Protein AF-A0A962LWL8-F1 (afdb_monomer)

Secondary structure (DSSP, 8-state):
--HHHHHHTTSEEP----SPTTGGG-EEETTTTEEEE--TTSSHHHHHHHHHHHHT-TTHHHHHHH-HHHHHHHEE-SSBGGGS-HHHHHHHHH-SSSEEEEEE--HHHHHHHHHIIIIIITTTSHHHHHHHHHHHHHHHT-SS--TTT---HHHHHHHHHHS-GGGS-TTTS-HHHHH-SSPPEEEEEEGGGHHHHHHHHHHHHSS------TT-SS-S-----S-TTTTTT--GGGSTTS-S--GGGG--HHHHHHHHHHTHHHHHHHHHHHTTEEEE----------SPPP-PPP-----GGGGSEEEE-----EE-TTS-EE---EEEETTSSPP----SSPEEEEEEEE-TTS-B-SPPEEEEE------SS------------TTSTT--SEEEEEEEETTTEEE-----EE----------

Foldseek 3Di:
DPLCVVLCVPFPWQDDFPDDAPQQVWFDAPPLQETEREFALQLRQLVLLVSLVRNPFPVSVSCVVVDVVVDSNTGLRSGGLSSDDPVVSVCSQPDPSHAYEYEDEDQLLLLLLLCCCLQAPCQPPPVSCVQQVVLQCVLVVDPDDDSQQGAFLLSVLVSCLQDDLVPHDSSNRAPLVNQADQGWHFAYAYSVCVVVVQVVVCVRSVDRGDRPNVSPVADPPDDDDDAFCCRRHPTSNNCPPVPGDHSRVRPHPVSVVSSCVQNVVSNVVNVCNVVIDGRDRRHPDVRPSPDDPDDPDDPDDDDPVPPKWDWDQPFAWDQDPQRFTWGFTFTAIPVNDDDPPPDPDWWKWWKFKADPVGHTQDPIDIDTDPPDPDPDDDRDGDTDGDGHDCVPPDDDQWIDIWTATPDDDTRPDDPIDGHDDDDDPPPD

pLDDT: mean 70.04, std 26.63, range [21.69, 98.38]

Mean predicted aligned error: 16.58 Å

Radius of gyration: 25.79 Å; Cα contacts (8 Å, |Δi|>4): 610; chains: 1; bounding box: 74×58×61 Å

Solvent-accessible surface area (backbone atoms only — not comparable to full-atom values): 25585 Å² total; per-residue (Å²): 135,62,66,66,63,67,50,50,77,81,30,54,72,47,72,88,62,91,53,58,78,46,56,34,66,17,33,29,14,77,79,57,31,36,34,38,46,72,35,58,80,23,55,33,68,65,52,52,53,51,40,46,69,54,26,69,41,92,63,42,67,57,37,62,74,71,31,58,66,67,41,59,71,49,24,41,65,67,38,35,38,46,53,43,59,68,72,58,36,51,50,55,67,71,39,83,77,41,50,25,32,37,36,40,52,61,58,65,64,31,42,52,52,36,44,45,44,42,45,54,76,38,17,79,40,69,78,31,35,76,70,42,48,66,57,44,26,62,77,69,73,40,92,81,70,59,53,68,54,48,60,21,55,47,60,50,51,54,49,60,64,72,45,61,67,88,77,45,59,69,56,69,30,58,61,45,63,57,56,24,38,95,53,63,25,51,37,39,35,36,59,93,38,43,68,59,50,22,54,53,50,19,70,66,62,77,43,94,54,82,72,71,81,85,68,60,87,44,75,87,84,69,93,70,90,89,57,61,19,74,47,24,83,42,37,34,63,76,46,71,84,70,63,87,74,49,71,54,35,59,46,26,72,67,61,49,51,54,47,49,62,73,41,39,64,35,46,53,51,42,60,43,20,72,73,67,36,54,72,43,60,41,64,80,66,81,75,73,81,66,70,80,78,80,82,69,81,81,85,80,85,79,68,87,77,76,82,56,72,40,74,49,77,76,55,70,78,55,67,48,100,82,34,49,36,46,49,43,51,45,74,47,38,72,77,81,52,88,80,85,78,91,60,100,61,83,40,36,42,36,41,41,42,29,46,94,88,66,50,73,74,51,81,74,47,76,42,77,49,82,80,68,86,72,85,69,96,69,88,76,82,61,77,51,76,52,86,50,68,64,86,56,68,92,70,76,66,42,47,40,53,32,47,25,56,52,98,81,41,78,44,86,75,46,80,70,45,77,52,80,81,72,73,86,78,81,83,128

Structure (mmCIF, N/CA/C/O backbone):
data_AF-A0A962LWL8-F1
#
_entry.id   AF-A0A962LWL8-F1
#
loop_
_atom_site.group_PDB
_atom_site.id
_atom_site.type_symbol
_atom_site.label_atom_id
_atom_site.label_alt_id
_atom_site.label_comp_id
_atom_site.label_asym_id
_atom_site.label_entity_id
_atom_site.label_seq_id
_atom_site.pdbx_PDB_ins_code
_atom_site.Cartn_x
_atom_site.Cartn_y
_atom_site.Cartn_z
_atom_site.occupancy
_atom_site.B_iso_or_equiv
_atom_site.auth_seq_id
_atom_site.auth_comp_id
_atom_site.auth_asym_id
_atom_site.auth_atom_id
_atom_site.pdbx_PDB_model_num
ATOM 1 N N . MET A 1 1 ? 9.565 27.631 3.178 1.00 48.94 1 MET A N 1
ATOM 2 C CA . MET A 1 1 ? 8.749 27.310 4.367 1.00 48.94 1 MET A CA 1
ATOM 3 C C . MET A 1 1 ? 8.890 25.818 4.600 1.00 48.94 1 MET A C 1
ATOM 5 O O . MET A 1 1 ? 8.737 25.067 3.644 1.00 48.94 1 MET A O 1
ATOM 9 N N . ASN A 1 2 ? 9.324 25.405 5.786 1.00 79.25 2 ASN A N 1
ATOM 10 C CA . ASN A 1 2 ? 9.549 24.001 6.104 1.00 79.25 2 ASN A CA 1
ATOM 11 C C . ASN A 1 2 ? 8.218 23.397 6.564 1.00 79.25 2 ASN A C 1
ATOM 13 O O . ASN A 1 2 ? 7.782 23.669 7.677 1.00 79.25 2 ASN A O 1
ATOM 17 N N . TRP A 1 3 ? 7.568 22.597 5.713 1.00 82.31 3 TRP A N 1
ATOM 18 C CA . TRP A 1 3 ? 6.250 22.011 6.009 1.00 82.31 3 TRP A CA 1
ATOM 19 C C . TRP A 1 3 ? 6.234 21.213 7.323 1.00 82.31 3 TRP A C 1
ATOM 21 O O . TRP A 1 3 ? 5.193 21.076 7.959 1.00 82.31 3 TRP A O 1
ATOM 31 N N . LEU A 1 4 ? 7.395 20.707 7.748 1.00 83.00 4 LEU A N 1
ATOM 32 C CA . LEU A 1 4 ? 7.561 20.007 9.013 1.00 83.00 4 LEU A CA 1
ATOM 33 C C . LEU A 1 4 ? 7.321 20.906 10.230 1.00 83.00 4 LEU A C 1
ATOM 35 O O . LEU A 1 4 ? 6.773 20.433 11.222 1.00 83.00 4 LEU A O 1
ATOM 39 N N . ASP A 1 5 ? 7.722 22.174 10.158 1.00 87.25 5 ASP A N 1
ATOM 40 C CA . ASP A 1 5 ? 7.526 23.138 11.244 1.00 87.25 5 ASP A CA 1
ATOM 41 C C . ASP A 1 5 ? 6.073 23.631 11.266 1.00 87.25 5 ASP A C 1
ATOM 43 O O . ASP A 1 5 ? 5.507 23.848 12.335 1.00 87.25 5 ASP A O 1
ATOM 47 N N . ASP A 1 6 ? 5.441 23.737 10.093 1.00 88.19 6 ASP A N 1
ATOM 48 C CA . ASP A 1 6 ? 4.026 24.098 9.969 1.00 88.19 6 ASP A CA 1
ATOM 49 C C . ASP A 1 6 ? 3.118 22.999 10.548 1.00 88.19 6 ASP A C 1
ATOM 51 O O . ASP A 1 6 ? 2.183 23.284 11.292 1.00 88.19 6 ASP A O 1
ATOM 55 N N . VAL A 1 7 ? 3.408 21.725 10.255 1.00 87.81 7 VAL A N 1
ATOM 56 C CA . VAL A 1 7 ? 2.651 20.578 10.790 1.00 87.81 7 VAL A CA 1
ATOM 57 C C . VAL A 1 7 ? 3.003 20.300 12.258 1.00 87.81 7 VAL A C 1
ATOM 59 O O . VAL A 1 7 ? 2.130 19.920 13.039 1.00 87.81 7 VAL A O 1
ATOM 62 N N . GLY A 1 8 ? 4.255 20.537 12.663 1.00 90.06 8 GLY A N 1
ATOM 63 C CA . GLY A 1 8 ? 4.745 20.305 14.027 1.00 90.06 8 GLY A CA 1
ATOM 64 C C . GLY A 1 8 ? 4.125 21.198 15.104 1.00 90.06 8 GLY A C 1
ATOM 65 O O . GLY A 1 8 ? 4.276 20.911 16.287 1.00 90.06 8 GLY A O 1
ATOM 66 N N . GLN A 1 9 ? 3.393 22.244 14.713 1.00 92.94 9 GLN A N 1
ATOM 67 C CA . GLN A 1 9 ? 2.580 23.055 15.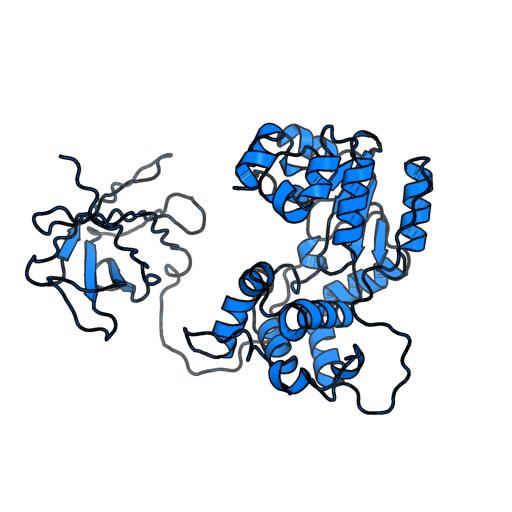627 1.00 92.94 9 GLN A CA 1
ATOM 68 C C . GLN A 1 9 ? 1.307 22.330 16.089 1.00 92.94 9 GLN A C 1
ATOM 70 O O . GLN A 1 9 ? 0.765 22.664 17.138 1.00 92.94 9 GLN A O 1
ATOM 75 N N . TYR A 1 10 ? 0.843 21.344 15.316 1.00 92.69 10 TYR A N 1
ATOM 76 C CA . TYR A 1 10 ? -0.405 20.613 15.558 1.00 92.69 10 TYR A CA 1
ATOM 77 C C . TYR A 1 10 ? -0.168 19.201 16.094 1.00 92.69 10 TYR A C 1
ATOM 79 O O . TYR A 1 10 ? -1.005 18.661 16.812 1.00 92.69 10 TYR A O 1
ATOM 87 N N . PHE A 1 11 ? 0.965 18.586 15.743 1.00 92.88 11 PHE A N 1
ATOM 88 C CA . PHE A 1 11 ? 1.259 17.202 16.101 1.00 92.88 11 PHE A CA 1
ATOM 89 C C . PHE A 1 11 ? 2.675 17.032 16.642 1.00 92.88 11 PHE A C 1
ATOM 91 O O . PHE A 1 11 ? 3.632 17.635 16.155 1.00 92.88 11 PHE A O 1
ATOM 98 N N . SER A 1 12 ? 2.826 16.118 17.600 1.00 91.12 12 SER A N 1
ATOM 99 C CA . SER A 1 12 ? 4.148 15.674 18.048 1.00 91.12 12 SER A CA 1
ATOM 100 C C . SER A 1 12 ? 4.818 14.790 16.993 1.00 91.12 12 SER A C 1
ATOM 102 O O . SER A 1 12 ? 4.149 14.107 16.214 1.00 91.12 12 SER A O 1
ATOM 104 N N . ARG A 1 13 ? 6.154 14.788 16.961 1.00 87.31 13 ARG A N 1
ATOM 105 C CA . ARG A 1 13 ? 6.922 13.919 16.060 1.00 87.31 13 ARG A CA 1
ATOM 106 C C . ARG A 1 13 ? 6.710 12.450 16.403 1.00 87.31 13 ARG A C 1
ATOM 108 O O . ARG A 1 13 ? 6.747 12.073 17.573 1.00 87.31 13 ARG A O 1
ATOM 115 N N . ALA A 1 14 ? 6.536 11.631 15.371 1.00 78.62 14 ALA A N 1
ATOM 116 C CA . ALA A 1 14 ? 6.510 10.187 15.533 1.00 78.62 14 ALA A CA 1
ATOM 117 C C . ALA A 1 14 ? 7.904 9.695 15.949 1.00 78.62 14 ALA A C 1
ATOM 119 O O . ALA A 1 14 ? 8.906 10.059 15.330 1.00 78.62 14 ALA A O 1
ATOM 120 N N . GLY A 1 15 ? 7.956 8.895 17.012 1.00 73.19 15 GLY A N 1
ATOM 121 C CA . GLY A 1 15 ? 9.147 8.136 17.389 1.00 73.19 15 GLY A CA 1
ATOM 122 C C . GLY A 1 15 ? 9.188 6.779 16.686 1.00 73.19 15 GLY A C 1
ATOM 123 O O . GLY A 1 15 ? 8.320 6.456 15.872 1.00 73.19 15 GLY A O 1
ATOM 124 N N . GLU A 1 16 ? 10.181 5.959 17.026 1.00 74.69 16 GLU A N 1
ATOM 125 C CA . GLU A 1 16 ? 10.198 4.559 16.595 1.00 74.69 16 GLU A CA 1
ATOM 126 C C . GLU A 1 16 ? 8.992 3.805 17.173 1.00 74.69 16 GLU A C 1
ATOM 128 O O . GLU A 1 16 ? 8.690 3.900 18.366 1.00 74.69 16 GLU A O 1
ATOM 133 N N . SER A 1 17 ? 8.286 3.057 16.320 1.00 75.62 17 SER A N 1
ATOM 134 C CA . SER A 1 17 ? 7.159 2.237 16.761 1.00 75.62 17 SER A CA 1
ATOM 135 C C . SER A 1 17 ? 7.654 0.937 17.383 1.00 75.62 17 SER A C 1
ATOM 137 O O . SER A 1 17 ? 8.523 0.267 16.834 1.00 75.62 17 SER A O 1
ATOM 139 N N . GLN A 1 18 ? 7.047 0.549 18.502 1.00 78.69 18 GLN A N 1
ATOM 140 C CA . GLN A 1 18 ? 7.272 -0.756 19.132 1.00 78.69 18 GLN A CA 1
ATOM 141 C C . GLN A 1 18 ? 6.338 -1.843 18.575 1.00 78.69 18 GLN A C 1
ATOM 143 O O . GLN A 1 18 ? 6.453 -3.009 18.952 1.00 78.69 18 GLN A O 1
ATOM 148 N N . LEU A 1 19 ? 5.390 -1.473 17.706 1.00 78.44 19 LEU A N 1
ATOM 149 C CA . LEU A 1 19 ? 4.485 -2.418 17.064 1.00 78.44 19 LEU A CA 1
ATOM 150 C C . LEU A 1 19 ? 5.139 -3.001 15.805 1.00 78.44 19 LEU A C 1
ATOM 152 O O . LEU A 1 19 ? 5.748 -2.255 15.035 1.00 78.44 19 LEU A O 1
ATOM 156 N N . PRO A 1 20 ? 4.987 -4.310 15.549 1.00 81.94 20 PRO A N 1
ATOM 157 C CA . PRO A 1 20 ? 5.443 -4.900 14.301 1.00 81.94 20 PRO A CA 1
ATOM 158 C C . PRO A 1 20 ? 4.595 -4.434 13.109 1.00 81.94 20 PRO A C 1
ATOM 160 O O . PRO A 1 20 ? 3.493 -3.893 13.256 1.00 81.94 20 PRO A O 1
ATOM 163 N N . GLN A 1 21 ? 5.117 -4.662 11.905 1.00 77.75 21 GLN A N 1
ATOM 164 C CA . GLN A 1 21 ? 4.315 -4.625 10.683 1.00 77.75 21 GLN A CA 1
ATOM 165 C C . GLN A 1 21 ? 3.420 -5.876 10.610 1.00 77.75 21 GLN A C 1
ATOM 167 O O . GLN A 1 21 ? 3.879 -6.951 11.005 1.00 77.75 21 GLN A O 1
ATOM 172 N N . PRO A 1 22 ? 2.181 -5.763 10.090 1.00 85.06 22 PRO A N 1
ATOM 173 C CA . PRO A 1 22 ? 1.536 -4.554 9.559 1.00 85.06 22 PRO A CA 1
ATOM 174 C C . PRO A 1 22 ? 0.871 -3.651 10.611 1.00 85.06 22 PRO A C 1
ATOM 176 O O . PRO A 1 22 ? 0.389 -2.571 10.267 1.00 85.06 22 PRO A O 1
ATOM 179 N N . GLN A 1 23 ? 0.816 -4.064 11.881 1.00 88.94 23 GLN A N 1
ATOM 180 C CA . GLN A 1 23 ? 0.018 -3.416 12.928 1.00 88.94 23 GLN A CA 1
ATOM 181 C C . GLN A 1 23 ? 0.346 -1.930 13.092 1.00 88.94 23 GLN A C 1
ATOM 183 O O . GLN A 1 23 ? -0.568 -1.116 13.211 1.00 88.94 23 GLN A O 1
ATOM 188 N N . MET A 1 24 ? 1.627 -1.554 13.035 1.00 86.69 24 MET A N 1
ATOM 189 C CA . MET A 1 24 ? 2.045 -0.151 13.155 1.00 86.69 24 MET A CA 1
ATOM 190 C C . MET A 1 24 ? 1.461 0.770 12.068 1.00 86.69 24 MET A C 1
ATOM 192 O O . MET A 1 24 ? 1.309 1.970 12.296 1.00 86.69 24 MET A O 1
ATOM 196 N N . ASN A 1 25 ? 1.106 0.218 10.906 1.00 89.19 25 ASN A N 1
ATOM 197 C CA . ASN A 1 25 ? 0.586 0.954 9.754 1.00 89.19 25 ASN A CA 1
ATOM 198 C C . ASN A 1 25 ? -0.942 0.883 9.618 1.00 89.19 25 ASN A C 1
ATOM 200 O O . ASN A 1 25 ? -1.496 1.451 8.670 1.00 89.19 25 ASN A O 1
ATOM 204 N N . MET A 1 26 ? -1.637 0.204 10.535 1.00 95.75 26 MET A N 1
ATOM 205 C CA . MET A 1 26 ? -3.093 0.123 10.493 1.00 95.75 26 MET A CA 1
ATOM 206 C C . MET A 1 26 ? -3.722 1.455 10.898 1.00 95.75 26 MET A C 1
ATOM 208 O O . MET A 1 26 ? -3.379 2.038 11.930 1.00 95.75 26 MET A O 1
ATOM 212 N N . PHE A 1 27 ? -4.680 1.905 10.092 1.00 97.50 27 PHE A N 1
ATOM 213 C CA . PHE A 1 27 ? -5.478 3.088 10.376 1.00 97.50 27 PHE A CA 1
ATOM 214 C C . PHE A 1 27 ? -6.596 2.746 11.349 1.00 97.50 27 PHE A C 1
ATOM 216 O O . PHE A 1 27 ? -7.258 1.718 11.196 1.00 97.50 27 PHE A O 1
ATOM 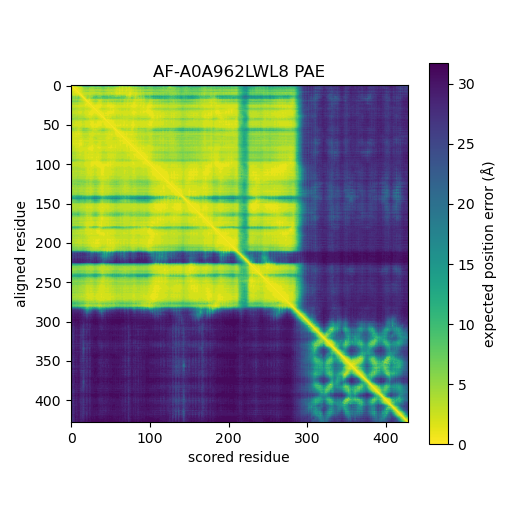223 N N . ILE A 1 28 ? -6.840 3.634 12.307 1.00 97.50 28 ILE A N 1
ATOM 224 C CA . ILE A 1 28 ? -7.839 3.452 13.353 1.00 97.50 28 ILE A CA 1
ATOM 225 C C . ILE A 1 28 ? -8.891 4.560 13.320 1.00 97.50 28 ILE A C 1
ATOM 227 O O . ILE A 1 28 ? -8.585 5.743 13.184 1.00 97.50 28 ILE A O 1
ATOM 231 N N . SER A 1 29 ? -10.155 4.161 13.467 1.00 96.69 29 SER A N 1
ATOM 232 C CA . SER A 1 29 ? -11.234 5.053 13.890 1.00 96.69 29 SER A CA 1
ATOM 233 C C . SER A 1 29 ? -11.780 4.547 15.213 1.00 96.69 29 SER A C 1
ATOM 235 O O . SER A 1 29 ? -12.540 3.579 15.268 1.00 96.69 29 SER A O 1
ATOM 237 N N . GLU A 1 30 ? -11.393 5.227 16.287 1.00 93.62 30 GLU A N 1
ATOM 238 C CA . GLU A 1 30 ? -11.895 4.953 17.632 1.00 93.62 30 GLU A CA 1
ATOM 239 C C . GLU A 1 30 ? -13.402 5.183 17.741 1.00 93.62 30 GLU A C 1
ATOM 241 O O . GLU A 1 30 ? -14.122 4.388 18.349 1.00 93.62 30 GLU A O 1
ATOM 246 N N . ARG A 1 31 ? -13.890 6.239 17.081 1.00 92.50 31 ARG A N 1
ATOM 247 C CA . ARG A 1 31 ? -15.302 6.628 17.060 1.00 92.50 31 ARG A CA 1
ATOM 248 C C . ARG A 1 31 ? -16.208 5.538 16.490 1.00 92.50 31 ARG A C 1
ATOM 250 O O . ARG A 1 31 ? -17.307 5.339 16.997 1.00 92.50 31 ARG A O 1
ATOM 257 N N . HIS A 1 32 ? -15.763 4.868 15.430 1.00 96.31 32 HIS A N 1
ATOM 258 C CA . HIS A 1 32 ? -16.556 3.863 14.717 1.00 96.31 32 HIS A CA 1
ATOM 259 C C . HIS A 1 32 ? -16.080 2.427 14.952 1.00 96.31 32 HIS A C 1
ATOM 261 O O . HIS A 1 32 ? -16.629 1.504 14.349 1.00 96.31 32 HIS A O 1
ATOM 267 N N . LYS A 1 33 ? -15.067 2.238 15.809 1.00 97.00 33 LYS A N 1
ATOM 268 C CA . LYS A 1 33 ? -14.422 0.947 16.073 1.00 97.00 33 LYS A CA 1
ATOM 269 C C . LYS A 1 33 ? -14.023 0.254 14.769 1.00 97.00 33 LYS A C 1
ATOM 271 O O . LYS A 1 33 ? -14.444 -0.861 14.470 1.00 97.00 33 LYS A O 1
ATOM 276 N N . LEU A 1 34 ? -13.231 0.957 13.960 1.00 97.94 34 LEU A N 1
ATOM 277 C CA . LEU A 1 34 ? -12.701 0.454 12.692 1.00 97.94 34 LEU A CA 1
ATOM 278 C C . LEU A 1 34 ? -11.183 0.342 12.757 1.00 97.94 34 LEU A C 1
ATOM 280 O O . LEU A 1 34 ? -10.511 1.231 13.283 1.00 97.94 34 LEU A O 1
ATOM 284 N N . LEU A 1 35 ? -10.664 -0.716 12.146 1.00 97.69 35 LEU A N 1
ATOM 285 C CA . LEU A 1 35 ? -9.251 -0.911 11.873 1.00 97.69 35 LEU A CA 1
ATOM 286 C C . LEU A 1 35 ? -9.065 -1.290 10.404 1.00 97.69 35 LEU A C 1
ATOM 288 O O . LEU A 1 35 ? -9.629 -2.271 9.927 1.00 97.69 35 LEU A O 1
ATOM 292 N N . TYR A 1 36 ? -8.251 -0.522 9.692 1.00 97.88 36 TYR A N 1
ATOM 293 C CA . TYR A 1 36 ? -7.947 -0.757 8.285 1.00 97.88 36 TYR A CA 1
ATOM 294 C C . TYR A 1 36 ? -6.460 -1.052 8.112 1.00 97.88 36 TYR A C 1
ATOM 296 O O . TYR A 1 36 ? -5.626 -0.211 8.446 1.00 97.88 36 TYR A O 1
ATOM 304 N N . SER A 1 37 ? -6.127 -2.224 7.567 1.00 97.00 37 SER A N 1
ATOM 305 C CA . SER A 1 37 ? -4.749 -2.564 7.196 1.00 97.00 37 SER A CA 1
ATOM 306 C C . SER A 1 37 ? -4.490 -2.205 5.731 1.00 97.00 37 SER A C 1
ATOM 308 O O . SER A 1 37 ? -5.088 -2.824 4.843 1.00 97.00 37 SER A O 1
ATOM 310 N N . PRO A 1 38 ? -3.657 -1.188 5.440 1.00 94.62 38 PRO A N 1
ATOM 311 C CA . PRO A 1 38 ? -3.443 -0.731 4.077 1.00 94.62 38 PRO A CA 1
ATOM 312 C C . PRO A 1 38 ? -2.492 -1.646 3.302 1.00 94.62 38 PRO A C 1
ATOM 314 O O . PRO A 1 38 ? -1.352 -1.838 3.707 1.00 94.62 38 PRO A O 1
ATOM 317 N N . VAL A 1 39 ? -2.918 -2.078 2.114 1.00 94.38 39 VAL A N 1
ATOM 318 C CA . VAL A 1 39 ? -2.058 -2.750 1.128 1.00 94.38 39 VAL A CA 1
ATOM 319 C C . VAL A 1 39 ? -1.812 -1.808 -0.045 1.00 94.38 39 VAL A C 1
ATOM 321 O O . VAL A 1 39 ? -2.746 -1.237 -0.621 1.00 94.38 39 VAL A O 1
ATOM 324 N N . ALA A 1 40 ? -0.546 -1.600 -0.404 1.00 90.50 40 ALA A N 1
ATOM 325 C CA . ALA A 1 40 ? -0.196 -0.686 -1.485 1.00 90.50 40 ALA A CA 1
ATOM 326 C C . ALA A 1 40 ? -0.845 -1.111 -2.815 1.00 90.50 40 ALA A C 1
ATOM 328 O O . ALA A 1 40 ? -1.015 -2.299 -3.098 1.00 90.50 40 ALA A O 1
ATOM 329 N N . LYS A 1 41 ? -1.206 -0.117 -3.638 1.00 91.94 41 LYS A N 1
ATOM 330 C CA . LYS A 1 41 ? -1.852 -0.285 -4.958 1.00 91.94 41 LYS A CA 1
ATOM 331 C C . LYS A 1 41 ? -3.260 -0.919 -4.939 1.00 91.94 41 LYS A C 1
ATOM 333 O O . LYS A 1 41 ? -3.812 -1.198 -6.004 1.00 91.94 41 LYS A O 1
ATOM 338 N N . CYS A 1 42 ? -3.883 -1.040 -3.763 1.00 91.75 42 CYS A N 1
ATOM 339 C CA . CYS A 1 42 ? -5.230 -1.601 -3.575 1.00 91.75 42 CYS A CA 1
ATOM 340 C C . CYS A 1 42 ? -6.236 -0.531 -3.117 1.00 91.75 42 CYS A C 1
ATOM 342 O O . CYS A 1 42 ? -6.873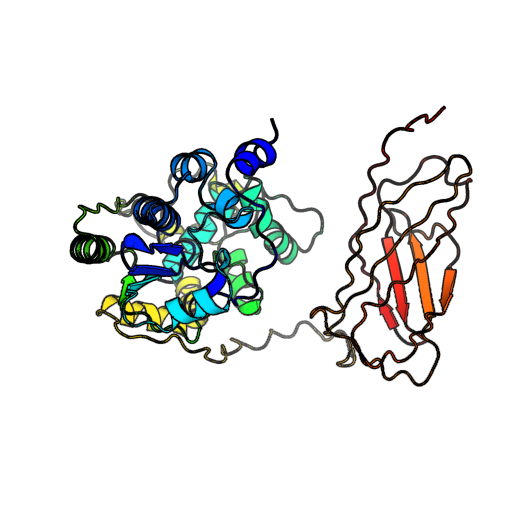 -0.651 -2.077 1.00 91.75 42 CYS A O 1
ATOM 344 N N . ALA A 1 43 ? -6.311 0.587 -3.853 1.00 86.06 43 ALA A N 1
ATOM 345 C CA . ALA A 1 43 ? -7.089 1.781 -3.477 1.00 86.06 43 ALA A CA 1
ATOM 346 C C . ALA A 1 43 ? -6.705 2.394 -2.109 1.00 86.06 43 ALA A C 1
ATOM 348 O O . ALA A 1 43 ? -7.479 3.135 -1.496 1.00 86.06 43 ALA A O 1
ATOM 349 N N . CYS A 1 44 ? -5.478 2.138 -1.644 1.00 85.25 44 CYS A N 1
ATOM 350 C CA . CYS A 1 44 ? -5.049 2.505 -0.301 1.00 85.25 44 CYS A CA 1
ATOM 351 C C . CYS A 1 44 ? -5.091 4.008 -0.025 1.00 85.25 44 CYS A C 1
ATOM 353 O O . CYS A 1 44 ? -5.441 4.387 1.083 1.00 85.25 44 CYS A O 1
ATOM 355 N N . THR A 1 45 ? -4.773 4.873 -0.992 1.00 85.94 45 THR A N 1
ATOM 356 C CA . THR A 1 45 ? -4.825 6.329 -0.783 1.00 85.94 45 THR A CA 1
ATOM 357 C C . THR A 1 45 ? -6.250 6.776 -0.464 1.00 85.94 45 THR A C 1
ATOM 359 O O . THR A 1 45 ? -6.470 7.420 0.556 1.00 85.94 45 THR A O 1
ATOM 362 N N . THR A 1 46 ? -7.233 6.350 -1.260 1.00 89.56 46 THR A N 1
ATOM 363 C CA . THR A 1 46 ? -8.655 6.654 -1.030 1.00 89.56 46 THR A CA 1
ATOM 364 C C . THR A 1 46 ? -9.117 6.178 0.347 1.00 89.56 46 THR A C 1
ATOM 366 O O . THR A 1 46 ? -9.753 6.928 1.080 1.00 89.56 46 THR A O 1
ATOM 369 N N . LEU A 1 47 ? -8.746 4.956 0.733 1.00 95.12 47 LEU A N 1
ATOM 370 C CA . LEU A 1 47 ? -9.143 4.384 2.019 1.00 95.12 47 LEU A CA 1
ATOM 371 C C . LEU A 1 47 ? -8.442 5.050 3.208 1.00 95.12 47 LEU A C 1
ATOM 373 O O . LEU A 1 47 ? -9.072 5.261 4.235 1.00 95.12 47 LEU A O 1
ATOM 377 N N . LYS A 1 48 ? -7.174 5.455 3.072 1.00 93.88 48 LYS A N 1
ATOM 378 C CA . LYS A 1 48 ? -6.467 6.233 4.103 1.00 93.88 48 LYS A CA 1
ATOM 379 C C . LYS A 1 48 ? -7.141 7.584 4.341 1.00 93.88 48 LYS A C 1
ATOM 381 O O . LYS A 1 48 ? -7.330 7.964 5.490 1.00 93.88 48 LYS A O 1
ATOM 386 N N . HIS A 1 49 ? -7.542 8.278 3.274 1.00 93.81 49 HIS A N 1
ATOM 387 C CA . HIS A 1 49 ? -8.313 9.521 3.382 1.00 93.81 49 HIS A CA 1
ATOM 388 C C . HIS A 1 49 ? -9.649 9.289 4.099 1.00 93.81 49 HIS A C 1
ATOM 390 O O . HIS A 1 49 ? -9.929 9.976 5.077 1.00 93.81 49 HIS A O 1
ATOM 396 N N . LEU A 1 50 ? -10.412 8.264 3.694 1.00 95.12 50 LEU A N 1
ATOM 397 C CA . LEU A 1 50 ? -11.659 7.902 4.373 1.00 95.12 50 LEU A CA 1
ATOM 398 C C . LEU A 1 50 ? -11.434 7.603 5.862 1.00 95.12 50 LEU A C 1
ATOM 400 O O . LEU A 1 50 ? -12.206 8.050 6.701 1.00 95.12 50 LEU A O 1
ATOM 404 N N . MET A 1 51 ? -10.378 6.868 6.212 1.00 96.94 51 MET A N 1
ATOM 405 C CA . MET A 1 51 ? -10.084 6.558 7.610 1.00 96.94 51 MET A CA 1
ATOM 406 C C . MET A 1 51 ? -9.722 7.802 8.425 1.00 96.94 51 MET A C 1
ATOM 408 O O . MET A 1 51 ? -10.117 7.881 9.583 1.00 96.94 51 MET A O 1
ATOM 412 N N . VAL A 1 52 ? -9.032 8.786 7.838 1.00 95.56 52 VAL A N 1
ATOM 413 C CA . VAL A 1 52 ? -8.798 10.094 8.479 1.00 95.56 52 VAL A CA 1
ATOM 414 C C . VAL A 1 52 ? -10.110 10.860 8.665 1.00 95.56 52 VAL A C 1
ATOM 416 O O . VAL A 1 52 ? -10.318 11.459 9.716 1.00 95.56 52 VAL A O 1
ATOM 419 N N . ASP A 1 53 ? -11.022 10.820 7.691 1.00 93.88 53 ASP A N 1
ATOM 420 C CA . ASP A 1 53 ? -12.343 11.445 7.828 1.00 93.88 53 ASP A CA 1
ATOM 421 C C . ASP A 1 53 ? -13.188 10.770 8.924 1.00 93.88 53 ASP A C 1
ATOM 423 O O . ASP A 1 53 ? -13.851 11.446 9.712 1.00 93.88 53 ASP A O 1
ATOM 427 N N . LEU A 1 54 ? -13.125 9.440 9.021 1.00 95.00 54 LEU A N 1
ATOM 428 C CA . LEU A 1 54 ? -13.857 8.658 10.016 1.00 95.00 54 LEU A CA 1
ATOM 429 C C . LEU A 1 54 ? -13.189 8.648 11.399 1.00 95.00 54 LEU A C 1
ATOM 431 O O . LEU A 1 54 ? -13.843 8.281 12.376 1.00 95.00 54 LEU A O 1
ATOM 435 N N . SER A 1 55 ? -11.908 8.999 11.533 1.00 92.44 55 SER A N 1
ATOM 436 C CA . SER A 1 55 ? -11.192 8.887 12.815 1.00 92.44 55 SER A CA 1
ATOM 437 C C . SER A 1 55 ? -11.680 9.888 13.860 1.00 92.44 55 SER A C 1
ATOM 439 O O . SER A 1 55 ? -11.638 9.595 15.053 1.00 92.44 55 SER A O 1
ATOM 441 N N . GLY A 1 56 ? -12.174 11.049 13.416 1.00 86.12 56 GLY A N 1
ATOM 442 C CA . GLY A 1 56 ? -12.481 12.1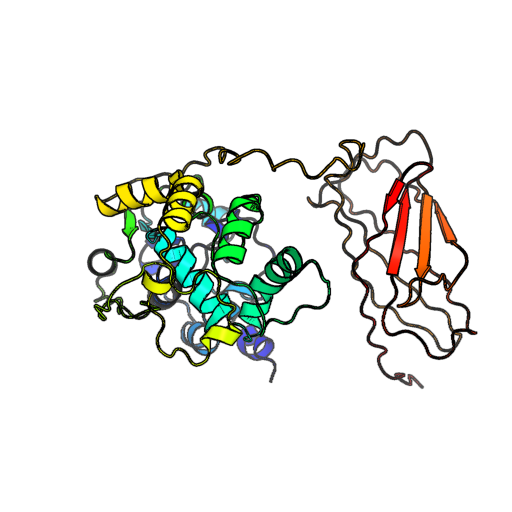75 14.295 1.00 86.12 56 GLY A CA 1
ATOM 443 C C . GLY A 1 56 ? -11.236 12.909 14.803 1.00 86.12 56 GLY A C 1
ATOM 444 O O . GLY A 1 56 ? -11.324 13.570 15.834 1.00 86.12 56 GLY A O 1
ATOM 445 N N . ALA A 1 57 ? -10.094 12.789 14.114 1.00 89.81 57 ALA A N 1
ATOM 446 C CA . ALA A 1 57 ? -8.863 13.494 14.471 1.00 89.81 57 ALA A CA 1
ATOM 447 C C . ALA A 1 57 ? -9.071 15.020 14.545 1.00 89.81 57 ALA A C 1
ATOM 449 O O . ALA A 1 57 ? -9.634 15.619 13.627 1.00 89.81 57 ALA A O 1
ATOM 450 N N . GLU A 1 58 ? -8.568 15.640 15.619 1.00 86.12 58 GLU A N 1
ATOM 451 C CA . GLU A 1 58 ? -8.763 17.064 15.941 1.00 86.12 58 GLU A CA 1
ATOM 452 C C . GLU A 1 58 ? -8.289 18.001 14.819 1.00 86.12 58 GLU A C 1
ATOM 454 O O . GLU A 1 58 ? -9.005 18.919 14.428 1.00 86.12 58 GLU A O 1
ATOM 459 N N . HIS A 1 59 ? -7.123 17.715 14.236 1.00 92.75 59 HIS A N 1
ATOM 460 C CA . HIS A 1 59 ? -6.516 18.494 13.149 1.00 92.75 59 HIS A CA 1
ATOM 461 C C . HIS A 1 59 ? -6.563 17.745 11.808 1.00 92.75 59 HIS A C 1
ATOM 463 O O . HIS A 1 59 ? -5.603 17.726 11.033 1.00 92.75 59 HIS A O 1
ATOM 469 N N . ARG A 1 60 ? -7.691 17.079 11.535 1.00 93.06 60 ARG A N 1
ATOM 470 C CA . ARG A 1 60 ? -7.961 16.339 10.290 1.00 93.06 60 ARG A CA 1
ATOM 471 C C . ARG A 1 60 ? -7.634 17.145 9.028 1.00 93.06 60 ARG A C 1
ATOM 473 O O . ARG A 1 60 ? -7.054 16.610 8.087 1.00 93.06 60 ARG A O 1
ATOM 480 N N . ASP A 1 61 ? -8.026 18.412 8.987 1.00 92.75 61 ASP A N 1
ATOM 481 C CA . ASP A 1 61 ? -7.825 19.303 7.843 1.00 92.75 61 ASP A CA 1
ATOM 482 C C . ASP A 1 61 ? -6.336 19.518 7.545 1.00 92.75 61 ASP A C 1
ATOM 484 O O . ASP A 1 61 ? -5.945 19.539 6.378 1.00 92.75 61 ASP A O 1
ATOM 488 N N . ILE A 1 62 ? -5.494 19.567 8.581 1.00 93.12 62 ILE A N 1
ATOM 489 C CA . ILE A 1 62 ? -4.036 19.652 8.451 1.00 93.12 62 ILE A CA 1
ATOM 490 C C . ILE A 1 62 ? -3.467 18.361 7.851 1.00 93.12 62 ILE A C 1
ATOM 492 O O . ILE A 1 62 ? -2.661 18.427 6.920 1.00 93.12 62 ILE A O 1
ATOM 496 N N . ILE A 1 63 ? -3.929 17.191 8.312 1.00 90.75 63 ILE A N 1
ATOM 497 C CA . ILE A 1 63 ? -3.511 15.888 7.760 1.00 90.75 63 ILE A CA 1
ATOM 498 C C . ILE A 1 63 ? -3.828 15.818 6.261 1.00 90.75 63 ILE A C 1
ATOM 500 O O . ILE A 1 63 ? -2.984 15.421 5.458 1.00 90.75 63 ILE A O 1
ATOM 504 N N . LEU A 1 64 ? -5.038 16.225 5.869 1.00 88.38 64 LEU A N 1
ATOM 505 C CA . LEU A 1 64 ? -5.472 16.186 4.473 1.00 88.38 64 LEU A CA 1
ATOM 506 C C . LEU A 1 64 ? -4.751 17.232 3.611 1.00 88.38 64 LEU A C 1
ATOM 508 O O . LEU A 1 64 ? -4.359 16.917 2.488 1.00 88.38 64 LEU A O 1
ATOM 512 N N . LYS A 1 65 ? -4.530 18.446 4.134 1.00 87.81 65 LYS A N 1
ATOM 513 C CA . LYS A 1 65 ? -3.864 19.553 3.429 1.00 87.81 65 LYS A CA 1
ATOM 514 C C . LYS A 1 65 ? -2.414 19.237 3.069 1.00 87.81 65 LYS A C 1
ATOM 516 O O . LYS A 1 65 ? -1.992 19.533 1.956 1.00 87.81 65 LYS A O 1
ATOM 521 N N . PHE A 1 66 ? -1.655 18.662 4.001 1.00 82.19 66 PHE A N 1
ATOM 522 C CA . PHE A 1 66 ? -0.233 18.348 3.800 1.00 82.19 66 PHE A CA 1
ATOM 523 C C . PHE A 1 66 ? 0.010 16.920 3.286 1.00 82.19 66 PHE A C 1
ATOM 525 O O . PHE A 1 66 ? 1.145 16.551 2.988 1.00 82.19 66 PHE A O 1
ATOM 532 N N . GLY A 1 67 ? -1.059 16.138 3.124 1.00 84.19 67 GLY A N 1
ATOM 533 C CA . GLY A 1 67 ? -1.034 14.783 2.593 1.00 84.19 67 GLY A CA 1
ATOM 534 C C . GLY A 1 67 ? -0.970 13.725 3.692 1.00 84.19 67 GLY A C 1
ATOM 535 O O . GLY A 1 67 ? -0.077 13.717 4.539 1.00 84.19 67 GLY A O 1
ATOM 536 N N . VAL A 1 68 ? -1.883 12.751 3.623 1.00 85.06 68 VAL A N 1
ATOM 537 C CA . VAL A 1 68 ? -2.024 11.714 4.657 1.00 85.06 68 VAL A CA 1
ATOM 538 C C . VAL A 1 68 ? -0.729 10.923 4.850 1.00 85.06 68 VAL A C 1
ATOM 540 O O . VAL A 1 68 ? -0.330 10.658 5.979 1.00 85.06 68 VAL A O 1
ATOM 543 N N . HIS A 1 69 ? -0.044 10.554 3.764 1.00 81.62 69 HIS A N 1
ATOM 544 C CA . HIS A 1 69 ? 1.167 9.735 3.839 1.00 81.62 69 HIS A CA 1
ATOM 545 C C . HIS A 1 69 ? 2.350 10.428 4.543 1.00 81.62 69 HIS A C 1
ATOM 547 O O . HIS A 1 69 ? 2.814 9.880 5.543 1.00 81.62 69 HIS A O 1
ATOM 553 N N . PRO A 1 70 ? 2.832 11.608 4.097 1.00 79.69 70 PRO A N 1
ATOM 554 C CA . PRO A 1 70 ? 3.950 12.273 4.763 1.00 79.69 70 PRO A CA 1
ATOM 555 C C . PRO A 1 70 ? 3.618 12.684 6.202 1.00 79.69 70 PRO A C 1
ATOM 557 O O . PRO A 1 70 ? 4.484 12.570 7.068 1.00 79.69 70 PRO A O 1
ATOM 560 N N . VAL A 1 71 ? 2.378 13.098 6.492 1.00 84.44 71 VAL A N 1
ATOM 561 C CA . VAL A 1 71 ? 1.987 13.507 7.849 1.00 84.44 71 VAL A CA 1
ATOM 562 C C . VAL A 1 71 ? 1.965 12.307 8.801 1.00 84.44 71 VAL A C 1
ATOM 564 O O . VAL A 1 71 ? 2.648 12.326 9.820 1.00 84.44 71 VAL A O 1
ATOM 567 N N . THR A 1 72 ? 1.265 11.223 8.455 1.00 87.00 72 THR A N 1
ATOM 568 C CA . THR A 1 72 ? 1.153 10.043 9.339 1.00 87.00 72 THR A CA 1
ATOM 569 C C . THR A 1 72 ? 2.472 9.281 9.522 1.00 87.00 72 THR A C 1
ATOM 571 O O . THR A 1 72 ? 2.680 8.642 10.556 1.00 87.00 72 THR A O 1
ATOM 574 N N . ALA A 1 73 ? 3.396 9.380 8.559 1.00 81.94 73 ALA A N 1
ATOM 575 C CA . ALA A 1 73 ? 4.741 8.819 8.676 1.00 81.94 73 ALA A CA 1
ATOM 576 C C . ALA A 1 73 ? 5.635 9.600 9.658 1.00 81.94 73 ALA A C 1
ATOM 578 O O . ALA A 1 73 ? 6.480 9.001 10.316 1.00 81.94 73 ALA A O 1
ATOM 579 N N . ASN A 1 74 ? 5.453 10.921 9.770 1.00 82.50 74 ASN A N 1
ATOM 580 C CA . ASN A 1 74 ? 6.356 11.802 10.523 1.00 82.50 74 ASN A CA 1
ATOM 581 C C . ASN A 1 74 ? 5.800 12.284 11.871 1.00 82.50 74 ASN A C 1
ATOM 583 O O . ASN A 1 74 ? 6.569 12.790 12.694 1.00 82.50 74 ASN A O 1
ATOM 587 N N . PHE A 1 75 ? 4.493 12.157 12.102 1.00 88.88 75 PHE A N 1
ATOM 588 C CA . PHE A 1 75 ? 3.808 12.729 13.260 1.00 88.88 75 PHE A CA 1
ATOM 589 C C . PHE A 1 75 ? 2.849 11.734 13.928 1.00 88.88 75 PHE A C 1
ATOM 591 O O . PHE A 1 75 ? 2.320 10.834 13.273 1.00 88.88 75 PHE A O 1
ATOM 598 N N . ASN A 1 76 ? 2.616 11.917 15.231 1.00 92.19 76 ASN A N 1
ATOM 599 C CA . ASN A 1 76 ? 1.586 11.204 15.985 1.00 92.19 76 ASN A CA 1
ATOM 600 C C . ASN A 1 76 ? 0.253 11.926 15.789 1.00 92.19 76 ASN A C 1
ATOM 602 O O . ASN A 1 76 ? -0.038 12.935 16.429 1.00 92.19 76 ASN A O 1
ATOM 606 N N . THR A 1 77 ? -0.536 11.410 14.858 1.00 93.19 77 THR A N 1
ATOM 607 C CA . THR A 1 77 ? -1.805 12.000 14.410 1.00 93.19 77 THR A CA 1
ATOM 608 C C . THR A 1 77 ? -3.026 11.455 15.145 1.00 93.19 77 THR A C 1
ATOM 610 O O . THR A 1 77 ? -4.115 12.013 15.027 1.00 93.19 77 THR A O 1
ATOM 613 N N . GLY A 1 78 ? -2.861 10.333 15.849 1.00 93.56 78 GLY A N 1
ATOM 614 C CA . GLY A 1 78 ? -3.947 9.564 16.452 1.00 93.56 78 GLY A CA 1
ATOM 615 C C . GLY A 1 78 ? -4.745 8.734 15.443 1.00 93.56 78 GLY A C 1
ATOM 616 O O . GLY A 1 78 ? -5.721 8.100 15.826 1.00 93.56 78 GLY A O 1
ATOM 617 N N . VAL A 1 79 ? -4.362 8.718 14.159 1.00 95.62 79 VAL A N 1
ATOM 618 C CA . VAL A 1 79 ? -5.073 7.945 13.122 1.00 95.62 79 VAL A CA 1
ATOM 619 C C . VAL A 1 79 ? -4.405 6.617 12.789 1.00 95.62 79 VAL A C 1
ATOM 621 O O . VAL A 1 79 ? -4.982 5.829 12.043 1.00 95.62 79 VAL A O 1
ATOM 624 N N . LEU A 1 80 ? -3.215 6.351 13.334 1.00 95.25 80 LEU A N 1
ATOM 625 C CA . LEU A 1 80 ? -2.512 5.076 13.210 1.00 95.25 80 LEU A CA 1
ATOM 626 C C . LEU A 1 80 ? -2.384 4.385 14.563 1.00 95.25 80 LEU A C 1
ATOM 628 O O . LEU A 1 80 ? -2.167 5.041 15.577 1.00 95.25 80 LEU A O 1
ATOM 632 N N . LEU A 1 81 ? -2.406 3.050 14.572 1.00 93.75 81 LEU A N 1
ATOM 633 C CA . LEU A 1 81 ? -2.171 2.270 15.792 1.00 93.75 81 LEU A CA 1
ATOM 634 C C . LEU A 1 81 ? -0.818 2.567 16.450 1.00 93.75 81 LEU A C 1
ATOM 636 O O . LEU A 1 81 ? -0.736 2.562 17.676 1.00 93.75 81 LEU A O 1
ATOM 640 N N . LYS A 1 82 ? 0.230 2.867 15.667 1.00 92.19 82 LYS A N 1
ATOM 641 C CA . LYS A 1 82 ? 1.549 3.236 16.211 1.00 92.19 82 LYS A CA 1
ATOM 642 C C . LYS A 1 82 ? 1.549 4.521 17.041 1.00 92.19 82 LYS A C 1
ATOM 644 O O . LYS A 1 82 ? 2.507 4.747 17.769 1.00 92.19 82 LYS A O 1
ATOM 649 N N . ASP A 1 83 ? 0.517 5.353 16.903 1.00 93.19 83 ASP A N 1
ATOM 650 C CA . ASP A 1 83 ? 0.399 6.614 17.636 1.00 93.19 83 ASP A CA 1
ATOM 651 C C . ASP A 1 83 ? -0.088 6.370 19.086 1.00 93.19 83 ASP A C 1
ATOM 653 O O . ASP A 1 83 ? -0.115 7.293 19.899 1.00 93.19 83 ASP A O 1
ATOM 657 N N . TYR A 1 84 ? -0.463 5.128 19.421 1.00 91.75 84 TYR A N 1
ATOM 658 C CA . TYR A 1 84 ? -0.932 4.704 20.738 1.00 91.75 84 TYR A CA 1
ATOM 659 C C . TYR A 1 84 ? 0.150 3.923 21.489 1.00 91.75 84 TYR A C 1
ATOM 661 O O . TYR A 1 84 ? 0.989 3.247 20.892 1.00 91.75 84 TYR A O 1
ATOM 669 N N . ALA A 1 85 ? 0.083 3.953 22.823 1.00 91.69 85 ALA A N 1
ATOM 670 C CA . ALA A 1 85 ? 0.918 3.092 23.657 1.00 91.69 85 ALA A CA 1
ATOM 671 C C . ALA A 1 85 ? 0.699 1.604 23.296 1.00 91.69 85 ALA A C 1
ATOM 673 O O . ALA A 1 85 ? -0.447 1.218 23.024 1.00 91.69 85 ALA A O 1
ATOM 674 N N . PRO A 1 86 ? 1.743 0.753 23.323 1.00 90.56 86 PRO A N 1
ATOM 675 C CA . PRO A 1 86 ? 1.646 -0.649 22.910 1.00 90.56 86 PRO A CA 1
ATOM 676 C C . PRO A 1 86 ? 0.514 -1.421 23.596 1.00 90.56 86 PRO A C 1
ATOM 678 O O . PRO A 1 86 ? -0.189 -2.198 22.956 1.00 90.56 86 PRO A O 1
ATOM 681 N N . GLU A 1 87 ? 0.274 -1.177 24.884 1.00 92.06 87 GLU A N 1
ATOM 682 C CA . GLU A 1 87 ? -0.795 -1.821 25.649 1.00 92.06 87 GLU A CA 1
ATOM 683 C C . GLU A 1 87 ? -2.183 -1.421 25.139 1.00 92.06 87 GLU A C 1
ATOM 685 O O . GLU A 1 87 ? -3.090 -2.252 25.089 1.00 92.06 87 GLU A O 1
ATOM 690 N N . ALA A 1 88 ? -2.363 -0.155 24.753 1.00 93.62 88 ALA A N 1
ATOM 691 C CA . ALA A 1 88 ? -3.611 0.329 24.177 1.00 93.62 88 ALA A CA 1
ATOM 692 C C . 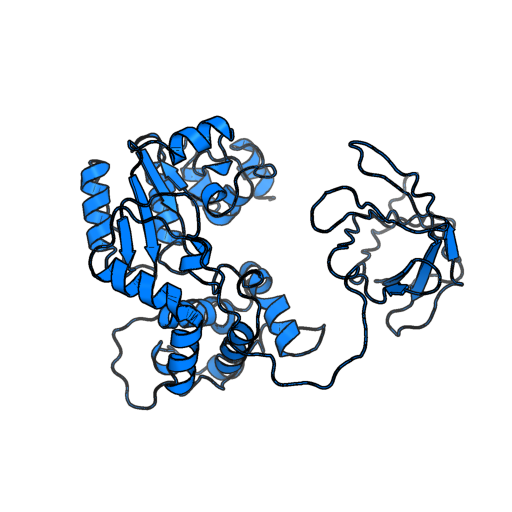ALA A 1 88 ? -3.818 -0.255 22.775 1.00 93.62 88 ALA A C 1
ATOM 694 O O . ALA A 1 88 ? -4.878 -0.817 22.503 1.00 93.62 88 ALA A O 1
ATOM 695 N N . ALA A 1 89 ? -2.790 -0.224 21.925 1.00 94.38 89 ALA A N 1
ATOM 696 C CA . ALA A 1 89 ? -2.850 -0.813 20.592 1.00 94.38 89 ALA A CA 1
ATOM 697 C C . ALA A 1 89 ? -3.168 -2.320 20.637 1.00 94.38 89 ALA A C 1
ATOM 699 O O . ALA A 1 89 ? -4.039 -2.793 19.908 1.00 94.38 89 ALA A O 1
ATOM 700 N N . ASN A 1 90 ? -2.549 -3.074 21.551 1.00 92.38 90 ASN A N 1
ATOM 701 C CA . ASN A 1 90 ? -2.816 -4.505 21.734 1.00 92.38 90 ASN A CA 1
ATOM 702 C C . ASN A 1 90 ? -4.245 -4.798 22.222 1.00 92.38 90 ASN A C 1
ATOM 704 O O . ASN A 1 90 ? -4.830 -5.814 21.837 1.00 92.38 90 ASN A O 1
ATOM 708 N N . LYS A 1 91 ? -4.850 -3.909 23.021 1.00 94.12 91 LYS A N 1
ATOM 709 C CA . LYS A 1 91 ? -6.272 -4.018 23.395 1.00 94.12 91 LYS A CA 1
ATOM 710 C C . LYS A 1 91 ? -7.187 -3.827 22.188 1.00 94.12 91 LYS A C 1
ATOM 712 O O . LYS A 1 91 ? -8.125 -4.596 22.019 1.00 94.12 91 LYS A O 1
ATOM 717 N N . VAL A 1 92 ? -6.894 -2.857 21.322 1.00 95.00 92 VAL A N 1
ATOM 718 C CA . VAL A 1 92 ? -7.646 -2.648 20.073 1.00 95.00 92 VAL A CA 1
ATOM 719 C C . VAL A 1 92 ? -7.507 -3.868 19.153 1.00 95.00 92 VAL A C 1
ATOM 721 O O . VAL A 1 92 ? -8.498 -4.395 18.649 1.00 95.00 92 VAL A O 1
ATOM 724 N N . LEU A 1 93 ? -6.281 -4.365 18.970 1.00 93.56 93 LEU A N 1
ATOM 725 C CA . LEU A 1 93 ? -5.989 -5.515 18.109 1.00 93.56 93 LEU A CA 1
ATOM 726 C C . LEU A 1 93 ? -6.650 -6.812 18.588 1.00 93.56 93 LEU A C 1
ATOM 728 O O . LEU A 1 93 ? -7.041 -7.625 17.751 1.00 93.56 93 LEU A O 1
ATOM 732 N N . SER A 1 94 ? -6.800 -7.009 19.899 1.00 92.56 94 SER A N 1
ATOM 733 C CA . SER A 1 94 ? -7.445 -8.200 20.475 1.00 92.56 94 SER A CA 1
ATOM 734 C C . SER A 1 94 ? -8.957 -8.058 20.686 1.00 92.56 94 SER A C 1
ATOM 736 O O . SER A 1 94 ? -9.632 -9.068 20.848 1.00 92.56 94 SER A O 1
ATOM 738 N N . SER A 1 95 ? -9.510 -6.843 20.634 1.00 94.62 95 SER A N 1
ATOM 739 C CA . SER A 1 95 ? -10.947 -6.598 20.813 1.00 94.62 95 SER A CA 1
ATOM 740 C C . SER A 1 95 ? -11.774 -7.051 19.604 1.00 94.62 95 SER A C 1
ATOM 742 O O . SER A 1 95 ? -11.397 -6.807 18.454 1.00 94.62 95 SER A O 1
ATOM 744 N N . ASP A 1 96 ? -12.928 -7.664 19.875 1.00 93.38 96 ASP A N 1
ATOM 745 C CA . ASP A 1 96 ? -13.948 -8.018 18.878 1.00 93.38 96 ASP A CA 1
ATOM 746 C C . ASP A 1 96 ? -14.897 -6.853 18.541 1.00 93.38 96 ASP A C 1
ATOM 748 O O . ASP A 1 96 ? -15.669 -6.940 17.586 1.00 93.38 96 ASP A O 1
ATOM 752 N N . ASP A 1 97 ? -14.811 -5.736 19.273 1.00 95.06 97 ASP A N 1
ATOM 753 C CA . ASP A 1 97 ? -15.605 -4.533 18.994 1.00 95.06 97 ASP A CA 1
ATOM 754 C C . ASP A 1 97 ? -15.126 -3.835 17.714 1.00 95.06 97 ASP A C 1
ATOM 756 O O . ASP A 1 97 ? -15.911 -3.182 17.016 1.00 95.06 97 ASP A O 1
ATOM 760 N N . TYR A 1 98 ? -13.831 -3.971 17.398 1.00 97.31 98 TYR A N 1
ATOM 761 C CA . TYR A 1 98 ? -13.234 -3.368 16.214 1.00 97.31 98 TYR A CA 1
ATOM 762 C C . TYR A 1 98 ? -13.440 -4.240 14.992 1.00 97.31 98 TYR A C 1
ATOM 764 O O . TYR A 1 98 ? -12.982 -5.379 14.929 1.00 97.31 98 TYR A O 1
ATOM 772 N N . TYR A 1 99 ? -14.039 -3.638 13.972 1.00 97.75 99 TYR A N 1
ATOM 773 C CA . TYR A 1 99 ? -14.114 -4.224 12.650 1.00 97.75 99 TYR A CA 1
ATOM 774 C C . TYR A 1 99 ? -12.817 -3.991 11.889 1.00 97.75 99 TYR A C 1
ATOM 776 O O . TYR A 1 99 ? -12.479 -2.860 11.528 1.00 97.75 99 TYR A O 1
ATOM 784 N N . LYS A 1 100 ? -12.093 -5.084 11.676 1.00 97.62 100 LYS A N 1
ATOM 785 C CA . LYS A 1 100 ? -10.778 -5.142 11.049 1.00 97.62 100 LYS A CA 1
ATOM 786 C C . LYS A 1 100 ? -10.946 -5.578 9.605 1.00 97.62 100 LYS A C 1
ATOM 788 O O . LYS A 1 100 ? -11.463 -6.662 9.351 1.00 97.62 100 LYS A O 1
ATOM 793 N N . PHE A 1 101 ? -10.500 -4.761 8.663 1.00 97.94 101 PHE A N 1
ATOM 794 C CA . PHE A 1 101 ? -10.610 -5.083 7.245 1.00 97.94 101 PHE A CA 1
ATOM 795 C C . PHE A 1 101 ? -9.364 -4.680 6.462 1.00 97.94 101 PHE A C 1
ATOM 797 O O . PHE A 1 101 ? -8.549 -3.862 6.901 1.00 97.94 101 PHE A O 1
ATOM 804 N N . SER A 1 102 ? -9.229 -5.261 5.277 1.00 97.69 102 SER A N 1
ATOM 805 C CA . SER A 1 102 ? -8.241 -4.853 4.286 1.00 97.69 102 SER A CA 1
ATOM 806 C C . SER A 1 102 ? -8.832 -4.929 2.881 1.00 97.69 102 SER A C 1
ATOM 808 O O . SER A 1 102 ? -9.907 -5.498 2.673 1.00 97.69 102 SER A O 1
ATOM 810 N N . VAL A 1 103 ? -8.136 -4.317 1.925 1.00 97.00 103 VAL A N 1
ATOM 811 C CA . VAL A 1 103 ? -8.473 -4.374 0.505 1.00 97.00 103 VAL A CA 1
ATOM 812 C C . VAL A 1 103 ? -7.245 -4.824 -0.265 1.00 97.00 103 VAL A C 1
ATOM 814 O O . VAL A 1 103 ? -6.175 -4.239 -0.112 1.00 97.00 103 VAL A O 1
ATOM 817 N N . ILE A 1 104 ? -7.422 -5.839 -1.100 1.00 96.81 104 ILE A N 1
ATOM 818 C CA . ILE A 1 104 ? -6.391 -6.439 -1.947 1.00 96.81 104 ILE A CA 1
ATOM 819 C C . ILE A 1 104 ? -6.778 -6.338 -3.423 1.00 96.81 104 ILE A C 1
ATOM 821 O O . ILE A 1 104 ? -7.907 -5.989 -3.776 1.00 96.81 104 ILE A O 1
ATOM 825 N N . ARG A 1 105 ? -5.839 -6.644 -4.312 1.00 95.94 105 ARG A N 1
ATOM 826 C CA . ARG A 1 105 ? -6.029 -6.626 -5.764 1.00 95.94 105 ARG A CA 1
ATOM 827 C C . ARG A 1 105 ? -5.488 -7.908 -6.381 1.00 95.94 105 ARG A C 1
ATOM 829 O O . ARG A 1 105 ? -4.583 -8.517 -5.823 1.00 95.94 105 ARG A O 1
ATOM 836 N N . GLU A 1 106 ? -6.010 -8.279 -7.547 1.00 95.94 106 GLU A N 1
ATOM 837 C CA . GLU A 1 106 ? -5.430 -9.354 -8.354 1.00 95.94 106 GLU A CA 1
ATOM 838 C C . GLU A 1 106 ? -3.907 -9.112 -8.530 1.00 95.94 106 GLU A C 1
ATOM 840 O O . GLU A 1 106 ? -3.525 -8.007 -8.944 1.00 95.94 106 GLU A O 1
ATOM 845 N N . PRO A 1 107 ? -3.042 -10.073 -8.151 1.00 95.31 107 PRO A N 1
ATOM 846 C CA . PRO A 1 107 ? -1.594 -9.879 -8.052 1.00 95.31 107 PRO A CA 1
ATOM 847 C C . PRO A 1 107 ? -0.919 -9.364 -9.322 1.00 95.31 107 PRO A C 1
ATOM 849 O O . PRO A 1 107 ? -0.145 -8.409 -9.248 1.00 95.31 107 PRO A O 1
ATOM 852 N N . VAL A 1 108 ? -1.242 -9.911 -10.496 1.00 95.12 108 VAL A N 1
ATOM 853 C CA . VAL A 1 108 ? -0.621 -9.492 -11.765 1.00 95.12 108 VAL A CA 1
ATOM 854 C C . VAL A 1 108 ? -0.994 -8.044 -12.088 1.00 95.12 108 VAL A C 1
ATOM 856 O O . VAL A 1 108 ? -0.141 -7.194 -12.357 1.00 95.12 108 VAL A O 1
ATOM 859 N N . SER A 1 109 ? -2.277 -7.719 -11.969 1.00 94.50 109 SER A N 1
ATOM 860 C CA . SER A 1 109 ? -2.821 -6.376 -12.161 1.00 94.50 109 SER A CA 1
ATOM 861 C C . SER A 1 109 ? -2.242 -5.371 -11.165 1.00 94.50 109 SER A C 1
ATOM 863 O O . SER A 1 109 ? -2.082 -4.187 -11.486 1.00 94.50 109 SER A O 1
ATOM 865 N N . ARG A 1 110 ? -1.944 -5.815 -9.938 1.00 96.00 110 ARG A N 1
ATOM 866 C CA . ARG A 1 110 ? -1.280 -5.007 -8.912 1.00 96.00 110 ARG A CA 1
ATOM 867 C C . ARG A 1 110 ? 0.167 -4.707 -9.297 1.00 96.00 110 ARG A C 1
ATOM 869 O O . ARG A 1 110 ? 0.552 -3.539 -9.235 1.00 96.00 110 ARG A O 1
ATOM 876 N N . THR A 1 111 ? 0.915 -5.705 -9.764 1.00 96.75 111 THR A N 1
ATOM 877 C CA . THR A 1 111 ? 2.293 -5.558 -10.261 1.00 96.75 111 THR A CA 1
ATOM 878 C C . THR A 1 111 ? 2.365 -4.572 -11.427 1.00 96.75 111 THR A C 1
ATOM 880 O O . THR A 1 111 ? 3.156 -3.630 -11.387 1.00 96.75 111 THR A O 1
ATOM 883 N N . ILE A 1 112 ? 1.466 -4.687 -12.411 1.00 95.50 112 ILE A N 1
ATOM 884 C CA . ILE A 1 112 ? 1.387 -3.742 -13.541 1.00 95.50 112 ILE A CA 1
ATOM 885 C C . ILE A 1 112 ? 1.056 -2.322 -13.054 1.00 95.50 112 ILE A C 1
ATOM 887 O O . ILE A 1 112 ? 1.627 -1.344 -13.534 1.00 95.50 112 ILE A O 1
ATOM 891 N N . SER A 1 113 ? 0.167 -2.176 -12.067 1.00 92.31 113 SER A N 1
ATOM 892 C CA . SER A 1 113 ? -0.163 -0.870 -11.476 1.00 92.31 113 SER A CA 1
ATOM 893 C C . SER A 1 113 ? 0.999 -0.246 -10.695 1.00 92.31 113 SER A C 1
ATOM 895 O O . SER A 1 113 ? 1.142 0.982 -10.680 1.00 92.31 113 SER A O 1
ATOM 897 N N . ALA A 1 114 ? 1.821 -1.061 -10.030 1.00 95.38 114 ALA A N 1
ATOM 898 C CA . ALA A 1 114 ? 3.051 -0.608 -9.392 1.00 95.38 114 ALA A CA 1
ATOM 899 C C . ALA A 1 114 ? 4.047 -0.120 -10.450 1.00 95.38 114 ALA A C 1
ATOM 901 O O . ALA A 1 114 ? 4.468 1.035 -10.385 1.00 95.38 114 ALA A O 1
ATOM 902 N N . TYR A 1 115 ? 4.317 -0.946 -11.468 1.00 97.12 115 TYR A N 1
ATOM 903 C CA . TYR A 1 115 ? 5.218 -0.612 -12.569 1.00 97.12 115 TYR A CA 1
ATOM 904 C C . 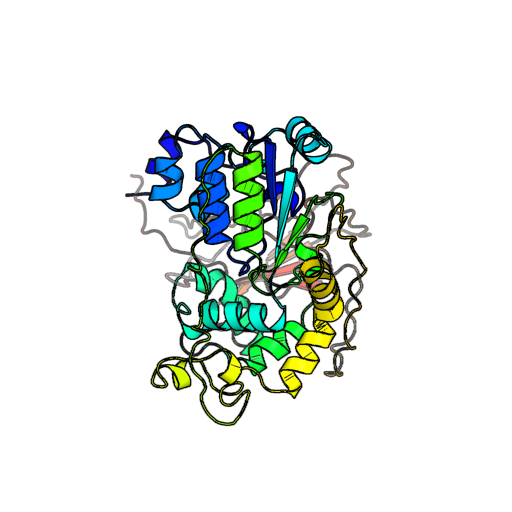TYR A 1 115 ? 4.802 0.678 -13.288 1.00 97.12 115 TYR A C 1
ATOM 906 O O . TYR A 1 115 ? 5.577 1.628 -13.374 1.00 97.12 115 TYR A O 1
ATOM 914 N N . SER A 1 116 ? 3.537 0.763 -13.705 1.00 93.25 116 SER A N 1
ATOM 915 C CA . SER A 1 116 ? 3.015 1.909 -14.459 1.00 93.25 116 SER A CA 1
ATOM 916 C C . SER A 1 116 ? 3.178 3.225 -13.701 1.00 93.25 116 SER A C 1
ATOM 918 O O . SER A 1 116 ? 3.557 4.242 -14.270 1.00 93.25 116 SER A O 1
ATOM 920 N N . GLU A 1 117 ? 2.909 3.234 -12.397 1.00 87.44 117 GLU A N 1
ATOM 921 C CA . GLU A 1 117 ? 3.029 4.459 -11.607 1.00 87.44 117 GLU A CA 1
ATOM 922 C C . GLU A 1 117 ? 4.489 4.801 -11.289 1.00 87.44 117 GLU A C 1
ATOM 924 O O . GLU A 1 117 ? 4.883 5.955 -11.440 1.00 87.44 117 GLU A O 1
ATOM 929 N N . LYS A 1 118 ? 5.292 3.819 -10.862 1.00 90.31 118 LYS A N 1
ATOM 930 C CA . LYS A 1 118 ? 6.650 4.047 -10.347 1.00 90.31 118 LYS A CA 1
ATOM 931 C C . LYS A 1 118 ? 7.712 4.169 -11.440 1.00 90.31 118 LYS A C 1
ATOM 933 O O . LYS A 1 118 ? 8.670 4.902 -11.237 1.00 90.31 118 LYS A O 1
ATOM 938 N N . PHE A 1 119 ? 7.545 3.480 -12.567 1.00 93.94 119 PHE A N 1
ATOM 939 C CA . PHE A 1 119 ? 8.554 3.377 -13.628 1.00 93.94 119 PHE A CA 1
ATOM 940 C C . PHE A 1 119 ? 8.138 4.037 -14.941 1.00 93.94 119 PHE A C 1
ATOM 942 O O . PHE A 1 119 ? 9.017 4.324 -15.743 1.00 93.94 119 PHE A O 1
ATOM 949 N N . LEU A 1 120 ? 6.848 4.336 -15.151 1.00 91.50 120 LEU A N 1
ATOM 950 C CA . LEU A 1 120 ? 6.380 5.018 -16.366 1.00 91.50 120 LEU A CA 1
ATOM 951 C C . LEU A 1 120 ? 5.916 6.449 -16.076 1.00 91.50 120 LEU A C 1
ATOM 953 O O . LEU A 1 120 ? 6.605 7.401 -16.438 1.00 91.50 120 LEU A O 1
ATOM 957 N N . VAL A 1 121 ? 4.779 6.600 -15.388 1.00 88.06 121 VAL A N 1
ATOM 958 C CA . VAL A 1 121 ? 4.049 7.876 -15.268 1.00 88.06 121 VAL A CA 1
ATOM 959 C C . VAL A 1 121 ? 4.758 8.870 -14.348 1.00 88.06 121 VAL A C 1
ATOM 961 O O . VAL A 1 121 ? 4.914 10.033 -14.696 1.00 88.06 121 VAL A O 1
ATOM 964 N N . ASN A 1 122 ? 5.195 8.422 -13.171 1.00 84.62 122 ASN A N 1
ATOM 965 C CA . ASN A 1 122 ? 5.7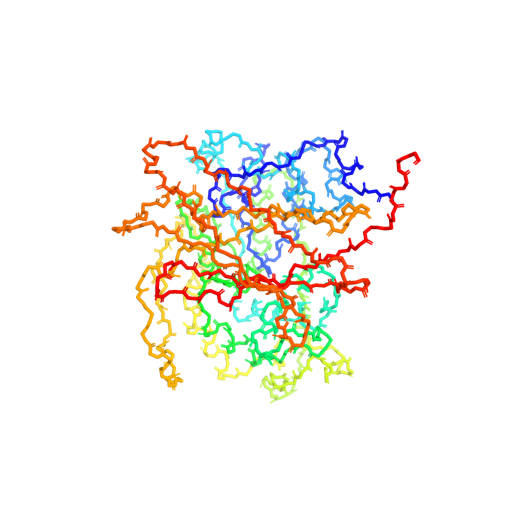55 9.290 -12.132 1.00 84.62 122 ASN A CA 1
ATOM 966 C C . ASN A 1 122 ? 7.217 8.930 -11.816 1.00 84.62 122 ASN A C 1
ATOM 968 O O . ASN A 1 122 ? 7.661 9.079 -10.676 1.00 84.62 122 ASN A O 1
ATOM 972 N N . ARG A 1 123 ? 7.965 8.423 -12.806 1.00 85.81 123 ARG A N 1
ATOM 973 C CA . ARG A 1 123 ? 9.305 7.829 -12.616 1.00 85.81 123 ARG A CA 1
ATOM 974 C C . ARG A 1 123 ? 10.388 8.795 -12.142 1.00 85.81 123 ARG A C 1
ATOM 976 O O . ARG A 1 123 ? 11.358 8.383 -11.515 1.00 85.81 123 ARG A O 1
ATOM 983 N N . THR A 1 124 ? 10.195 10.088 -12.386 1.00 81.94 124 THR A N 1
ATOM 984 C CA . THR A 1 124 ? 11.122 11.151 -11.974 1.00 81.94 124 THR A CA 1
ATOM 985 C C . THR A 1 124 ? 10.697 11.856 -10.686 1.00 81.94 124 THR A C 1
ATOM 987 O O . THR A 1 124 ? 11.451 12.681 -10.168 1.00 81.94 124 THR A O 1
ATOM 990 N N . LEU A 1 125 ? 9.513 11.549 -10.133 1.00 79.75 125 LEU A N 1
ATOM 991 C CA . LEU A 1 125 ? 9.082 12.161 -8.878 1.00 79.75 125 LEU A CA 1
ATOM 992 C C . LEU A 1 125 ? 9.997 11.691 -7.738 1.00 79.75 125 LEU A C 1
ATOM 994 O O . LEU A 1 125 ? 10.146 10.480 -7.567 1.00 79.75 125 LEU A O 1
ATOM 998 N N . PRO A 1 126 ? 10.546 12.596 -6.901 1.00 75.56 126 PRO A N 1
ATOM 999 C CA . PRO A 1 126 ? 11.503 12.224 -5.857 1.00 75.56 126 PRO A CA 1
ATOM 1000 C C . PRO A 1 126 ? 11.018 11.097 -4.939 1.00 75.56 126 PRO A C 1
ATOM 1002 O O . PRO A 1 126 ? 11.775 10.184 -4.632 1.00 75.56 126 PRO A O 1
ATOM 1005 N N . GLY A 1 127 ? 9.735 11.111 -4.558 1.00 73.38 127 GLY A N 1
ATOM 1006 C CA . GLY A 1 127 ? 9.147 10.047 -3.741 1.00 73.38 127 GLY A CA 1
ATOM 1007 C C . GLY A 1 127 ? 9.150 8.679 -4.427 1.00 73.38 127 GLY A C 1
ATOM 1008 O O . GLY A 1 127 ? 9.326 7.672 -3.759 1.00 73.38 127 GLY A O 1
ATOM 1009 N N . ASN A 1 128 ? 9.010 8.628 -5.753 1.00 78.50 128 ASN A N 1
ATOM 1010 C CA . ASN A 1 128 ? 9.061 7.379 -6.512 1.00 78.50 128 ASN A CA 1
ATOM 1011 C C . ASN A 1 128 ? 10.490 6.911 -6.754 1.00 78.50 128 ASN A C 1
ATOM 1013 O O . ASN A 1 128 ? 10.742 5.716 -6.646 1.00 78.50 128 ASN A O 1
ATOM 1017 N N . VAL A 1 129 ? 11.420 7.841 -6.980 1.00 81.50 129 VAL A N 1
ATOM 1018 C CA . VAL A 1 129 ? 12.851 7.533 -7.092 1.00 81.50 129 VAL A CA 1
ATOM 1019 C C . VAL A 1 129 ? 13.358 6.807 -5.844 1.00 81.50 129 VAL A C 1
ATOM 1021 O O . VAL A 1 129 ? 14.091 5.835 -5.975 1.00 81.50 129 VAL A O 1
ATOM 1024 N N . LEU A 1 130 ? 12.912 7.198 -4.644 1.00 79.38 130 LEU A N 1
ATOM 1025 C CA . LEU A 1 130 ? 13.280 6.505 -3.399 1.00 79.38 130 LEU A CA 1
ATOM 1026 C C . LEU A 1 130 ? 12.889 5.019 -3.382 1.00 79.38 130 LEU A C 1
ATOM 1028 O O . LEU A 1 130 ? 13.569 4.233 -2.738 1.00 79.38 130 LEU A O 1
ATOM 1032 N N . HIS A 1 131 ? 11.822 4.634 -4.086 1.00 82.38 131 HIS A N 1
ATOM 1033 C CA . HIS A 1 131 ? 11.397 3.236 -4.185 1.00 82.38 131 HIS A CA 1
ATOM 1034 C C . HIS A 1 131 ? 12.133 2.481 -5.297 1.00 82.38 131 HIS A C 1
ATOM 1036 O O . HIS A 1 131 ? 12.374 1.285 -5.179 1.00 82.38 131 HIS A O 1
ATOM 1042 N N . THR A 1 132 ? 12.456 3.146 -6.408 1.00 87.38 132 THR A N 1
ATOM 1043 C CA . THR A 1 132 ? 12.937 2.465 -7.618 1.00 87.38 132 THR A CA 1
ATOM 1044 C C . THR A 1 132 ? 14.453 2.449 -7.759 1.00 87.38 132 THR A C 1
ATOM 1046 O O . THR A 1 132 ? 14.973 1.590 -8.465 1.00 87.38 132 THR A O 1
ATOM 1049 N N . ILE A 1 133 ? 15.174 3.367 -7.110 1.00 85.81 133 ILE A N 1
ATOM 1050 C CA . ILE A 1 133 ? 16.596 3.603 -7.387 1.00 85.81 133 ILE A CA 1
ATOM 1051 C C . ILE A 1 133 ? 17.471 2.370 -7.147 1.00 85.81 133 ILE A C 1
ATOM 1053 O O . ILE A 1 133 ? 18.309 2.058 -7.989 1.00 85.81 133 ILE A O 1
ATOM 1057 N N . ASP A 1 134 ? 17.263 1.647 -6.045 1.00 85.81 134 ASP A N 1
ATOM 1058 C CA . ASP A 1 134 ? 18.078 0.478 -5.697 1.00 85.81 134 ASP A CA 1
ATOM 1059 C C . ASP A 1 134 ? 17.783 -0.702 -6.625 1.00 85.81 134 ASP A C 1
ATOM 1061 O O . ASP A 1 134 ? 18.702 -1.387 -7.075 1.00 85.81 134 ASP A O 1
ATOM 1065 N N . LEU A 1 135 ? 16.514 -0.866 -7.004 1.00 90.69 135 LEU A N 1
ATOM 1066 C CA . LEU A 1 135 ? 16.085 -1.857 -7.983 1.00 90.69 135 LEU A CA 1
ATOM 1067 C C . LEU A 1 135 ? 16.715 -1.572 -9.353 1.00 90.69 135 LEU A C 1
ATOM 1069 O O . LEU A 1 135 ? 17.349 -2.449 -9.937 1.00 90.69 135 LEU A O 1
ATOM 1073 N N . ILE A 1 136 ? 16.609 -0.334 -9.852 1.00 89.25 136 ILE A N 1
ATOM 1074 C CA . ILE A 1 136 ? 17.207 0.056 -11.138 1.00 89.25 136 ILE A CA 1
ATOM 1075 C C . ILE A 1 136 ? 18.730 -0.114 -11.087 1.00 89.25 136 ILE A C 1
ATOM 1077 O O . ILE A 1 136 ? 19.317 -0.606 -12.050 1.00 89.25 136 ILE A O 1
ATOM 1081 N N . ARG A 1 137 ? 19.379 0.241 -9.967 1.00 87.19 137 ARG A N 1
ATOM 1082 C CA . ARG A 1 137 ? 20.824 0.051 -9.774 1.00 87.19 137 ARG A CA 1
ATOM 1083 C C . ARG A 1 137 ? 21.218 -1.418 -9.895 1.00 87.19 137 ARG A C 1
ATOM 1085 O O . ARG A 1 137 ? 22.193 -1.721 -10.580 1.00 87.19 137 ARG A O 1
ATOM 1092 N N . SER A 1 138 ? 20.451 -2.301 -9.257 1.00 87.88 138 SER A N 1
ATOM 1093 C CA . SER A 1 138 ? 20.661 -3.749 -9.296 1.00 87.88 138 SER A CA 1
ATOM 1094 C C . SER A 1 138 ? 20.543 -4.291 -10.721 1.00 87.88 138 SER A C 1
ATOM 1096 O O . SER A 1 138 ? 21.471 -4.924 -11.219 1.00 87.88 138 SER A O 1
ATOM 1098 N N . VAL A 1 139 ? 19.461 -3.947 -11.428 1.00 89.75 139 VAL A N 1
ATOM 1099 C CA . VAL A 1 139 ? 19.222 -4.405 -12.807 1.00 89.75 139 VAL A CA 1
ATOM 1100 C C . VAL A 1 139 ? 20.263 -3.855 -13.787 1.00 89.75 139 VAL A C 1
ATOM 1102 O O . VAL A 1 139 ? 20.729 -4.572 -14.668 1.00 89.75 139 VAL A O 1
ATOM 1105 N N . ARG A 1 140 ? 20.652 -2.581 -13.653 1.00 87.31 140 ARG A N 1
ATOM 1106 C CA . ARG A 1 140 ? 21.601 -1.930 -14.574 1.00 87.31 140 ARG A CA 1
ATOM 1107 C C . ARG A 1 140 ? 23.066 -2.249 -14.267 1.00 87.31 140 ARG A C 1
ATOM 1109 O O . ARG A 1 140 ? 23.915 -1.980 -15.113 1.00 87.31 140 ARG A O 1
ATOM 1116 N N . GLY A 1 141 ? 23.384 -2.763 -13.077 1.00 85.12 141 GLY A N 1
ATOM 1117 C CA . GLY A 1 141 ? 24.749 -3.129 -12.682 1.00 85.12 141 GLY A CA 1
ATOM 1118 C C . GLY A 1 141 ? 25.727 -1.949 -12.591 1.00 85.12 141 GLY A C 1
ATOM 1119 O O . GLY A 1 141 ? 26.933 -2.134 -12.733 1.00 85.12 141 GLY A O 1
ATOM 1120 N N . ARG A 1 142 ? 25.230 -0.721 -12.390 1.00 77.69 142 ARG A N 1
ATOM 1121 C CA . ARG A 1 142 ? 26.046 0.506 -12.328 1.00 77.69 142 ARG A CA 1
ATOM 1122 C C . ARG A 1 142 ? 25.560 1.447 -11.237 1.00 77.69 142 ARG A C 1
ATOM 1124 O O . ARG A 1 142 ? 24.361 1.595 -11.045 1.00 77.69 142 ARG A O 1
ATOM 1131 N N . SER A 1 143 ? 26.488 2.112 -10.546 1.00 68.56 143 SER A N 1
ATOM 1132 C CA . SER A 1 143 ? 26.182 2.996 -9.410 1.00 68.56 143 SER A CA 1
ATOM 1133 C C . SER A 1 143 ? 25.430 4.270 -9.811 1.00 68.56 143 SER A C 1
ATOM 1135 O O . SER A 1 143 ? 24.524 4.696 -9.089 1.00 68.56 143 SER A O 1
ATOM 1137 N N . ALA A 1 144 ? 25.774 4.848 -10.967 1.00 72.38 144 ALA A N 1
ATOM 1138 C CA . ALA A 1 144 ? 25.069 5.974 -11.570 1.00 72.38 144 ALA A CA 1
ATOM 1139 C C . ALA A 1 144 ? 23.796 5.486 -12.275 1.00 72.38 144 ALA A C 1
ATOM 1141 O O . ALA A 1 144 ? 23.870 4.772 -13.276 1.00 72.38 144 ALA A O 1
ATOM 1142 N N . VAL A 1 145 ? 22.640 5.888 -11.751 1.00 75.81 145 VAL A N 1
ATOM 1143 C CA . VAL A 1 145 ? 21.326 5.472 -12.248 1.00 75.81 145 VAL A CA 1
ATOM 1144 C C . VAL A 1 145 ? 20.638 6.631 -12.959 1.00 75.81 145 VAL A C 1
ATOM 1146 O O . VAL A 1 145 ? 20.521 7.720 -12.399 1.00 75.81 145 VAL A O 1
ATOM 1149 N N . ASP A 1 146 ? 20.141 6.365 -14.165 1.00 81.31 146 ASP A N 1
ATOM 1150 C CA . ASP A 1 146 ? 19.217 7.241 -14.877 1.00 81.31 146 ASP A CA 1
ATOM 1151 C C . ASP A 1 146 ? 17.780 6.729 -14.682 1.00 81.31 146 ASP A C 1
ATOM 1153 O O . ASP A 1 146 ? 17.384 5.690 -15.212 1.00 81.31 146 ASP A O 1
ATOM 1157 N N . THR A 1 147 ? 16.987 7.446 -13.883 1.00 78.44 147 THR A N 1
ATOM 1158 C CA . THR A 1 147 ? 15.582 7.089 -13.629 1.00 78.44 147 THR A CA 1
ATOM 1159 C C . THR A 1 147 ? 14.667 7.407 -14.809 1.00 78.44 147 THR A C 1
ATOM 1161 O O . THR A 1 147 ? 13.534 6.924 -14.841 1.00 78.44 147 THR A O 1
ATOM 1164 N N . TYR A 1 148 ? 15.139 8.194 -15.781 1.00 83.44 148 TYR A N 1
ATOM 1165 C CA . TYR A 1 148 ? 14.428 8.436 -17.027 1.00 83.44 148 TYR A CA 1
ATOM 1166 C C . TYR A 1 148 ? 14.544 7.239 -17.972 1.00 83.44 148 TYR A C 1
ATOM 1168 O O . TYR A 1 148 ? 13.535 6.849 -18.560 1.00 83.44 148 TYR A O 1
ATOM 1176 N N . GLU A 1 149 ? 15.740 6.645 -18.070 1.00 85.94 149 GLU A N 1
ATOM 1177 C CA . GLU A 1 149 ? 15.970 5.361 -18.748 1.00 85.94 149 GLU A CA 1
ATOM 1178 C C . GLU A 1 149 ? 15.176 4.243 -18.062 1.00 85.94 149 GLU A C 1
ATOM 1180 O O . GLU A 1 149 ? 14.442 3.513 -18.722 1.00 85.94 149 GLU A O 1
ATOM 1185 N N . GLY A 1 150 ? 15.287 4.135 -16.732 1.00 90.69 150 GLY A N 1
ATOM 1186 C CA . GLY A 1 150 ? 14.545 3.161 -15.934 1.00 90.69 150 GLY A CA 1
ATOM 1187 C C . GLY A 1 150 ? 14.807 1.710 -16.354 1.00 90.69 150 GLY A C 1
ATOM 1188 O O . GLY A 1 150 ? 15.927 1.343 -16.718 1.00 90.69 150 GLY A O 1
ATOM 1189 N N . ILE A 1 151 ? 13.773 0.868 -16.264 1.00 95.62 151 ILE A N 1
ATOM 1190 C CA . ILE A 1 151 ? 13.800 -0.550 -16.654 1.00 95.62 151 ILE A CA 1
ATOM 1191 C C . ILE A 1 151 ? 12.495 -0.957 -17.340 1.00 95.62 151 ILE A C 1
ATOM 1193 O O . ILE A 1 151 ? 11.434 -0.394 -17.052 1.00 95.62 151 ILE A O 1
ATOM 1197 N N . SER A 1 152 ? 12.574 -1.935 -18.235 1.00 97.62 152 SER A N 1
ATOM 1198 C CA . SER A 1 152 ? 11.414 -2.552 -18.884 1.00 97.62 152 SER A CA 1
ATOM 1199 C C . SER A 1 152 ? 10.558 -3.343 -17.885 1.00 97.62 152 SER A C 1
ATOM 1201 O O . SER A 1 152 ? 10.984 -3.643 -16.764 1.00 97.62 152 SER A O 1
ATOM 1203 N N . PHE A 1 153 ? 9.332 -3.696 -18.278 1.00 98.19 153 PHE A N 1
ATOM 1204 C CA . PHE A 1 153 ? 8.463 -4.508 -17.425 1.00 98.19 153 PHE A CA 1
ATOM 1205 C C . PHE A 1 153 ? 9.019 -5.923 -17.238 1.00 98.19 153 PHE A C 1
ATOM 1207 O O . PHE A 1 153 ? 8.931 -6.460 -16.136 1.00 98.19 153 PHE A O 1
ATOM 1214 N N . ARG A 1 154 ? 9.634 -6.515 -18.271 1.00 98.38 154 ARG A N 1
ATOM 1215 C CA . ARG A 1 154 ? 10.284 -7.826 -18.163 1.00 98.38 154 ARG A CA 1
ATOM 1216 C C . ARG A 1 154 ? 11.429 -7.797 -17.155 1.00 98.38 154 ARG A C 1
ATOM 1218 O O . ARG A 1 154 ? 11.431 -8.615 -16.244 1.00 98.38 154 ARG A O 1
ATOM 1225 N N . GLU A 1 155 ? 12.328 -6.816 -17.257 1.00 98.12 155 GLU A N 1
ATOM 1226 C CA . GLU A 1 155 ? 13.422 -6.628 -16.292 1.00 98.12 155 GLU A CA 1
ATOM 1227 C C . GLU A 1 155 ? 12.894 -6.439 -14.860 1.00 98.12 155 GLU A C 1
ATOM 1229 O O . GLU A 1 155 ? 13.452 -6.986 -13.909 1.00 98.12 155 GLU A O 1
ATOM 1234 N N . PHE A 1 156 ? 11.793 -5.696 -14.699 1.00 98.19 156 PHE A N 1
ATOM 1235 C CA . PHE A 1 156 ? 11.134 -5.536 -13.405 1.00 98.19 156 PHE A CA 1
ATOM 1236 C C . PHE A 1 156 ? 10.619 -6.875 -12.865 1.00 98.19 156 PHE A C 1
ATOM 1238 O O . PHE A 1 156 ? 10.910 -7.213 -11.722 1.00 98.19 156 PHE A O 1
ATOM 1245 N N . VAL A 1 157 ? 9.903 -7.661 -13.675 1.00 97.44 157 VAL A N 1
ATOM 1246 C CA . VAL A 1 157 ? 9.399 -8.985 -13.277 1.00 97.44 157 VAL A CA 1
ATOM 1247 C C . VAL A 1 157 ? 10.544 -9.941 -12.951 1.00 97.44 157 VAL A C 1
ATOM 1249 O O . VAL A 1 157 ? 10.506 -10.585 -11.907 1.00 97.44 157 VAL A O 1
ATOM 1252 N N . ASP A 1 158 ? 11.580 -10.008 -13.784 1.00 95.81 158 ASP A N 1
ATOM 1253 C CA . ASP A 1 158 ? 12.742 -10.866 -13.541 1.00 95.81 158 ASP A CA 1
ATOM 1254 C C . ASP A 1 158 ? 13.440 -10.511 -12.220 1.00 95.81 158 ASP A C 1
ATOM 1256 O O . ASP A 1 158 ? 13.793 -11.410 -11.456 1.00 95.81 158 ASP A O 1
ATOM 1260 N N . TYR A 1 159 ? 13.549 -9.217 -11.892 1.00 95.81 159 TYR A N 1
ATOM 1261 C CA . TYR A 1 159 ? 14.045 -8.772 -10.590 1.00 95.81 159 TYR A CA 1
ATOM 1262 C C . TYR A 1 159 ? 13.169 -9.271 -9.432 1.00 95.81 159 TYR A C 1
ATOM 1264 O O . TYR A 1 159 ? 13.703 -9.784 -8.447 1.00 95.81 159 TYR A O 1
ATOM 1272 N N . LEU A 1 160 ? 11.838 -9.147 -9.529 1.00 93.56 160 LEU A N 1
ATOM 1273 C CA . LEU A 1 160 ? 10.927 -9.615 -8.473 1.00 93.56 160 LEU A CA 1
ATOM 1274 C C . LEU A 1 160 ? 11.108 -11.109 -8.207 1.00 93.56 160 LEU A C 1
ATOM 1276 O O . LEU A 1 160 ? 11.231 -11.525 -7.058 1.00 93.56 160 LEU A O 1
ATOM 1280 N N . LEU A 1 161 ? 11.160 -11.897 -9.280 1.00 88.69 161 LEU A N 1
ATOM 1281 C CA . LEU A 1 161 ? 11.265 -13.352 -9.218 1.00 88.69 161 LEU A CA 1
ATOM 1282 C C . LEU A 1 161 ? 12.618 -13.830 -8.671 1.00 88.69 161 LEU A C 1
ATOM 1284 O O . LEU A 1 161 ? 12.691 -14.926 -8.124 1.00 88.69 161 LEU A O 1
ATOM 1288 N N . ALA A 1 162 ? 13.672 -13.022 -8.810 1.00 87.94 162 ALA A N 1
ATOM 1289 C CA . ALA A 1 162 ? 15.011 -13.318 -8.304 1.00 87.94 162 ALA A CA 1
ATOM 1290 C C . ALA A 1 162 ? 15.275 -12.792 -6.878 1.00 87.94 162 ALA A C 1
ATOM 1292 O O . ALA A 1 162 ? 16.302 -13.128 -6.288 1.00 87.94 162 ALA A O 1
ATOM 1293 N N . SER A 1 163 ? 14.387 -11.957 -6.334 1.00 82.88 163 SER A N 1
ATOM 1294 C CA . SER A 1 163 ? 14.575 -11.304 -5.035 1.00 82.88 163 SER A CA 1
ATOM 1295 C C . SER A 1 163 ? 13.966 -12.109 -3.891 1.00 82.88 163 SER A C 1
ATOM 1297 O O . SER A 1 163 ? 12.918 -12.741 -4.056 1.00 82.88 163 SER A O 1
ATOM 1299 N N . ASP A 1 164 ? 14.578 -12.021 -2.704 1.00 76.81 164 ASP A N 1
ATOM 1300 C CA . ASP A 1 164 ? 13.918 -12.468 -1.478 1.00 76.81 164 ASP A CA 1
ATOM 1301 C C . ASP A 1 164 ? 12.659 -11.606 -1.271 1.00 76.81 164 ASP A C 1
ATOM 1303 O O . ASP A 1 164 ? 12.753 -10.374 -1.228 1.00 76.81 164 ASP A O 1
ATOM 1307 N N . PRO A 1 165 ? 11.471 -12.214 -1.148 1.00 73.31 165 PRO A N 1
ATOM 1308 C CA . PRO A 1 165 ? 10.242 -11.473 -0.915 1.00 73.31 165 PRO A CA 1
ATOM 1309 C C . PRO A 1 165 ? 10.274 -10.534 0.301 1.00 73.31 165 PRO A C 1
ATOM 1311 O O . PRO A 1 165 ? 9.535 -9.547 0.320 1.00 73.31 165 PRO A O 1
ATOM 1314 N N . ALA A 1 166 ? 11.103 -10.829 1.310 1.00 72.81 166 ALA A N 1
ATOM 1315 C CA . ALA A 1 166 ? 11.272 -9.985 2.491 1.00 72.81 166 ALA A CA 1
ATOM 1316 C C . ALA A 1 166 ? 11.979 -8.651 2.186 1.00 72.81 166 ALA A C 1
ATOM 1318 O O . ALA A 1 166 ? 11.758 -7.678 2.910 1.00 72.81 166 ALA A O 1
ATOM 1319 N N . ASP A 1 167 ? 12.768 -8.600 1.110 1.00 80.06 167 ASP A N 1
ATOM 1320 C CA . ASP A 1 167 ? 13.545 -7.429 0.689 1.00 80.06 167 ASP A CA 1
ATOM 1321 C C . ASP A 1 167 ? 12.804 -6.574 -0.357 1.00 80.06 167 ASP A C 1
ATOM 1323 O O . ASP A 1 167 ? 13.267 -5.500 -0.749 1.00 80.06 167 ASP A O 1
ATOM 1327 N N . LEU A 1 168 ? 11.638 -7.029 -0.828 1.00 84.00 168 LEU A N 1
ATOM 1328 C CA . LEU A 1 168 ? 10.848 -6.310 -1.823 1.00 84.00 168 LEU A CA 1
ATOM 1329 C C . LEU A 1 168 ? 10.130 -5.090 -1.235 1.00 84.00 168 LEU A C 1
ATOM 1331 O O . LEU A 1 168 ? 9.528 -5.138 -0.159 1.00 84.00 168 LEU A O 1
ATOM 1335 N N . ASP A 1 169 ? 10.085 -4.010 -2.019 1.00 91.44 169 ASP A N 1
ATOM 1336 C CA . ASP A 1 169 ? 9.317 -2.817 -1.672 1.00 91.44 169 ASP A CA 1
ATOM 1337 C C . ASP A 1 169 ? 7.819 -3.148 -1.483 1.00 91.44 169 ASP A C 1
ATOM 1339 O O . ASP A 1 169 ? 7.231 -3.886 -2.288 1.00 91.44 169 ASP A O 1
ATOM 1343 N N . PRO A 1 170 ? 7.143 -2.557 -0.480 1.00 87.12 170 PRO A N 1
ATOM 1344 C CA . PRO A 1 170 ? 5.720 -2.778 -0.227 1.00 87.12 170 PRO A CA 1
ATOM 1345 C C . PRO A 1 170 ? 4.782 -2.524 -1.419 1.00 87.12 170 PRO A C 1
ATOM 1347 O O . PRO A 1 170 ? 3.661 -3.034 -1.436 1.00 87.12 170 PRO A O 1
ATOM 1350 N N . HIS A 1 171 ? 5.177 -1.741 -2.425 1.00 91.56 171 HIS A N 1
ATOM 1351 C CA . HIS A 1 171 ? 4.348 -1.499 -3.608 1.00 91.56 171 HIS A CA 1
ATOM 1352 C C . HIS A 1 171 ? 4.206 -2.727 -4.515 1.00 91.56 171 HIS A C 1
ATOM 1354 O O . HIS A 1 171 ? 3.211 -2.807 -5.240 1.00 91.56 171 HIS A O 1
ATOM 1360 N N . TRP A 1 172 ? 5.147 -3.673 -4.457 1.00 94.06 172 TRP A N 1
ATOM 1361 C CA . TRP A 1 172 ? 5.168 -4.879 -5.291 1.00 94.06 172 TRP A CA 1
ATOM 1362 C C . TRP A 1 172 ? 5.513 -6.171 -4.536 1.00 94.06 172 TRP A C 1
ATOM 1364 O O . TRP A 1 172 ? 5.517 -7.234 -5.145 1.00 94.06 172 TRP A O 1
ATOM 1374 N N . SER A 1 173 ? 5.745 -6.123 -3.222 1.00 91.44 173 SER A N 1
ATOM 1375 C CA . SER A 1 173 ? 5.854 -7.331 -2.394 1.00 91.44 173 SER A CA 1
ATOM 1376 C C . SER A 1 173 ? 4.498 -8.013 -2.192 1.00 91.44 173 SER A C 1
ATOM 1378 O O . SER A 1 173 ? 3.449 -7.393 -2.399 1.00 91.44 173 SER A O 1
ATOM 1380 N N . SER A 1 174 ? 4.509 -9.284 -1.780 1.00 91.06 174 SER A N 1
ATOM 1381 C CA . SER A 1 174 ? 3.300 -10.092 -1.559 1.00 91.06 174 SER A CA 1
ATOM 1382 C C . SER A 1 174 ? 2.304 -9.409 -0.611 1.00 91.06 174 SER A C 1
ATOM 1384 O O . SER A 1 174 ? 2.655 -8.906 0.457 1.00 91.06 174 SER A O 1
ATOM 1386 N N . GLN A 1 175 ? 1.033 -9.407 -1.006 1.00 93.19 175 GLN A N 1
ATOM 1387 C CA . GLN A 1 175 ? -0.093 -8.922 -0.210 1.00 93.19 175 GLN A CA 1
ATOM 1388 C C . GLN A 1 175 ? -0.383 -9.863 0.957 1.00 93.19 175 GLN A C 1
ATOM 1390 O O . GLN A 1 175 ? -0.670 -9.395 2.057 1.00 93.19 175 GLN A O 1
ATOM 1395 N N . HIS A 1 176 ? -0.279 -11.176 0.732 1.00 89.81 176 HIS A N 1
ATOM 1396 C CA . HIS A 1 176 ? -0.386 -12.178 1.783 1.00 89.81 176 HIS A CA 1
ATOM 1397 C C . HIS A 1 176 ? 0.670 -11.928 2.866 1.00 89.81 176 HIS A C 1
ATOM 1399 O O . HIS A 1 176 ? 0.322 -11.792 4.038 1.00 89.81 176 HIS A O 1
ATOM 1405 N N . TYR A 1 177 ? 1.929 -11.724 2.466 1.00 86.62 177 TYR A N 1
ATOM 1406 C CA . TYR A 1 177 ? 3.022 -11.374 3.372 1.00 86.62 177 TYR A CA 1
ATOM 1407 C C . TYR A 1 177 ? 2.791 -10.042 4.099 1.00 86.62 177 TYR A C 1
ATOM 1409 O O . TYR A 1 177 ? 2.975 -9.964 5.310 1.00 86.62 177 TYR A O 1
ATOM 1417 N N . GLN A 1 178 ? 2.327 -9.003 3.396 1.00 87.94 178 GLN A N 1
ATOM 1418 C CA . GLN A 1 178 ? 2.010 -7.709 4.018 1.00 87.94 178 GLN A CA 1
ATOM 1419 C C . GLN A 1 178 ? 0.905 -7.801 5.072 1.00 87.94 178 GLN A C 1
ATOM 1421 O O . GLN A 1 178 ? 0.884 -6.997 5.998 1.00 87.94 178 GLN A O 1
ATOM 1426 N N . LEU A 1 179 ? -0.019 -8.753 4.947 1.00 88.94 179 LEU A N 1
ATOM 1427 C CA . LEU A 1 179 ? -1.097 -8.961 5.913 1.00 88.94 179 LEU A CA 1
ATOM 1428 C C . LEU A 1 179 ? -0.750 -10.004 6.987 1.00 88.94 179 LEU A C 1
ATOM 1430 O O . LEU A 1 179 ? -1.431 -10.048 8.019 1.00 88.94 179 LEU A O 1
ATOM 1434 N N . ALA A 1 180 ? 0.301 -10.802 6.766 1.00 82.06 180 ALA A N 1
ATOM 1435 C CA . ALA A 1 180 ? 0.735 -11.903 7.619 1.00 82.06 180 ALA A CA 1
ATOM 1436 C C . ALA A 1 180 ? 1.000 -11.432 9.049 1.00 82.06 180 ALA A C 1
ATOM 1438 O O . ALA A 1 180 ? 1.965 -10.726 9.343 1.00 82.06 180 ALA A O 1
ATOM 1439 N N . SER A 1 181 ? 0.098 -11.807 9.953 1.00 80.25 181 SER A N 1
ATOM 1440 C CA . SER A 1 181 ? 0.114 -11.365 11.344 1.00 80.25 181 SER A CA 1
ATOM 1441 C C . SER A 1 181 ? -0.856 -12.186 12.189 1.00 80.25 181 SER A C 1
ATOM 1443 O O . SER A 1 181 ? -1.700 -12.913 11.677 1.00 80.25 181 SER A O 1
ATOM 1445 N N . ALA A 1 182 ? -0.799 -12.016 13.510 1.00 76.25 182 ALA A N 1
ATOM 1446 C CA . ALA A 1 182 ? -1.804 -12.579 14.414 1.00 76.25 182 ALA A CA 1
ATOM 1447 C C . ALA A 1 182 ? -3.161 -11.837 14.361 1.00 76.25 182 ALA A C 1
ATOM 1449 O O . ALA A 1 182 ? -4.046 -12.112 15.171 1.00 76.25 182 ALA A O 1
ATOM 1450 N N . VAL A 1 183 ? -3.331 -10.861 13.460 1.00 86.25 183 VAL A N 1
ATOM 1451 C CA . VAL A 1 183 ? -4.558 -10.067 13.367 1.00 86.25 183 VAL A CA 1
ATOM 1452 C C . VAL A 1 183 ? -5.639 -10.861 12.642 1.00 86.25 183 VAL A C 1
ATOM 1454 O O . VAL A 1 183 ? -5.468 -11.279 11.500 1.00 86.25 183 VAL A O 1
ATOM 1457 N N . ARG A 1 184 ? -6.785 -11.020 13.308 1.00 92.06 184 ARG A N 1
ATOM 1458 C CA . ARG A 1 184 ? -8.015 -11.551 12.716 1.00 92.06 184 ARG A CA 1
ATOM 1459 C C . ARG A 1 184 ? -8.744 -10.446 11.956 1.00 92.06 184 ARG A C 1
ATOM 1461 O O . ARG A 1 184 ? -9.188 -9.478 12.571 1.00 92.06 184 ARG A O 1
ATOM 1468 N N . TYR A 1 185 ? -8.875 -10.596 10.644 1.00 95.62 185 TYR A N 1
ATOM 1469 C CA . TYR A 1 185 ? -9.661 -9.713 9.787 1.00 95.62 185 TYR A CA 1
ATOM 1470 C C . TYR A 1 185 ? -11.100 -10.208 9.723 1.00 95.62 185 TYR A C 1
ATOM 1472 O O . TYR A 1 185 ? -11.342 -11.381 9.457 1.00 95.62 185 TYR A O 1
ATOM 1480 N N . ASN A 1 186 ? -12.055 -9.311 9.951 1.00 97.12 186 ASN A N 1
ATOM 1481 C CA . ASN A 1 186 ? -13.472 -9.617 9.802 1.00 97.12 186 ASN A CA 1
ATOM 1482 C C . ASN A 1 186 ? -13.835 -9.849 8.342 1.00 97.12 186 ASN A C 1
ATOM 1484 O O . ASN A 1 186 ? -14.563 -10.790 8.076 1.00 97.12 186 ASN A O 1
ATOM 1488 N N . ASP A 1 187 ? -13.309 -9.027 7.432 1.00 97.19 187 ASP A N 1
ATOM 1489 C CA . ASP A 1 187 ? -13.511 -9.159 5.990 1.00 97.19 187 ASP A CA 1
ATOM 1490 C C . ASP A 1 187 ? -12.253 -8.686 5.235 1.00 97.19 187 ASP A C 1
ATOM 1492 O O . ASP A 1 187 ? -11.622 -7.686 5.602 1.00 97.19 187 ASP A O 1
ATOM 1496 N N . ILE A 1 188 ? -11.907 -9.374 4.146 1.00 96.81 188 ILE A N 1
ATOM 1497 C CA . ILE A 1 188 ? -10.926 -8.906 3.156 1.00 96.81 188 ILE A CA 1
ATOM 1498 C C . ILE A 1 188 ? -11.646 -8.745 1.821 1.00 96.81 188 ILE A C 1
ATOM 1500 O O . ILE A 1 188 ? -12.241 -9.692 1.314 1.00 96.81 188 ILE A O 1
ATOM 1504 N N . PHE A 1 189 ? -11.576 -7.544 1.248 1.00 97.00 189 PHE A N 1
ATOM 1505 C CA . PHE A 1 189 ? -12.242 -7.212 -0.011 1.00 97.00 189 PHE A CA 1
ATOM 1506 C C . PHE A 1 189 ? -11.246 -7.148 -1.163 1.00 97.00 189 PHE A C 1
ATOM 1508 O O . PHE A 1 189 ? -10.100 -6.741 -0.992 1.00 97.00 189 PHE A O 1
ATOM 1515 N N . CYS A 1 190 ? -11.706 -7.448 -2.368 1.00 96.12 190 CYS A N 1
ATOM 1516 C CA . CYS A 1 190 ? -10.996 -7.111 -3.593 1.00 96.12 190 CYS A CA 1
ATOM 1517 C C . CYS A 1 190 ? -11.314 -5.669 -4.030 1.00 96.12 190 CYS A C 1
ATOM 1519 O O . CYS A 1 190 ? -12.362 -5.119 -3.686 1.00 96.12 190 CYS A O 1
ATOM 1521 N N . VAL A 1 191 ? -10.447 -5.046 -4.833 1.00 94.06 191 VAL A N 1
ATOM 1522 C CA . VAL A 1 191 ? -10.691 -3.700 -5.396 1.00 94.06 191 VAL A CA 1
ATOM 1523 C C . VAL A 1 191 ? -12.017 -3.626 -6.174 1.00 94.06 191 VAL A C 1
ATOM 1525 O O . VAL A 1 191 ? -12.705 -2.610 -6.122 1.00 94.06 191 VAL A O 1
ATOM 1528 N N . GLU A 1 192 ? -12.434 -4.691 -6.858 1.00 91.69 192 GLU A N 1
ATOM 1529 C CA . GLU A 1 192 ? -13.740 -4.753 -7.530 1.00 91.69 192 GLU A CA 1
ATOM 1530 C C . GLU A 1 192 ? -14.945 -4.813 -6.568 1.00 91.69 192 GLU A C 1
ATOM 1532 O O . GLU A 1 192 ? -16.080 -4.622 -6.997 1.00 91.69 192 GLU A O 1
ATOM 1537 N N . GLN A 1 193 ? -14.715 -5.032 -5.270 1.00 94.75 193 GLN A N 1
ATOM 1538 C CA . GLN A 1 193 ? -15.736 -5.087 -4.218 1.00 94.75 193 GLN A CA 1
ATOM 1539 C C . GLN A 1 193 ? -15.782 -3.806 -3.362 1.00 94.75 193 GLN A C 1
ATOM 1541 O O . GLN A 1 193 ? -16.388 -3.808 -2.290 1.00 94.75 193 GLN A O 1
ATOM 1546 N N . LEU A 1 194 ? -15.193 -2.687 -3.812 1.00 94.31 194 LEU A N 1
ATOM 1547 C CA . LEU A 1 194 ? -15.238 -1.414 -3.070 1.00 94.31 194 LEU A CA 1
ATOM 1548 C C . LEU A 1 194 ? -16.669 -0.916 -2.799 1.00 94.31 194 LEU A C 1
ATOM 1550 O O . LEU A 1 194 ? -16.903 -0.319 -1.753 1.00 94.31 194 LEU A O 1
ATOM 1554 N N . ASP A 1 195 ? -17.636 -1.211 -3.671 1.00 93.75 195 ASP A N 1
ATOM 1555 C CA . ASP A 1 195 ? -19.048 -0.872 -3.433 1.00 93.75 195 ASP A CA 1
ATOM 1556 C C . ASP A 1 195 ? -19.636 -1.679 -2.257 1.00 93.75 195 ASP A C 1
ATOM 1558 O O . ASP A 1 195 ? -20.405 -1.154 -1.448 1.00 93.75 195 ASP A O 1
ATOM 1562 N N . GLN A 1 196 ? -19.224 -2.943 -2.103 1.00 95.50 196 GLN A N 1
ATOM 1563 C CA . GLN A 1 196 ? -19.627 -3.791 -0.975 1.00 95.50 196 GLN A CA 1
ATOM 1564 C C . GLN A 1 196 ? -18.987 -3.303 0.327 1.00 95.50 196 GLN A C 1
ATOM 1566 O O . GLN A 1 196 ? -19.664 -3.207 1.353 1.00 95.50 196 GLN A O 1
ATOM 1571 N N . LEU A 1 197 ? -17.703 -2.927 0.275 1.00 96.75 197 LEU A N 1
ATOM 1572 C CA . LEU A 1 197 ? -17.019 -2.293 1.398 1.00 96.75 197 LEU A CA 1
ATOM 1573 C C . LEU A 1 197 ? -17.715 -0.986 1.800 1.00 96.75 197 LEU A C 1
ATOM 1575 O O . LEU A 1 197 ? -17.971 -0.776 2.982 1.00 96.75 197 LEU A O 1
ATOM 1579 N N . ALA A 1 198 ? -18.058 -0.124 0.840 1.00 96.50 198 ALA A N 1
ATOM 1580 C CA . ALA A 1 198 ? -18.758 1.129 1.106 1.00 96.50 198 ALA A CA 1
ATOM 1581 C C . ALA A 1 198 ? -20.098 0.881 1.816 1.00 96.50 198 ALA A C 1
ATOM 1583 O O . ALA A 1 198 ? -20.353 1.478 2.861 1.00 96.50 198 ALA A O 1
ATOM 1584 N N . ALA A 1 199 ? -20.904 -0.069 1.326 1.00 96.62 199 ALA A N 1
ATOM 1585 C CA . ALA A 1 199 ? -22.162 -0.455 1.965 1.00 96.62 199 ALA A CA 1
ATOM 1586 C C . ALA A 1 199 ? -21.957 -0.971 3.402 1.00 96.62 199 ALA A C 1
ATOM 1588 O O . ALA A 1 199 ? -22.666 -0.556 4.324 1.00 96.62 199 ALA A O 1
ATOM 1589 N N . ARG A 1 200 ? -20.948 -1.826 3.618 1.00 96.75 200 ARG A N 1
ATOM 1590 C CA . ARG A 1 200 ? -20.591 -2.340 4.946 1.00 96.75 200 ARG A CA 1
ATOM 1591 C C . ARG A 1 200 ? -20.168 -1.220 5.894 1.00 96.75 200 ARG A C 1
ATOM 1593 O O . ARG A 1 200 ? -20.626 -1.180 7.035 1.00 96.75 200 ARG A O 1
ATOM 1600 N N . LEU A 1 201 ? -19.319 -0.301 5.444 1.00 97.50 201 LEU A N 1
ATOM 1601 C CA . LEU A 1 201 ? -18.877 0.824 6.263 1.00 97.50 201 LEU A CA 1
ATOM 1602 C C . LEU A 1 201 ? -20.027 1.800 6.537 1.00 97.50 201 LEU A C 1
ATOM 1604 O O . LEU A 1 201 ? -20.117 2.313 7.650 1.00 97.50 201 LEU A O 1
ATOM 1608 N N . THR A 1 202 ? -20.950 2.013 5.596 1.00 97.62 202 THR A N 1
ATOM 1609 C CA . THR A 1 202 ? -22.155 2.819 5.842 1.00 97.62 202 THR A CA 1
ATOM 1610 C C . THR A 1 202 ? -23.029 2.204 6.922 1.00 97.62 202 THR A C 1
ATOM 1612 O O . THR A 1 202 ? -23.433 2.908 7.846 1.00 97.62 202 THR A O 1
ATOM 1615 N N . GLN A 1 203 ? -23.247 0.888 6.876 1.00 96.50 203 GLN A N 1
ATOM 1616 C CA . GLN A 1 203 ? -23.990 0.178 7.916 1.00 96.50 203 GLN A CA 1
ATOM 1617 C C . GLN A 1 203 ? -23.351 0.361 9.302 1.00 96.50 203 GLN A C 1
ATOM 1619 O O . GLN A 1 203 ? -24.061 0.560 10.284 1.00 96.50 203 GLN A O 1
ATOM 1624 N N . ARG A 1 204 ? -22.015 0.301 9.392 1.00 95.06 204 ARG A N 1
ATOM 1625 C CA . ARG A 1 204 ? -21.297 0.393 10.674 1.00 95.06 204 ARG A CA 1
ATOM 1626 C C . ARG A 1 204 ? -21.162 1.812 11.211 1.00 95.06 204 ARG A C 1
ATOM 1628 O O . ARG A 1 204 ? -21.198 2.019 12.418 1.00 95.06 204 ARG A O 1
ATOM 1635 N N . THR A 1 205 ? -20.957 2.782 10.331 1.00 95.88 205 THR A N 1
ATOM 1636 C CA . THR A 1 205 ? -20.702 4.175 10.728 1.00 95.88 205 THR A CA 1
ATOM 1637 C C . THR A 1 205 ? -21.983 4.992 10.864 1.00 95.88 205 THR A C 1
ATOM 1639 O O . THR A 1 205 ? -21.961 6.037 11.514 1.00 95.88 205 THR A O 1
ATOM 1642 N N . GLY A 1 206 ? -23.082 4.549 10.238 1.00 95.38 206 GLY A N 1
ATOM 1643 C CA . GLY A 1 206 ? -24.303 5.337 10.070 1.00 95.38 206 GLY A CA 1
ATOM 1644 C C . GLY A 1 206 ? -24.144 6.508 9.092 1.00 95.38 206 GLY A C 1
ATOM 1645 O O . GLY A 1 206 ? -25.038 7.345 9.000 1.00 95.38 206 GLY A O 1
ATOM 1646 N N . GLN A 1 207 ? -23.015 6.594 8.379 1.00 93.69 207 GLN A N 1
ATOM 1647 C CA . GLN A 1 207 ? -22.700 7.667 7.435 1.00 93.69 207 GLN A CA 1
ATOM 1648 C C . GLN A 1 207 ? -22.710 7.132 6.003 1.00 93.69 207 GLN A C 1
ATOM 1650 O O . GLN A 1 207 ? -22.214 6.038 5.729 1.00 93.69 207 GLN A O 1
ATOM 1655 N N . ALA A 1 208 ? -23.254 7.905 5.063 1.00 94.12 208 ALA A N 1
ATOM 1656 C CA . ALA A 1 208 ? -23.187 7.557 3.648 1.00 94.12 208 ALA A CA 1
ATOM 1657 C C . ALA A 1 208 ? -21.726 7.606 3.169 1.00 94.12 208 ALA A C 1
ATOM 1659 O O . ALA A 1 208 ? -21.084 8.653 3.238 1.00 94.12 208 ALA A O 1
ATOM 1660 N N . ILE A 1 209 ? -21.203 6.475 2.694 1.00 94.38 209 ILE A N 1
ATOM 1661 C CA . ILE A 1 209 ? -19.826 6.333 2.219 1.00 94.38 209 ILE A CA 1
ATOM 1662 C C . ILE A 1 209 ? -19.865 6.041 0.725 1.00 94.38 209 ILE A C 1
ATOM 1664 O O . ILE A 1 209 ? -20.555 5.135 0.271 1.00 94.38 209 ILE A O 1
ATOM 1668 N N . SER A 1 210 ? -19.092 6.815 -0.033 1.00 88.38 210 SER A N 1
ATOM 1669 C CA . SER A 1 210 ? -18.906 6.632 -1.468 1.00 88.38 210 SER A CA 1
ATOM 1670 C C . SER A 1 210 ? -17.418 6.511 -1.759 1.00 88.38 210 SER A C 1
ATOM 1672 O O . SER A 1 210 ? -16.677 7.493 -1.714 1.00 88.38 210 SER A O 1
ATOM 1674 N N . LEU A 1 211 ? -16.976 5.295 -2.062 1.00 85.38 211 LEU A N 1
ATOM 1675 C CA . LEU A 1 211 ? -15.611 5.024 -2.489 1.00 85.38 211 LEU A CA 1
ATOM 1676 C C . LEU A 1 211 ? -15.552 5.210 -4.005 1.00 85.38 211 LEU A C 1
ATOM 1678 O O . LEU A 1 211 ? -15.869 4.304 -4.768 1.00 85.38 211 LEU A O 1
ATOM 1682 N N . GLY A 1 212 ? -15.197 6.414 -4.459 1.00 64.94 212 GLY A N 1
ATOM 1683 C CA . GLY A 1 212 ? -15.037 6.658 -5.892 1.00 64.94 212 GLY A CA 1
ATOM 1684 C C . GLY A 1 212 ? -13.998 5.705 -6.498 1.00 64.94 212 GLY A C 1
ATOM 1685 O O . GLY A 1 212 ? -12.992 5.388 -5.858 1.00 64.94 212 GLY A O 1
ATOM 1686 N N . LYS A 1 213 ? -14.197 5.279 -7.753 1.00 57.34 213 LYS A N 1
ATOM 1687 C CA . LYS A 1 213 ? -13.263 4.416 -8.514 1.00 57.34 213 LYS A CA 1
ATOM 1688 C C . LYS A 1 213 ? -11.971 5.150 -8.927 1.00 57.34 213 LYS A C 1
ATOM 1690 O O . LYS A 1 213 ? -11.441 4.937 -10.014 1.00 57.34 213 LYS A O 1
ATOM 1695 N N . HIS A 1 214 ? -11.448 6.029 -8.073 1.00 43.72 214 HIS A N 1
ATOM 1696 C CA . HIS A 1 214 ? -10.387 6.996 -8.375 1.00 43.72 214 HIS A CA 1
ATOM 1697 C C . HIS A 1 214 ? -8.978 6.398 -8.526 1.00 43.72 214 HIS A C 1
ATOM 1699 O O . HIS A 1 214 ? -8.016 7.146 -8.623 1.00 43.72 214 HIS A O 1
ATOM 1705 N N . ASN A 1 215 ? -8.829 5.073 -8.575 1.00 45.44 215 ASN A N 1
ATOM 1706 C CA . ASN A 1 215 ? -7.532 4.410 -8.734 1.00 45.44 215 ASN A CA 1
ATOM 1707 C C . ASN A 1 215 ? -7.557 3.266 -9.759 1.00 45.44 215 ASN A C 1
ATOM 1709 O O . ASN A 1 215 ? -6.797 2.304 -9.644 1.00 45.44 215 ASN A O 1
ATOM 1713 N N . THR A 1 216 ? -8.379 3.371 -10.805 1.00 43.00 216 THR A N 1
ATOM 1714 C CA . THR A 1 216 ? -8.072 2.664 -12.054 1.00 43.00 216 THR A CA 1
ATOM 1715 C C . THR A 1 216 ? -6.923 3.417 -12.711 1.00 43.00 216 THR A C 1
ATOM 1717 O O . THR A 1 216 ? -7.132 4.312 -13.519 1.00 43.00 216 THR A O 1
ATOM 1720 N N . SER A 1 217 ? -5.684 3.087 -12.326 1.00 45.56 217 SER A N 1
ATOM 1721 C CA . SER A 1 217 ? -4.475 3.668 -12.936 1.00 45.56 217 SER A CA 1
ATOM 1722 C C . SER A 1 217 ? -4.453 3.483 -14.455 1.00 45.56 217 SER A C 1
ATOM 1724 O O . SER A 1 217 ? -3.650 4.121 -15.112 1.00 45.56 217 SER A O 1
ATOM 1726 N N . LEU A 1 218 ? -5.326 2.635 -15.006 1.00 46.72 218 LEU A N 1
ATOM 1727 C CA . LEU A 1 218 ? -5.567 2.465 -16.428 1.00 46.72 218 LEU A CA 1
ATOM 1728 C C . LEU A 1 218 ? -7.078 2.200 -16.609 1.00 46.72 218 LEU A C 1
ATOM 1730 O O . LEU A 1 218 ? -7.649 1.338 -15.926 1.00 46.72 218 LEU A O 1
ATOM 1734 N N . ARG A 1 219 ? -7.747 2.983 -17.469 1.00 39.84 219 ARG A N 1
ATOM 1735 C CA . ARG A 1 219 ? -9.167 2.787 -17.813 1.00 39.84 219 ARG A CA 1
ATOM 1736 C C . ARG A 1 219 ? -9.324 1.409 -18.465 1.00 39.84 219 ARG A C 1
ATOM 1738 O O . ARG A 1 219 ? -8.623 1.109 -19.422 1.00 39.84 219 ARG A O 1
ATOM 1745 N N . HIS A 1 220 ? -10.243 0.592 -17.952 1.00 42.25 220 HIS A N 1
ATOM 1746 C CA . HIS A 1 220 ? -10.561 -0.741 -18.493 1.00 42.25 220 HIS A CA 1
ATOM 1747 C C . HIS A 1 220 ? -11.411 -0.690 -19.782 1.00 42.25 220 HIS A C 1
ATOM 1749 O O . HIS A 1 220 ? -11.763 -1.734 -20.318 1.00 42.25 220 HIS A O 1
ATOM 1755 N N . ASP A 1 221 ? -11.733 0.503 -20.293 1.00 35.03 221 ASP A N 1
ATOM 1756 C CA . ASP A 1 221 ? -12.787 0.684 -21.305 1.00 35.03 221 ASP A CA 1
ATOM 1757 C C . ASP A 1 221 ? -12.290 0.689 -22.758 1.00 35.03 221 ASP A C 1
ATOM 1759 O O . ASP A 1 221 ? -13.026 1.075 -23.666 1.00 35.03 221 ASP A O 1
ATOM 1763 N N . HIS A 1 222 ? -11.060 0.249 -23.016 1.00 39.53 222 HIS A N 1
ATOM 1764 C CA . HIS A 1 222 ? -10.550 0.153 -24.378 1.00 39.53 222 HIS A CA 1
ATOM 1765 C C . HIS A 1 222 ? -10.306 -1.299 -24.779 1.00 39.53 222 HIS A C 1
ATOM 1767 O O . HIS A 1 222 ? -9.285 -1.901 -24.459 1.00 39.53 222 HIS A O 1
ATOM 1773 N N . VAL A 1 223 ? -11.275 -1.842 -25.517 1.00 43.97 223 VAL A N 1
ATOM 1774 C CA . VAL A 1 223 ? -11.080 -2.998 -26.391 1.00 43.97 223 VAL A CA 1
ATOM 1775 C C . VAL A 1 223 ? -10.141 -2.555 -27.518 1.00 43.97 223 VAL A C 1
ATOM 1777 O O . VAL A 1 223 ? -10.566 -1.823 -28.408 1.00 43.97 223 VAL A O 1
ATOM 1780 N N . TYR A 1 224 ? -8.875 -2.974 -27.471 1.00 42.66 224 TYR A N 1
ATOM 1781 C CA . TYR A 1 224 ? -7.960 -2.920 -28.614 1.00 42.66 224 TYR A CA 1
ATOM 1782 C C . TYR A 1 224 ? -7.254 -4.277 -28.789 1.00 42.66 224 TYR A C 1
ATOM 1784 O O . TYR A 1 224 ? -6.549 -4.748 -27.900 1.00 42.66 224 TYR A O 1
ATOM 1792 N N . ASP A 1 225 ? -7.514 -4.897 -29.943 1.00 50.16 225 ASP A N 1
ATOM 1793 C CA . ASP A 1 225 ? -6.587 -5.633 -30.831 1.00 50.16 225 ASP A CA 1
ATOM 1794 C C . ASP A 1 225 ? -5.080 -5.483 -30.476 1.00 50.16 225 ASP A C 1
ATOM 1796 O O . ASP A 1 225 ? -4.618 -4.363 -30.278 1.00 50.16 225 ASP A O 1
ATOM 1800 N N . THR A 1 226 ? -4.175 -6.478 -30.469 1.00 55.53 226 THR A N 1
ATOM 1801 C CA . THR A 1 226 ? -4.264 -7.942 -30.704 1.00 55.53 226 THR A CA 1
ATOM 1802 C C . THR A 1 226 ? -3.025 -8.725 -30.208 1.00 55.53 226 THR A C 1
ATOM 1804 O O . THR A 1 226 ? -2.864 -9.890 -30.560 1.00 55.53 226 THR A O 1
ATOM 1807 N N . SER A 1 227 ? -2.148 -8.145 -29.379 1.00 70.88 227 SER A N 1
ATOM 1808 C CA . SER A 1 227 ? -0.982 -8.871 -28.838 1.00 70.88 227 SER A CA 1
ATOM 1809 C C . SER A 1 227 ? -0.764 -8.522 -27.365 1.00 70.88 227 SER A C 1
ATOM 1811 O O . SER A 1 227 ? -0.205 -7.459 -27.076 1.00 70.88 227 SER A O 1
ATOM 1813 N N . PRO A 1 228 ? -1.211 -9.381 -26.429 1.00 84.75 228 PRO A N 1
ATOM 1814 C CA . PRO A 1 228 ? -0.920 -9.220 -25.010 1.00 84.75 228 PRO A CA 1
ATOM 1815 C C . PRO A 1 228 ? 0.590 -9.096 -24.789 1.00 84.75 228 PRO A C 1
ATOM 1817 O O . PRO A 1 228 ? 1.365 -9.832 -25.397 1.00 84.75 228 PRO A O 1
ATOM 1820 N N . GLY A 1 229 ? 1.010 -8.148 -23.954 1.00 88.12 229 GLY A N 1
ATOM 1821 C CA . GLY A 1 229 ? 2.426 -7.990 -23.619 1.00 88.12 229 GLY A CA 1
ATOM 1822 C C . GLY A 1 229 ? 3.292 -7.297 -24.678 1.00 88.12 229 GLY A C 1
ATOM 1823 O O . GLY A 1 229 ? 4.514 -7.384 -24.609 1.00 88.12 229 GLY A O 1
ATOM 1824 N N . ARG A 1 230 ? 2.714 -6.579 -25.652 1.00 92.69 230 ARG A N 1
ATOM 1825 C CA . ARG A 1 230 ? 3.479 -5.911 -26.729 1.00 92.69 230 ARG A CA 1
ATOM 1826 C C . ARG A 1 230 ? 4.594 -4.955 -26.268 1.00 92.69 230 ARG A C 1
ATOM 1828 O O . ARG A 1 230 ? 5.477 -4.652 -27.067 1.00 92.69 230 ARG A O 1
ATOM 1835 N N . TYR A 1 231 ? 4.550 -4.457 -25.030 1.00 95.31 231 TYR A N 1
ATOM 1836 C CA . TYR A 1 231 ? 5.514 -3.482 -24.502 1.00 95.31 231 TYR A CA 1
ATOM 1837 C C . TYR A 1 231 ? 6.355 -3.998 -23.336 1.00 95.31 231 TYR A C 1
ATOM 1839 O O . TYR A 1 231 ? 7.049 -3.210 -22.698 1.00 95.31 231 TYR A O 1
ATOM 1847 N N . VAL A 1 232 ? 6.346 -5.305 -23.055 1.00 96.00 232 VAL A N 1
ATOM 1848 C CA . VAL A 1 232 ? 7.068 -5.833 -21.885 1.00 96.00 232 VAL A CA 1
ATOM 1849 C C . VAL A 1 232 ? 8.584 -5.647 -21.962 1.00 96.00 232 VAL A C 1
ATOM 1851 O O . VAL A 1 232 ? 9.217 -5.486 -20.923 1.00 96.00 232 VAL A O 1
ATOM 1854 N N . ASP A 1 233 ? 9.139 -5.604 -23.174 1.00 96.94 233 ASP A N 1
ATOM 1855 C CA . ASP A 1 233 ? 10.573 -5.434 -23.448 1.00 96.94 233 ASP A CA 1
ATOM 1856 C C . ASP A 1 233 ? 10.975 -3.982 -23.749 1.00 96.94 233 ASP A C 1
ATOM 1858 O O . ASP A 1 233 ? 12.145 -3.696 -23.991 1.00 96.94 233 ASP A O 1
ATOM 1862 N N . LYS A 1 234 ? 10.013 -3.052 -23.759 1.00 96.44 234 LYS A N 1
ATOM 1863 C CA . LYS A 1 234 ? 10.274 -1.638 -24.035 1.00 96.44 234 LYS A CA 1
ATOM 1864 C C . LYS A 1 234 ? 10.722 -0.908 -22.780 1.00 96.44 234 LYS A C 1
ATOM 1866 O O . LYS A 1 234 ? 10.147 -1.092 -21.705 1.00 96.44 234 LYS A O 1
ATOM 1871 N N . LEU A 1 235 ? 11.731 -0.055 -22.925 1.00 95.44 235 LEU A N 1
ATOM 1872 C CA . LEU A 1 235 ? 12.136 0.856 -21.863 1.00 95.44 235 LEU A CA 1
ATOM 1873 C C . LEU A 1 235 ? 11.096 1.972 -21.679 1.00 95.44 235 LEU A C 1
ATOM 1875 O O . LEU A 1 235 ? 10.449 2.369 -22.649 1.00 95.44 235 LEU A O 1
ATOM 1879 N N . PRO A 1 236 ? 10.970 2.538 -20.464 1.00 93.38 236 PRO A N 1
ATOM 1880 C CA . PRO A 1 236 ? 10.102 3.680 -20.195 1.00 93.38 236 PRO A CA 1
ATOM 1881 C C . PRO A 1 236 ? 10.241 4.831 -21.198 1.00 93.38 236 PRO A C 1
ATOM 1883 O O . PRO A 1 236 ? 9.232 5.368 -21.645 1.00 93.38 236 PRO A O 1
ATOM 1886 N N . SER A 1 237 ? 11.469 5.171 -21.600 1.00 90.19 237 SER A N 1
ATOM 1887 C CA . SER A 1 237 ? 11.739 6.236 -22.575 1.00 90.19 237 SER A CA 1
ATOM 1888 C C . SER A 1 237 ? 11.217 5.932 -23.984 1.00 90.19 237 SER A C 1
ATOM 1890 O O . SER A 1 237 ? 10.868 6.851 -24.716 1.00 90.19 237 SER A O 1
ATOM 1892 N N . GLU A 1 238 ? 11.112 4.657 -24.370 1.00 92.38 238 GLU A N 1
ATOM 1893 C CA . GLU A 1 238 ? 10.519 4.248 -25.652 1.00 92.38 238 GLU A CA 1
ATOM 1894 C C . GLU A 1 238 ? 8.983 4.319 -25.639 1.00 92.38 238 GLU A C 1
ATOM 1896 O O . GLU A 1 238 ? 8.352 4.212 -26.691 1.00 92.38 238 GLU A O 1
ATOM 1901 N N . LEU A 1 239 ? 8.375 4.458 -24.458 1.00 92.38 239 LEU A N 1
ATOM 1902 C CA . LEU A 1 239 ? 6.925 4.454 -24.266 1.00 92.38 239 LEU A CA 1
ATOM 1903 C C . LEU A 1 239 ? 6.330 5.855 -24.081 1.00 92.38 239 LEU A C 1
ATOM 1905 O O . LEU A 1 239 ? 5.106 5.982 -24.060 1.00 92.38 239 LEU A O 1
ATOM 1909 N N . ASP A 1 240 ? 7.160 6.898 -23.989 1.00 88.19 240 ASP A N 1
ATOM 1910 C CA . ASP A 1 240 ? 6.704 8.276 -23.754 1.00 88.19 240 ASP A CA 1
ATOM 1911 C C . ASP A 1 240 ? 5.748 8.778 -24.855 1.00 88.19 240 ASP A C 1
ATOM 1913 O O . ASP A 1 240 ? 4.763 9.456 -24.559 1.00 88.19 240 ASP A O 1
ATOM 1917 N N . ASP A 1 241 ? 5.982 8.375 -26.109 1.00 86.31 241 ASP A N 1
ATOM 1918 C CA . ASP A 1 241 ? 5.197 8.809 -27.276 1.00 86.31 241 ASP A CA 1
ATOM 1919 C C . ASP A 1 241 ? 4.036 7.859 -27.637 1.00 86.31 241 ASP A C 1
ATOM 1921 O O . ASP A 1 241 ? 3.258 8.130 -28.553 1.00 86.31 241 ASP A O 1
ATOM 1925 N N . VAL A 1 242 ? 3.888 6.735 -26.926 1.00 83.06 242 VAL A N 1
ATOM 1926 C CA . VAL A 1 242 ? 2.883 5.695 -27.233 1.00 83.06 242 VAL A CA 1
ATOM 1927 C C . VAL A 1 242 ? 1.463 6.116 -26.820 1.00 83.06 242 VAL A C 1
ATOM 1929 O O . VAL A 1 242 ? 0.472 5.571 -27.312 1.00 83.06 242 VAL A O 1
ATOM 1932 N N . GLY A 1 243 ? 1.336 7.130 -25.961 1.00 80.06 243 GLY A N 1
ATOM 1933 C CA . GLY A 1 243 ? 0.054 7.635 -25.479 1.00 80.06 243 GLY A CA 1
ATOM 1934 C C . GLY A 1 243 ? -0.499 6.811 -24.314 1.00 80.06 243 GLY A C 1
ATOM 1935 O O . GLY A 1 243 ? 0.210 6.516 -23.355 1.00 80.06 243 GLY A O 1
ATOM 1936 N N . ILE A 1 244 ? -1.796 6.485 -24.340 1.00 81.25 244 ILE A N 1
ATOM 1937 C CA . ILE A 1 244 ? -2.437 5.755 -23.235 1.00 81.25 244 ILE A CA 1
ATOM 1938 C C . ILE A 1 244 ? -2.051 4.277 -23.310 1.00 81.25 244 ILE A C 1
ATOM 1940 O O . ILE A 1 244 ? -2.498 3.557 -24.200 1.00 81.25 244 ILE A O 1
ATOM 1944 N N . LEU A 1 245 ? -1.278 3.830 -22.326 1.00 86.56 245 LEU A N 1
ATOM 1945 C CA . LEU A 1 245 ? -0.943 2.425 -22.124 1.00 86.56 245 LEU A CA 1
ATOM 1946 C C . LEU A 1 245 ? -2.095 1.711 -21.404 1.00 86.56 245 LEU A C 1
ATOM 1948 O O . LEU A 1 245 ? -2.680 2.248 -20.463 1.00 86.56 245 LEU A O 1
ATOM 1952 N N . ALA A 1 246 ? -2.431 0.501 -21.834 1.00 84.94 246 ALA A N 1
ATOM 1953 C CA . ALA A 1 246 ? -3.430 -0.351 -21.194 1.00 84.94 246 ALA A CA 1
ATOM 1954 C C . ALA A 1 246 ? -2.747 -1.461 -20.376 1.00 84.94 246 ALA A C 1
ATOM 1956 O O . ALA A 1 246 ? -1.623 -1.844 -20.693 1.00 84.94 246 ALA A O 1
ATOM 1957 N N . PRO A 1 247 ? -3.405 -2.057 -19.357 1.00 87.00 247 PRO A N 1
ATOM 1958 C CA . PRO A 1 247 ? -2.802 -3.161 -18.611 1.00 87.00 247 PRO A CA 1
ATOM 1959 C C . PRO A 1 247 ? -2.412 -4.323 -19.530 1.00 87.00 247 PRO A C 1
ATOM 1961 O O . PRO A 1 247 ? -1.339 -4.893 -19.370 1.00 87.00 247 PRO A O 1
ATOM 1964 N N . GLY A 1 248 ? -3.251 -4.611 -20.536 1.00 87.75 248 GLY A N 1
ATOM 1965 C CA . GLY A 1 248 ? -3.027 -5.665 -21.529 1.00 87.75 248 GLY A CA 1
ATOM 1966 C C . GLY A 1 248 ? -1.729 -5.516 -22.327 1.00 87.75 248 GLY A C 1
ATOM 1967 O O . GLY A 1 248 ? -1.169 -6.522 -22.758 1.00 87.75 248 GLY A O 1
ATOM 1968 N N . ASP A 1 249 ? -1.187 -4.299 -22.439 1.00 91.00 249 ASP A N 1
ATOM 1969 C CA . ASP A 1 249 ? 0.094 -4.048 -23.106 1.00 91.00 249 ASP A CA 1
ATOM 1970 C C . ASP A 1 249 ? 1.285 -4.698 -22.387 1.00 91.00 249 ASP A C 1
ATOM 1972 O O . ASP A 1 249 ? 2.337 -4.902 -22.994 1.00 91.00 249 ASP A O 1
ATOM 1976 N N . PHE A 1 250 ? 1.099 -5.056 -21.113 1.00 93.69 250 PHE A N 1
ATOM 1977 C CA . PHE A 1 250 ? 2.094 -5.692 -20.251 1.00 93.69 250 PHE A CA 1
ATOM 1978 C C . PHE A 1 250 ? 1.715 -7.127 -19.845 1.00 93.69 250 PHE A C 1
ATOM 1980 O O . PHE A 1 250 ? 2.451 -7.772 -19.104 1.00 93.69 250 PHE A O 1
ATOM 1987 N N . MET A 1 251 ? 0.580 -7.651 -20.323 1.00 91.38 251 MET A N 1
ATOM 1988 C CA . MET A 1 251 ? 0.096 -9.001 -19.995 1.00 91.38 251 MET A CA 1
ATOM 1989 C C . MET A 1 251 ? 0.658 -10.059 -20.954 1.00 91.38 251 MET A C 1
ATOM 1991 O O . MET A 1 251 ? -0.098 -10.754 -21.629 1.00 91.38 251 MET A O 1
ATOM 1995 N N . ASP A 1 252 ? 1.983 -10.175 -21.030 1.00 93.62 252 ASP A N 1
ATOM 1996 C CA . ASP A 1 252 ? 2.638 -11.275 -21.750 1.00 93.62 252 ASP A CA 1
ATOM 1997 C C . ASP A 1 252 ? 2.293 -12.628 -21.084 1.00 93.62 252 ASP A C 1
ATOM 1999 O O . ASP A 1 252 ? 2.471 -12.747 -19.870 1.00 93.62 252 ASP A O 1
ATOM 2003 N N . PRO A 1 253 ? 1.796 -13.647 -21.817 1.00 92.06 253 PRO A N 1
ATOM 2004 C CA . PRO A 1 253 ? 1.317 -14.890 -21.207 1.00 92.06 253 PRO A CA 1
ATOM 2005 C C . PRO A 1 253 ? 2.358 -15.630 -20.357 1.00 92.06 253 PRO A C 1
ATOM 2007 O O . PRO A 1 253 ? 2.005 -16.208 -19.328 1.00 92.06 253 PRO A O 1
ATOM 2010 N N . GLU A 1 254 ? 3.632 -15.602 -20.759 1.00 94.31 254 GLU A N 1
ATOM 2011 C CA . GLU A 1 254 ? 4.714 -16.245 -20.012 1.00 94.31 254 GLU A CA 1
ATOM 2012 C C . GLU A 1 254 ? 4.981 -15.496 -18.702 1.00 94.31 254 GLU A C 1
ATOM 2014 O O . GLU A 1 254 ? 4.999 -16.104 -17.629 1.00 94.31 254 GLU A O 1
ATOM 2019 N N . LEU A 1 255 ? 5.121 -14.166 -18.759 1.00 93.81 255 LEU A N 1
ATOM 2020 C CA . LEU A 1 255 ? 5.323 -13.344 -17.561 1.00 93.81 255 LEU A CA 1
ATOM 2021 C C . LEU A 1 255 ? 4.127 -13.404 -16.608 1.00 93.81 255 LEU A C 1
ATOM 2023 O O . LEU A 1 255 ? 4.319 -13.469 -15.394 1.00 93.81 255 LEU A O 1
ATOM 2027 N N . VAL A 1 256 ? 2.902 -13.422 -17.139 1.00 93.25 256 VAL A N 1
ATOM 2028 C CA . VAL A 1 256 ? 1.675 -13.586 -16.348 1.00 93.25 256 VAL A CA 1
ATOM 2029 C C . VAL A 1 256 ? 1.710 -14.910 -15.588 1.00 93.25 256 VAL A C 1
ATOM 2031 O O . VAL A 1 256 ? 1.497 -14.903 -14.377 1.00 93.25 256 VAL A O 1
ATOM 2034 N N . SER A 1 257 ? 2.038 -16.021 -16.258 1.00 90.56 257 SER A N 1
ATOM 2035 C CA . SER A 1 257 ? 2.150 -17.332 -15.605 1.00 90.56 257 SER A CA 1
ATOM 2036 C C . SER A 1 257 ? 3.211 -17.323 -14.502 1.00 90.56 257 SER A C 1
ATOM 2038 O O . SER A 1 257 ? 2.937 -17.740 -13.381 1.00 90.56 257 SER A O 1
ATOM 2040 N N . ARG A 1 258 ? 4.405 -16.781 -14.781 1.00 93.56 258 ARG A N 1
ATOM 2041 C CA . ARG A 1 258 ? 5.502 -16.702 -13.799 1.00 93.56 258 ARG A CA 1
ATOM 2042 C C . ARG A 1 258 ? 5.125 -15.860 -12.576 1.00 93.56 258 ARG A C 1
ATOM 2044 O O . ARG A 1 258 ? 5.450 -16.230 -11.450 1.00 93.56 258 ARG A O 1
ATOM 2051 N N . LEU A 1 259 ? 4.426 -14.742 -12.781 1.00 93.00 259 LEU A N 1
ATOM 2052 C CA . LEU A 1 259 ? 3.925 -13.897 -11.695 1.00 93.00 259 LEU A CA 1
ATOM 2053 C C . LEU A 1 259 ? 2.848 -14.605 -10.868 1.00 93.00 259 LEU A C 1
ATOM 2055 O O . LEU A 1 259 ? 2.865 -14.488 -9.647 1.00 93.00 259 LEU A O 1
ATOM 2059 N N . GLN A 1 260 ? 1.931 -15.335 -11.505 1.00 89.69 260 GLN A N 1
ATOM 2060 C CA . GLN A 1 260 ? 0.905 -16.114 -10.803 1.00 89.69 260 GLN A CA 1
ATOM 2061 C C . GLN A 1 260 ? 1.522 -17.225 -9.948 1.00 89.69 260 GLN A C 1
ATOM 2063 O O . GLN A 1 260 ? 1.094 -17.415 -8.811 1.00 89.69 260 GLN A O 1
ATOM 2068 N N . ASP A 1 261 ? 2.552 -17.904 -10.458 1.00 88.19 261 ASP A N 1
ATOM 2069 C CA . ASP A 1 261 ? 3.285 -18.931 -9.714 1.00 88.19 261 ASP A CA 1
ATOM 2070 C C . ASP A 1 261 ? 4.033 -18.334 -8.514 1.00 88.19 261 ASP A C 1
ATOM 2072 O O . ASP A 1 261 ? 3.952 -18.855 -7.398 1.00 88.19 261 ASP A O 1
ATOM 2076 N N . TYR A 1 262 ? 4.731 -17.213 -8.715 1.00 89.31 262 TYR A N 1
ATOM 2077 C CA . TYR A 1 262 ? 5.454 -16.525 -7.644 1.00 89.31 262 TYR A CA 1
ATOM 2078 C C . TYR A 1 262 ? 4.515 -15.985 -6.562 1.00 89.31 262 TYR A C 1
ATOM 2080 O O . TYR A 1 262 ? 4.739 -16.199 -5.373 1.00 89.31 262 TYR A O 1
ATOM 2088 N N . PHE A 1 263 ? 3.418 -15.343 -6.965 1.00 90.44 263 PHE A N 1
ATOM 2089 C CA . PHE A 1 263 ? 2.399 -14.805 -6.067 1.00 90.44 263 PHE A CA 1
ATOM 2090 C C . PHE A 1 263 ? 1.274 -15.809 -5.773 1.00 90.44 263 PHE A C 1
ATOM 2092 O O . PHE A 1 263 ? 0.141 -15.402 -5.520 1.00 90.44 263 PHE A O 1
ATOM 2099 N N . CYS A 1 264 ? 1.550 -17.118 -5.776 1.00 89.06 264 CYS A N 1
ATOM 2100 C CA . CYS A 1 264 ? 0.513 -18.148 -5.632 1.00 89.06 264 CYS A CA 1
ATOM 2101 C C . CYS A 1 264 ? -0.315 -18.018 -4.337 1.00 89.06 264 CYS A C 1
ATOM 2103 O O . CYS A 1 264 ? -1.518 -18.282 -4.337 1.00 89.06 264 CYS A O 1
ATOM 2105 N N . GLU A 1 265 ? 0.292 -17.555 -3.243 1.00 88.88 265 GLU A N 1
ATOM 2106 C CA . GLU A 1 265 ? -0.414 -17.290 -1.983 1.00 88.88 265 GLU A CA 1
ATOM 2107 C C . GLU A 1 265 ? -1.327 -16.066 -2.074 1.00 88.88 265 GLU A C 1
ATOM 2109 O O . GLU A 1 265 ? -2.455 -16.098 -1.581 1.00 88.88 265 GLU A O 1
ATOM 2114 N N . ASP A 1 266 ? -0.883 -15.004 -2.753 1.00 93.00 266 ASP A N 1
ATOM 2115 C CA . ASP A 1 266 ? -1.738 -13.851 -3.022 1.00 93.00 266 ASP A CA 1
ATOM 2116 C C . ASP A 1 266 ? -2.886 -14.231 -3.964 1.00 93.00 266 ASP A C 1
ATOM 2118 O O . ASP A 1 266 ? -3.993 -13.729 -3.789 1.00 93.00 266 ASP A O 1
ATOM 2122 N N . MET A 1 267 ? -2.648 -15.117 -4.941 1.00 92.12 267 MET A N 1
ATOM 2123 C CA . MET A 1 267 ? -3.693 -15.644 -5.826 1.00 92.12 267 MET A CA 1
ATOM 2124 C C . MET A 1 267 ? -4.747 -16.409 -5.020 1.00 92.12 267 MET A C 1
ATOM 2126 O O . MET A 1 267 ? -5.939 -16.143 -5.160 1.00 92.12 267 MET A O 1
ATOM 2130 N N . ALA A 1 268 ? -4.322 -17.297 -4.117 1.00 92.88 268 ALA A N 1
ATOM 2131 C CA . ALA A 1 268 ? -5.230 -18.033 -3.240 1.00 92.88 268 ALA A CA 1
ATOM 2132 C C . ALA A 1 268 ? -6.017 -17.098 -2.304 1.00 92.88 268 ALA A C 1
ATOM 2134 O O . ALA A 1 268 ? -7.230 -17.257 -2.137 1.00 92.88 268 ALA A O 1
ATOM 2135 N N . LEU A 1 269 ? -5.345 -16.097 -1.724 1.00 93.62 269 LEU A N 1
ATOM 2136 C CA . LEU A 1 269 ? -5.976 -15.070 -0.896 1.00 93.62 269 LEU A CA 1
ATOM 2137 C C . LEU A 1 269 ? -7.006 -14.260 -1.697 1.00 93.62 269 LEU A C 1
ATOM 2139 O O . LEU A 1 269 ? -8.116 -14.027 -1.217 1.00 93.62 269 LEU A O 1
ATOM 2143 N N . TYR A 1 270 ? -6.658 -13.853 -2.917 1.00 95.56 270 TYR A N 1
ATOM 2144 C CA . TYR A 1 270 ? -7.528 -13.108 -3.822 1.00 95.56 270 TYR A CA 1
ATOM 2145 C C . TYR A 1 270 ? -8.771 -13.916 -4.214 1.00 95.56 270 TYR A C 1
ATOM 2147 O O . TYR A 1 270 ? -9.891 -13.418 -4.089 1.00 95.56 270 TYR A O 1
ATOM 2155 N N . ASP A 1 271 ? -8.608 -15.185 -4.593 1.00 95.19 271 ASP A N 1
ATOM 2156 C CA . ASP A 1 271 ? -9.720 -16.078 -4.929 1.00 95.19 271 ASP A CA 1
ATOM 2157 C C . ASP A 1 271 ? -10.663 -16.321 -3.747 1.00 95.19 271 ASP A C 1
ATOM 2159 O O . ASP A 1 271 ? -11.882 -16.426 -3.928 1.00 95.19 271 ASP A O 1
ATOM 2163 N N . ALA A 1 272 ? -10.116 -16.413 -2.533 1.00 94.94 272 ALA A N 1
ATOM 2164 C CA . ALA A 1 272 ? -10.905 -16.527 -1.316 1.00 94.94 272 ALA A CA 1
ATOM 2165 C C . ALA A 1 272 ? -11.669 -15.224 -1.026 1.00 94.94 272 ALA A C 1
ATOM 2167 O O . ALA A 1 272 ? -12.879 -15.264 -0.796 1.00 94.94 272 ALA A O 1
ATOM 2168 N N . ALA A 1 273 ? -11.002 -14.067 -1.104 1.00 94.62 273 ALA A N 1
ATOM 2169 C CA . ALA A 1 273 ? -11.610 -12.751 -0.884 1.00 94.62 273 ALA A CA 1
ATOM 2170 C C . ALA A 1 273 ? -12.759 -12.464 -1.862 1.00 94.62 273 ALA A C 1
ATOM 2172 O O . ALA A 1 273 ? -13.846 -12.060 -1.438 1.00 94.62 273 ALA A O 1
ATOM 2173 N N . ARG A 1 274 ? -12.590 -12.796 -3.150 1.00 94.44 274 ARG A N 1
ATOM 2174 C CA . ARG A 1 274 ? -13.655 -12.674 -4.163 1.00 94.44 274 ARG A CA 1
ATOM 2175 C C . ARG A 1 274 ? -14.925 -13.444 -3.808 1.00 94.44 274 ARG A C 1
ATOM 2177 O O . ARG A 1 274 ? -16.013 -13.032 -4.203 1.00 94.44 274 ARG A O 1
ATOM 2184 N N . LYS A 1 275 ? -14.796 -14.560 -3.086 1.00 94.50 275 LYS A N 1
ATOM 2185 C CA . LYS A 1 275 ? -15.917 -15.407 -2.645 1.00 94.50 275 LYS A CA 1
ATOM 2186 C C . LYS A 1 275 ? -16.535 -14.946 -1.318 1.00 94.50 275 LYS A C 1
ATOM 2188 O O . LYS A 1 275 ? -17.513 -15.548 -0.887 1.00 94.50 275 LYS A O 1
ATOM 2193 N N . GLY A 1 276 ? -16.008 -13.883 -0.706 1.00 91.44 276 GLY A N 1
ATOM 2194 C CA . GLY A 1 276 ? -16.439 -13.369 0.594 1.00 91.44 276 GLY A CA 1
ATOM 2195 C C . GLY A 1 276 ? -15.642 -13.988 1.738 1.00 91.44 276 GLY A C 1
ATOM 2196 O O . GLY A 1 276 ? -16.181 -14.769 2.518 1.00 91.44 276 GLY A O 1
ATOM 2197 N N . LEU A 1 277 ? -14.350 -13.662 1.819 1.00 89.88 277 LEU A N 1
ATOM 2198 C CA . LEU A 1 277 ? -13.482 -14.128 2.899 1.00 89.88 277 LEU A CA 1
ATOM 2199 C C . LEU A 1 277 ? -13.737 -13.330 4.179 1.00 89.88 277 LEU A C 1
ATOM 2201 O O . LEU A 1 277 ? -13.421 -12.139 4.238 1.00 89.88 277 LEU A O 1
ATOM 2205 N N . SER A 1 278 ? -14.230 -14.021 5.204 1.00 89.94 278 SER A N 1
ATOM 2206 C CA . SER A 1 278 ? -14.479 -13.465 6.531 1.00 89.94 278 SER A CA 1
ATOM 2207 C C . SER A 1 278 ? -13.722 -14.213 7.627 1.00 89.94 278 SER A C 1
ATOM 2209 O O . SER A 1 278 ? -13.375 -15.382 7.467 1.00 89.94 278 SER A O 1
ATOM 2211 N N . ASP A 1 279 ? -13.497 -13.541 8.757 1.00 89.88 279 ASP A N 1
ATOM 2212 C CA . ASP A 1 279 ? -12.842 -14.089 9.956 1.00 89.88 279 ASP A CA 1
ATOM 2213 C C . ASP A 1 279 ? -11.489 -14.776 9.673 1.00 89.88 279 ASP A C 1
ATOM 2215 O O . ASP A 1 279 ? -11.156 -15.826 10.227 1.00 89.88 279 ASP A O 1
ATOM 2219 N N . PHE A 1 280 ? -10.684 -14.158 8.808 1.00 87.94 280 PHE A N 1
ATOM 2220 C CA . PHE A 1 280 ? -9.419 -14.699 8.320 1.00 87.94 280 PHE A CA 1
ATOM 2221 C C . PHE A 1 280 ? -8.219 -14.218 9.141 1.00 87.94 280 PHE A C 1
ATOM 2223 O O . PHE A 1 280 ? -8.105 -13.038 9.472 1.00 87.94 280 PHE A O 1
ATOM 2230 N N . VAL A 1 281 ? -7.286 -15.129 9.420 1.00 85.56 281 VAL A N 1
ATOM 2231 C CA . VAL A 1 281 ? -5.978 -14.824 10.015 1.00 85.56 281 VAL A CA 1
ATOM 2232 C C . VAL A 1 281 ? -4.903 -15.187 8.987 1.00 85.56 281 VAL A C 1
ATOM 2234 O O . VAL A 1 281 ? -4.651 -16.379 8.789 1.00 85.56 281 VAL A O 1
ATOM 2237 N N . PRO A 1 282 ? -4.279 -14.200 8.319 1.00 79.00 282 PRO A N 1
ATOM 2238 C CA . PRO A 1 282 ? -3.197 -14.458 7.380 1.00 79.00 282 PRO A CA 1
ATOM 2239 C C . PRO A 1 282 ? -1.995 -15.032 8.135 1.00 79.00 282 PRO A C 1
ATOM 2241 O O . PRO A 1 282 ? -1.403 -14.365 8.988 1.00 79.00 282 PRO A O 1
ATOM 2244 N N . GLN A 1 283 ? -1.648 -16.287 7.857 1.00 71.69 283 GLN A N 1
ATOM 2245 C CA . GLN A 1 283 ? -0.505 -16.940 8.490 1.00 71.69 283 GLN A CA 1
ATOM 2246 C C . GLN A 1 283 ? 0.785 -16.557 7.765 1.00 71.69 283 GLN A C 1
ATOM 2248 O O . GLN A 1 283 ? 0.795 -16.402 6.549 1.00 71.69 283 GLN A O 1
ATOM 2253 N N . GLN A 1 284 ? 1.897 -16.467 8.497 1.00 60.09 284 GLN A N 1
ATOM 2254 C CA . GLN A 1 284 ? 3.211 -16.527 7.860 1.00 60.09 284 GLN A CA 1
ATOM 2255 C C . GLN A 1 284 ? 3.434 -17.961 7.382 1.00 60.09 284 GLN A C 1
ATOM 2257 O O . GLN A 1 284 ? 3.895 -18.820 8.133 1.00 60.09 284 GLN A O 1
ATOM 2262 N N . SER A 1 285 ? 3.074 -18.247 6.140 1.00 52.19 285 SER A N 1
ATOM 2263 C CA . SER A 1 285 ? 3.630 -19.395 5.442 1.00 52.19 285 SER A CA 1
ATOM 2264 C C . SER A 1 285 ? 5.104 -19.104 5.171 1.00 52.19 285 SER A C 1
ATOM 2266 O O . SER A 1 285 ? 5.490 -17.986 4.825 1.00 52.19 285 SER A O 1
ATOM 2268 N N . GLY A 1 286 ? 5.960 -20.103 5.384 1.00 44.84 286 GLY A N 1
ATOM 2269 C CA . GLY A 1 286 ? 7.343 -20.019 4.938 1.00 44.84 286 GLY A CA 1
ATOM 2270 C C . GLY A 1 286 ? 7.318 -19.901 3.423 1.00 44.84 286 GLY A C 1
ATOM 2271 O O . GLY A 1 286 ? 7.079 -20.909 2.758 1.00 44.84 286 GLY A O 1
ATOM 2272 N N . MET A 1 287 ? 7.484 -18.682 2.902 1.00 41.53 287 MET A N 1
ATOM 2273 C CA . MET A 1 287 ? 7.505 -18.431 1.467 1.00 41.53 287 MET A CA 1
ATOM 2274 C C . MET A 1 287 ? 8.444 -19.449 0.831 1.00 41.53 287 MET A C 1
ATOM 2276 O O . MET A 1 287 ? 9.620 -19.548 1.196 1.00 41.53 287 MET A O 1
ATOM 2280 N N . ARG A 1 288 ? 7.900 -20.285 -0.058 1.00 37.81 288 ARG A N 1
ATOM 2281 C CA . ARG A 1 288 ? 8.724 -21.216 -0.820 1.00 37.81 288 ARG A CA 1
ATOM 2282 C C . ARG A 1 288 ? 9.667 -20.350 -1.638 1.00 37.81 288 ARG A C 1
ATOM 2284 O O . ARG A 1 288 ? 9.204 -19.644 -2.524 1.00 37.81 288 ARG A O 1
ATOM 2291 N N . LEU A 1 289 ? 10.961 -20.410 -1.323 1.00 35.56 289 LEU A N 1
ATOM 2292 C CA . LEU A 1 289 ? 12.028 -19.884 -2.169 1.00 35.56 289 LEU A CA 1
ATOM 2293 C C . LEU A 1 289 ? 11.823 -20.476 -3.570 1.00 35.56 289 LEU A C 1
ATOM 2295 O O . LEU A 1 289 ? 12.111 -21.650 -3.817 1.00 35.56 289 LEU A O 1
ATOM 2299 N N . GLY A 1 290 ? 11.197 -19.698 -4.447 1.00 30.05 290 GLY A N 1
ATOM 2300 C CA . GLY A 1 290 ? 10.910 -20.089 -5.812 1.00 30.05 290 GLY A CA 1
ATOM 2301 C C . GLY A 1 290 ? 12.217 -20.123 -6.584 1.00 30.05 290 GLY A C 1
ATOM 2302 O O . GLY A 1 290 ? 12.783 -19.080 -6.858 1.00 30.05 290 GLY A O 1
ATOM 2303 N N . HIS A 1 291 ? 12.646 -21.335 -6.934 1.00 30.47 291 HIS A N 1
ATOM 2304 C CA . HIS A 1 291 ? 13.788 -21.660 -7.792 1.00 30.47 291 HIS A CA 1
ATOM 2305 C C . HIS A 1 291 ? 15.176 -21.302 -7.243 1.00 30.47 291 HIS A C 1
ATOM 2307 O O . HIS A 1 291 ? 15.495 -20.177 -6.876 1.00 30.47 291 HIS A O 1
ATOM 2313 N N . GLN A 1 292 ? 16.039 -22.323 -7.221 1.00 24.28 292 GLN A N 1
ATOM 2314 C CA . GLN A 1 292 ? 17.468 -22.130 -7.020 1.00 24.28 292 GLN A CA 1
ATOM 2315 C C . GLN A 1 292 ? 17.996 -21.139 -8.064 1.00 24.28 292 GLN A C 1
ATOM 2317 O O . GLN A 1 292 ? 17.626 -21.270 -9.236 1.00 24.28 292 GLN A O 1
ATOM 2322 N N . PRO A 1 293 ? 18.863 -20.189 -7.671 1.00 24.33 293 PRO A N 1
ATOM 2323 C CA . PRO A 1 293 ? 19.519 -19.322 -8.632 1.00 24.33 293 PRO A CA 1
ATOM 2324 C C . PRO A 1 293 ? 20.209 -20.200 -9.674 1.00 24.33 293 PRO A C 1
ATOM 2326 O O . PRO A 1 293 ? 20.951 -21.128 -9.335 1.00 24.33 293 PRO A O 1
ATOM 2329 N N . VAL A 1 294 ? 19.938 -19.924 -10.950 1.00 22.14 294 VAL A N 1
ATOM 2330 C CA . VAL A 1 294 ? 20.760 -20.447 -12.036 1.00 22.14 294 VAL A CA 1
ATOM 2331 C C . VAL A 1 294 ? 22.188 -20.029 -11.716 1.00 22.14 294 VAL A C 1
ATOM 2333 O O . VAL A 1 294 ? 22.485 -18.842 -11.615 1.00 22.14 294 VAL A O 1
ATOM 2336 N N . SER A 1 295 ? 23.024 -21.039 -11.490 1.00 22.97 295 SER A N 1
ATOM 2337 C CA . SER A 1 295 ? 24.458 -20.958 -11.240 1.00 22.97 295 SER A CA 1
ATOM 2338 C C . SER A 1 295 ? 25.118 -19.884 -12.112 1.00 22.97 295 SER A C 1
ATOM 2340 O O . SER A 1 295 ? 25.498 -20.149 -13.253 1.00 22.97 295 SER A O 1
ATOM 2342 N N . THR A 1 296 ? 25.341 -18.702 -11.548 1.00 23.33 296 THR A N 1
ATOM 2343 C CA . THR A 1 296 ? 26.527 -17.918 -11.871 1.00 23.33 296 THR A CA 1
ATOM 2344 C C . THR A 1 296 ? 27.649 -18.462 -10.990 1.00 23.33 296 THR A C 1
ATOM 2346 O O . THR A 1 296 ? 27.458 -18.754 -9.811 1.00 23.33 296 THR A O 1
ATOM 2349 N N . SER A 1 297 ? 28.788 -18.755 -11.612 1.00 21.69 297 SER A N 1
ATOM 2350 C CA . SER A 1 297 ? 29.898 -19.501 -11.019 1.00 21.69 297 SER A CA 1
ATOM 2351 C C . SER A 1 297 ? 30.329 -18.960 -9.641 1.00 21.69 297 SER A C 1
ATOM 2353 O O . SER A 1 297 ? 30.280 -17.751 -9.413 1.00 21.69 297 SER A O 1
ATOM 2355 N N . PRO A 1 298 ? 30.761 -19.837 -8.718 1.00 23.47 298 PRO A N 1
ATOM 2356 C CA . PRO A 1 298 ? 30.919 -19.494 -7.312 1.00 23.47 298 PRO A CA 1
ATOM 2357 C C . PRO A 1 298 ? 32.123 -18.575 -7.096 1.00 23.47 298 PRO A C 1
ATOM 2359 O O . PRO A 1 298 ? 33.253 -18.932 -7.425 1.00 23.47 298 PRO A O 1
ATOM 2362 N N . VAL A 1 299 ? 31.894 -17.427 -6.458 1.00 26.61 299 VAL A N 1
ATOM 2363 C CA . VAL A 1 299 ? 32.939 -16.774 -5.664 1.00 26.61 299 VAL A CA 1
ATOM 2364 C C . VAL A 1 299 ? 33.027 -17.572 -4.365 1.00 26.61 299 VAL A C 1
ATOM 2366 O O . VAL A 1 299 ? 32.130 -17.534 -3.526 1.00 26.61 299 VAL A O 1
ATOM 2369 N N . THR A 1 300 ? 34.057 -18.404 -4.277 1.00 27.30 300 THR A N 1
ATOM 2370 C CA . THR A 1 300 ? 34.321 -19.353 -3.192 1.00 27.30 300 THR A CA 1
ATOM 2371 C C . THR A 1 300 ? 34.463 -18.690 -1.817 1.00 27.30 300 THR A C 1
ATOM 2373 O O . THR A 1 300 ? 35.188 -17.711 -1.665 1.00 27.30 300 THR A O 1
ATOM 2376 N N . ASP A 1 301 ? 33.805 -19.323 -0.839 1.00 30.23 301 ASP A N 1
ATOM 2377 C CA . ASP A 1 301 ? 34.072 -19.379 0.605 1.00 30.23 301 ASP A CA 1
ATOM 2378 C C . ASP A 1 301 ? 34.143 -18.073 1.421 1.00 30.23 301 ASP A C 1
ATOM 2380 O O . ASP A 1 301 ? 35.207 -17.566 1.767 1.00 30.23 301 ASP A O 1
ATOM 2384 N N . MET A 1 302 ? 32.972 -17.622 1.885 1.00 26.19 302 MET A N 1
ATOM 2385 C CA . MET A 1 302 ? 32.817 -16.718 3.036 1.00 26.19 302 MET A CA 1
ATOM 2386 C C . MET A 1 302 ? 32.147 -17.471 4.209 1.00 26.19 302 MET A C 1
ATOM 2388 O O . MET A 1 302 ? 31.055 -18.018 4.024 1.00 26.19 302 MET A O 1
ATOM 2392 N N . PRO A 1 303 ? 32.729 -17.511 5.429 1.00 29.91 303 PRO A N 1
ATOM 2393 C CA . PRO A 1 303 ? 32.107 -18.164 6.583 1.00 29.91 303 PRO A CA 1
ATOM 2394 C C . PRO A 1 303 ? 30.847 -17.434 7.080 1.00 29.91 303 PRO A C 1
ATOM 2396 O O . PRO A 1 303 ? 30.746 -16.209 7.031 1.00 29.91 303 PRO A O 1
ATOM 2399 N N . ALA A 1 304 ? 29.913 -18.198 7.658 1.00 32.12 304 ALA A N 1
ATOM 2400 C CA . ALA A 1 304 ? 28.555 -17.804 8.068 1.00 32.12 304 ALA A CA 1
ATOM 2401 C C . ALA A 1 304 ? 28.421 -16.626 9.068 1.00 32.12 304 ALA A C 1
ATOM 2403 O O . ALA A 1 304 ? 27.303 -16.213 9.374 1.00 32.12 304 ALA A O 1
ATOM 2404 N N . ILE A 1 305 ? 29.526 -16.059 9.559 1.00 31.14 305 ILE A N 1
ATOM 2405 C CA . ILE A 1 305 ? 29.549 -14.896 10.466 1.00 31.14 305 ILE A CA 1
ATOM 2406 C C . ILE A 1 305 ? 29.252 -13.586 9.702 1.00 31.14 305 ILE A C 1
ATOM 2408 O O . ILE A 1 305 ? 28.755 -12.624 10.283 1.00 31.14 305 ILE A O 1
ATOM 2412 N N . ALA A 1 306 ? 29.467 -13.557 8.381 1.00 29.30 306 ALA A N 1
ATOM 2413 C CA . ALA A 1 306 ? 29.365 -12.354 7.547 1.00 29.30 306 ALA A CA 1
ATOM 2414 C C . ALA A 1 306 ? 27.933 -11.822 7.302 1.00 29.30 306 ALA A C 1
ATOM 2416 O O . ALA A 1 306 ? 27.768 -10.779 6.679 1.00 29.30 306 ALA A O 1
ATOM 2417 N N . ARG A 1 307 ? 26.879 -12.496 7.786 1.00 28.31 307 ARG A N 1
ATOM 2418 C CA . ARG A 1 307 ? 25.479 -12.131 7.480 1.00 28.31 307 ARG A CA 1
ATOM 2419 C C . ARG A 1 307 ? 24.835 -11.118 8.442 1.00 28.31 307 ARG A C 1
ATOM 2421 O O . ARG A 1 307 ? 23.643 -10.864 8.308 1.00 28.31 307 ARG A O 1
ATOM 2428 N N . SER A 1 308 ? 25.552 -10.570 9.432 1.00 29.70 308 SER A N 1
ATOM 2429 C CA . SER A 1 308 ? 24.899 -9.797 10.511 1.00 29.70 308 SER A CA 1
ATOM 2430 C C . SER A 1 308 ? 25.615 -8.535 11.005 1.00 29.70 308 SER A C 1
ATOM 2432 O O . SER A 1 308 ? 25.379 -8.124 12.141 1.00 29.70 308 SER A O 1
ATOM 2434 N N . LEU A 1 309 ? 26.472 -7.890 10.212 1.00 31.94 309 LEU A N 1
ATOM 2435 C CA . LEU A 1 309 ? 26.994 -6.559 10.558 1.00 31.94 309 LEU A CA 1
ATOM 2436 C C . LEU A 1 309 ? 26.445 -5.509 9.588 1.00 31.94 309 LEU A C 1
ATOM 2438 O O . LEU A 1 309 ? 26.615 -5.636 8.382 1.00 31.94 309 LEU A O 1
ATOM 2442 N N . THR A 1 310 ? 25.815 -4.461 10.120 1.00 35.31 310 THR A N 1
ATOM 2443 C CA . THR A 1 310 ? 25.368 -3.296 9.344 1.00 35.31 310 THR A CA 1
ATOM 2444 C C . THR A 1 310 ? 25.970 -2.062 9.994 1.00 35.31 310 THR A C 1
ATOM 2446 O O . THR A 1 310 ? 25.539 -1.648 11.064 1.00 35.31 310 THR A O 1
ATOM 2449 N N . LEU A 1 311 ? 26.996 -1.492 9.371 1.00 35.16 311 LEU A N 1
ATOM 2450 C CA . LEU A 1 311 ? 27.662 -0.286 9.857 1.00 35.16 311 LEU A CA 1
ATOM 2451 C C . LEU A 1 311 ? 26.807 0.942 9.527 1.00 35.16 311 LEU A C 1
ATOM 2453 O O . LEU A 1 311 ? 26.451 1.153 8.372 1.00 35.16 311 LEU A O 1
ATOM 2457 N N . TYR A 1 312 ? 26.499 1.765 10.530 1.00 33.19 312 TYR A N 1
ATOM 2458 C CA . TYR A 1 312 ? 25.786 3.028 10.341 1.00 33.19 312 TYR A CA 1
ATOM 2459 C C . TYR A 1 312 ? 26.740 4.186 10.616 1.00 33.19 312 TYR A C 1
ATOM 2461 O O . TYR A 1 312 ? 26.983 4.538 11.766 1.00 33.19 312 TYR A O 1
ATOM 2469 N N . SER A 1 313 ? 27.255 4.845 9.581 1.00 36.25 313 SER A N 1
ATOM 2470 C CA . SER A 1 313 ? 28.006 6.084 9.787 1.00 36.25 313 SER A CA 1
ATOM 2471 C C . SER A 1 313 ? 27.045 7.256 10.013 1.00 36.25 313 SER A C 1
ATOM 2473 O O . SER A 1 313 ? 26.358 7.691 9.090 1.00 36.25 313 SER A O 1
ATOM 2475 N N . LYS A 1 314 ? 27.026 7.815 11.224 1.00 30.50 314 LYS A N 1
ATOM 2476 C CA . LYS A 1 314 ? 26.515 9.169 11.486 1.00 30.50 314 LYS A CA 1
ATOM 2477 C C . LYS A 1 314 ? 27.695 10.016 11.950 1.00 30.50 314 LYS A C 1
ATOM 2479 O O . LYS A 1 314 ? 27.988 10.069 13.137 1.00 30.50 314 LYS A O 1
ATOM 2484 N N . GLY A 1 315 ? 28.405 10.625 11.006 1.00 32.09 315 GLY A N 1
ATOM 2485 C CA . GLY A 1 315 ? 29.584 11.436 11.298 1.00 32.09 315 GLY A CA 1
ATOM 2486 C C . GLY A 1 315 ? 29.598 12.711 10.469 1.00 32.09 315 GLY A C 1
ATOM 2487 O O . GLY A 1 315 ? 29.417 12.666 9.255 1.00 32.09 315 GLY A O 1
ATOM 2488 N N . PHE A 1 316 ? 29.816 13.845 11.133 1.00 31.58 316 PHE A N 1
ATOM 2489 C CA . PHE A 1 316 ? 30.208 15.097 10.491 1.00 31.58 316 PHE A CA 1
ATOM 2490 C C . PHE A 1 316 ? 31.732 15.101 10.352 1.00 31.58 316 PHE A C 1
ATOM 2492 O O . PHE A 1 316 ? 32.432 14.840 11.327 1.00 31.58 316 PHE A O 1
ATOM 2499 N N . PHE A 1 317 ? 32.244 15.408 9.161 1.00 34.38 317 PHE A N 1
ATOM 2500 C CA . PHE A 1 317 ? 33.670 15.639 8.945 1.00 34.38 317 PHE A CA 1
ATOM 2501 C C . PHE A 1 317 ? 33.925 17.147 8.984 1.00 34.38 317 PHE A C 1
ATOM 2503 O O . PHE A 1 317 ? 33.464 17.876 8.107 1.00 34.38 317 PHE A O 1
ATOM 2510 N N . ALA A 1 318 ? 34.621 17.626 10.013 1.00 32.84 318 ALA A N 1
ATOM 2511 C CA . ALA A 1 318 ? 35.073 19.010 10.098 1.00 32.84 318 ALA A CA 1
ATOM 2512 C C . ALA A 1 318 ? 36.603 19.027 10.110 1.00 32.84 318 ALA A C 1
ATOM 2514 O O . ALA A 1 318 ? 37.224 18.382 10.954 1.00 32.84 318 ALA A O 1
ATOM 2515 N N . VAL A 1 319 ? 37.199 19.751 9.162 1.00 34.16 319 VAL A N 1
ATOM 2516 C CA . VAL A 1 319 ? 38.646 19.983 9.088 1.00 34.16 319 VAL A CA 1
ATOM 2517 C C . VAL A 1 319 ? 38.928 21.322 9.756 1.00 34.16 319 VAL A C 1
ATOM 2519 O O . VAL A 1 319 ? 38.324 22.332 9.390 1.00 34.16 319 VAL A O 1
ATOM 2522 N N . ASN A 1 320 ? 39.804 21.348 10.758 1.00 34.19 320 ASN A N 1
ATOM 2523 C CA . ASN A 1 320 ? 40.218 22.607 11.372 1.00 34.19 320 ASN A CA 1
ATOM 2524 C C . ASN A 1 320 ? 41.243 23.348 10.488 1.00 34.19 320 ASN A C 1
ATOM 2526 O O . ASN A 1 320 ? 41.790 22.795 9.535 1.00 34.19 320 ASN A O 1
ATOM 2530 N N . ALA A 1 321 ? 41.528 24.614 10.807 1.00 33.00 321 ALA A N 1
ATOM 2531 C CA . ALA A 1 321 ? 42.428 25.465 10.017 1.00 33.00 321 ALA A CA 1
ATOM 2532 C C . ALA A 1 321 ? 43.881 24.944 9.910 1.00 33.00 321 ALA A C 1
ATOM 2534 O O . ALA A 1 321 ? 44.641 25.427 9.076 1.00 33.00 321 ALA A O 1
ATOM 2535 N N . SER A 1 322 ? 44.263 23.961 10.730 1.00 34.94 322 SER A N 1
ATOM 2536 C CA . SER A 1 322 ? 45.565 23.285 10.724 1.00 34.94 322 SER A CA 1
ATOM 2537 C C . SER A 1 322 ? 45.587 21.986 9.900 1.00 34.94 322 SER A C 1
ATOM 2539 O O . SER A 1 322 ? 46.609 21.307 9.873 1.00 34.94 322 SER A O 1
ATOM 2541 N N . GLY A 1 323 ? 44.491 21.634 9.216 1.00 36.03 323 GLY A N 1
ATOM 2542 C CA . GLY A 1 323 ? 44.401 20.443 8.363 1.00 36.03 323 GLY A CA 1
ATOM 2543 C C . GLY A 1 323 ? 44.033 19.155 9.105 1.00 36.03 323 GLY A C 1
ATOM 2544 O O . GLY A 1 323 ? 44.037 18.087 8.506 1.00 36.03 323 GLY A O 1
ATOM 2545 N N . HIS A 1 324 ? 43.686 19.222 10.394 1.00 35.81 324 HIS A N 1
ATOM 2546 C CA . HIS A 1 324 ? 43.281 18.042 11.156 1.00 35.81 324 HIS A CA 1
ATOM 2547 C C . HIS A 1 324 ? 41.765 17.847 11.022 1.00 35.81 324 HIS A C 1
ATOM 2549 O O . HIS A 1 324 ? 40.986 18.732 11.387 1.00 35.81 324 HIS A O 1
ATOM 2555 N N . GLY A 1 325 ? 41.348 16.689 10.510 1.00 42.28 325 GLY A N 1
ATOM 2556 C CA . GLY A 1 325 ? 39.953 16.243 10.503 1.00 42.28 325 GLY A CA 1
ATOM 2557 C C . GLY A 1 325 ? 39.701 15.203 11.592 1.00 42.28 325 GLY A C 1
ATOM 2558 O O . GLY A 1 325 ? 40.603 14.458 11.961 1.00 42.28 325 GLY A O 1
ATOM 2559 N N . VAL A 1 326 ? 38.480 15.133 12.116 1.00 37.97 326 VAL A N 1
ATOM 2560 C CA . VAL A 1 326 ? 38.052 14.041 13.009 1.00 37.97 326 VAL A CA 1
ATOM 2561 C C . VAL A 1 326 ? 36.825 13.381 12.386 1.00 37.97 326 VAL A C 1
ATOM 2563 O O . VAL A 1 326 ? 35.868 14.072 12.043 1.00 37.97 326 VAL A O 1
ATOM 2566 N N . LEU A 1 327 ? 36.861 12.055 12.212 1.00 41.38 327 LEU A N 1
ATOM 2567 C CA . LEU A 1 327 ? 35.771 11.266 11.631 1.00 41.38 327 LEU A CA 1
ATOM 2568 C C . LEU A 1 327 ? 35.211 10.299 12.676 1.00 41.38 327 LEU A C 1
ATOM 2570 O O . LEU A 1 327 ? 35.770 9.235 12.906 1.00 41.38 327 LEU A O 1
ATOM 2574 N N . GLN A 1 328 ? 34.068 10.632 13.268 1.00 39.19 328 GLN A N 1
ATOM 2575 C CA . GLN A 1 328 ? 33.381 9.716 14.179 1.00 39.19 328 GLN A CA 1
ATOM 2576 C C . GLN A 1 328 ? 32.564 8.684 13.389 1.00 39.19 328 GLN A C 1
ATOM 2578 O O . GLN A 1 328 ? 31.683 9.049 12.609 1.00 39.19 328 GLN A O 1
ATOM 2583 N N . ILE A 1 329 ? 32.855 7.395 13.591 1.00 40.75 329 ILE A N 1
ATOM 2584 C CA . ILE A 1 329 ? 32.153 6.270 12.956 1.00 40.75 329 ILE A CA 1
ATOM 2585 C C . ILE A 1 329 ? 31.437 5.474 14.047 1.00 40.75 329 ILE A C 1
ATOM 2587 O O . ILE A 1 329 ? 32.064 5.048 15.011 1.00 40.75 329 ILE A O 1
ATOM 2591 N N . LEU A 1 330 ? 30.130 5.256 13.883 1.00 38.28 330 LEU A N 1
ATOM 2592 C CA . LEU A 1 330 ? 29.338 4.412 14.773 1.00 38.28 330 LEU A CA 1
ATOM 2593 C C . LEU A 1 330 ? 29.225 2.999 14.182 1.00 38.28 330 LEU A C 1
ATOM 2595 O O . LEU A 1 330 ? 28.860 2.817 13.021 1.00 38.28 330 LEU A O 1
ATOM 2599 N N . ILE A 1 331 ? 29.528 1.984 14.989 1.00 41.66 331 ILE A N 1
ATOM 2600 C CA . ILE A 1 331 ? 29.442 0.578 14.587 1.00 41.66 331 ILE A CA 1
ATOM 2601 C C . ILE A 1 331 ? 28.298 -0.072 15.362 1.00 41.66 331 ILE A C 1
ATOM 2603 O O . ILE A 1 331 ? 28.340 -0.141 16.586 1.00 41.66 331 ILE A O 1
ATOM 2607 N N . VAL A 1 332 ? 27.271 -0.559 14.660 1.00 37.19 332 VAL A N 1
ATOM 2608 C CA . VAL A 1 332 ? 26.158 -1.310 15.266 1.00 37.19 332 VAL A CA 1
ATOM 2609 C C . VAL A 1 332 ? 25.899 -2.610 14.495 1.00 37.19 332 VAL A C 1
ATOM 2611 O O . VAL A 1 332 ? 26.392 -2.819 13.392 1.00 37.19 332 VAL A O 1
ATOM 2614 N N . ASN A 1 333 ? 25.158 -3.538 15.096 1.00 35.81 333 ASN A N 1
ATOM 2615 C CA . ASN A 1 333 ? 24.670 -4.741 14.418 1.00 35.81 333 ASN A CA 1
ATOM 2616 C C . ASN A 1 333 ? 23.342 -4.430 13.708 1.00 35.81 333 ASN A C 1
ATOM 2618 O O . ASN A 1 333 ? 22.524 -3.695 14.257 1.00 35.81 333 ASN A O 1
ATOM 2622 N N . SER A 1 334 ? 23.091 -5.083 12.568 1.00 37.03 334 SER A N 1
ATOM 2623 C CA . SER A 1 334 ? 21.814 -5.160 11.828 1.00 37.03 334 SER A CA 1
ATOM 2624 C C . SER A 1 334 ? 20.528 -5.297 12.669 1.00 37.03 334 SER A C 1
ATOM 2626 O O . SER A 1 334 ? 19.449 -4.974 12.184 1.00 37.03 334 SER A O 1
ATOM 2628 N N . LYS A 1 335 ? 20.609 -5.772 13.922 1.00 33.69 335 LYS A N 1
ATOM 2629 C CA . LYS A 1 335 ? 19.454 -5.976 14.821 1.00 33.69 335 LYS A CA 1
ATOM 2630 C C . LYS A 1 335 ? 19.482 -5.161 16.121 1.00 33.69 335 LYS A C 1
ATOM 2632 O O . LYS A 1 335 ? 18.719 -5.481 17.030 1.00 33.69 335 LYS A O 1
ATOM 2637 N N . SER A 1 336 ? 20.384 -4.187 16.270 1.00 37.78 336 SER A N 1
ATOM 2638 C CA . SER A 1 336 ? 20.547 -3.397 17.511 1.00 37.78 336 SER A CA 1
ATOM 2639 C C . SER A 1 336 ? 20.752 -4.243 18.787 1.00 37.78 336 SER A C 1
ATOM 2641 O O . SER A 1 336 ? 20.469 -3.791 19.894 1.00 37.78 336 SER A O 1
ATOM 2643 N N . ARG A 1 337 ? 21.243 -5.485 18.650 1.00 32.16 337 ARG A N 1
ATOM 2644 C CA . ARG A 1 337 ? 21.586 -6.399 19.757 1.00 32.16 337 ARG A CA 1
ATOM 2645 C C . ARG A 1 337 ? 23.108 -6.440 19.964 1.00 32.16 337 ARG A C 1
ATOM 2647 O O . ARG A 1 337 ? 23.829 -6.321 18.969 1.00 32.16 337 ARG A O 1
ATOM 2654 N N . PRO A 1 338 ? 23.609 -6.663 21.197 1.00 32.50 338 PRO A N 1
ATOM 2655 C CA . PRO A 1 338 ? 25.041 -6.839 21.428 1.00 32.50 338 PRO A CA 1
ATOM 2656 C C . PRO A 1 338 ? 25.583 -8.024 20.611 1.00 32.50 338 PRO A C 1
ATOM 2658 O O . PRO A 1 338 ? 24.984 -9.103 20.620 1.00 32.50 338 PRO A O 1
ATOM 2661 N N . LEU A 1 339 ? 26.701 -7.833 19.898 1.00 33.97 339 LEU A N 1
ATOM 2662 C CA . LEU A 1 339 ? 27.459 -8.944 19.314 1.00 33.97 339 LEU A CA 1
ATOM 2663 C C . LEU A 1 339 ? 28.242 -9.640 20.428 1.00 33.97 339 LEU A C 1
ATOM 2665 O O . LEU A 1 339 ? 29.034 -8.999 21.112 1.00 33.97 339 LEU A O 1
ATOM 2669 N N . ALA A 1 340 ? 28.108 -10.957 20.540 1.00 32.41 340 ALA A N 1
ATOM 2670 C CA . ALA A 1 340 ? 29.159 -11.770 21.134 1.00 32.41 340 ALA A CA 1
ATOM 2671 C C . ALA A 1 340 ? 30.164 -12.108 20.020 1.00 32.41 340 ALA A C 1
ATOM 2673 O O . ALA A 1 340 ? 29.971 -13.065 19.270 1.00 32.41 340 ALA A O 1
ATOM 2674 N N . LEU A 1 341 ? 31.205 -11.286 19.855 1.00 34.53 341 LEU A N 1
ATOM 2675 C CA . LEU A 1 341 ? 32.363 -11.652 19.036 1.00 34.53 341 LEU A CA 1
ATOM 2676 C C . LEU A 1 341 ? 33.227 -12.610 19.856 1.00 34.53 341 LEU A C 1
ATOM 2678 O O . LEU A 1 341 ? 33.948 -12.190 20.755 1.00 34.53 341 LEU A O 1
ATOM 2682 N N . HIS A 1 342 ? 33.162 -13.904 19.556 1.00 33.78 342 HIS A N 1
ATOM 2683 C CA . HIS A 1 342 ? 34.133 -14.862 20.079 1.00 33.78 342 HIS A CA 1
ATOM 2684 C C . HIS A 1 342 ? 35.395 -14.812 19.209 1.00 33.78 342 HIS A C 1
ATOM 2686 O O . HIS A 1 342 ? 35.564 -15.603 18.286 1.00 33.78 342 HIS A O 1
ATOM 2692 N N . SER A 1 343 ? 36.258 -13.834 19.484 1.00 34.66 343 SER A N 1
ATOM 2693 C CA . SER A 1 343 ? 37.610 -13.733 18.931 1.00 34.66 343 SER A CA 1
ATOM 2694 C C . SER A 1 343 ? 38.614 -14.095 20.026 1.00 34.66 343 SER A C 1
ATOM 2696 O O . SER A 1 343 ? 38.595 -13.488 21.093 1.00 34.66 343 SER A O 1
ATOM 2698 N N . ASN A 1 344 ? 39.515 -15.050 19.778 1.00 30.44 344 ASN A N 1
ATOM 2699 C CA . ASN A 1 344 ? 40.585 -15.422 20.719 1.00 30.44 344 ASN A CA 1
ATOM 2700 C C . ASN A 1 344 ? 41.788 -14.445 20.688 1.00 30.44 344 ASN A C 1
ATOM 2702 O O . ASN A 1 344 ? 42.892 -14.815 21.085 1.00 30.44 344 ASN A O 1
ATOM 2706 N N . GLY A 1 345 ? 41.602 -13.206 20.215 1.00 34.66 345 GLY A N 1
ATOM 2707 C CA . GLY A 1 345 ? 42.659 -12.194 20.124 1.00 34.66 345 GLY A CA 1
ATOM 2708 C C . GLY A 1 345 ? 42.140 -10.758 19.939 1.00 34.66 345 GLY A C 1
ATOM 2709 O O . GLY A 1 345 ? 40.943 -10.564 19.688 1.00 34.66 345 GLY A O 1
ATOM 2710 N N . PRO A 1 346 ? 43.024 -9.746 20.075 1.00 35.38 346 PRO A N 1
ATOM 2711 C CA . PRO A 1 346 ? 42.673 -8.339 19.888 1.00 35.38 346 PRO A CA 1
ATOM 2712 C C . PRO A 1 346 ? 42.145 -8.093 18.471 1.00 35.38 346 PRO A C 1
ATOM 2714 O O . PRO A 1 346 ? 42.718 -8.561 17.488 1.00 35.38 346 PRO A O 1
ATOM 2717 N N . CYS A 1 347 ? 41.039 -7.358 18.366 1.00 39.00 347 CYS A N 1
ATOM 2718 C CA . CYS A 1 347 ? 40.478 -6.956 17.081 1.00 39.00 347 CYS A CA 1
ATOM 2719 C C . CYS A 1 347 ? 41.116 -5.632 16.655 1.00 39.00 347 CYS A C 1
ATOM 2721 O O . CYS A 1 347 ? 41.096 -4.658 17.404 1.00 39.00 347 CYS A O 1
ATOM 2723 N N . TYR A 1 348 ? 41.672 -5.585 15.450 1.00 38.84 348 TYR A N 1
ATOM 2724 C CA . TYR A 1 348 ? 42.190 -4.349 14.864 1.00 38.84 348 TYR A CA 1
ATOM 2725 C C . TYR A 1 348 ? 41.187 -3.793 13.863 1.00 38.84 348 TYR A C 1
ATOM 2727 O O . TYR A 1 348 ? 40.451 -4.557 13.249 1.00 38.84 348 TYR A O 1
ATOM 2735 N N . LEU A 1 349 ? 41.183 -2.475 13.710 1.00 44.91 349 LEU A N 1
ATOM 2736 C CA . LEU A 1 349 ? 40.456 -1.720 12.707 1.00 44.91 349 LEU A CA 1
ATOM 2737 C C . LEU A 1 349 ? 41.494 -1.014 11.836 1.00 44.91 349 LEU A C 1
ATOM 2739 O O . LEU A 1 349 ? 42.173 -0.095 12.291 1.00 44.91 349 LEU A O 1
ATOM 2743 N N . ALA A 1 350 ? 41.659 -1.474 10.599 1.00 41.25 350 ALA A N 1
ATOM 2744 C CA . ALA A 1 350 ? 42.520 -0.800 9.631 1.00 41.25 350 ALA A CA 1
ATOM 2745 C C . ALA A 1 350 ? 41.677 0.128 8.757 1.00 41.25 350 ALA A C 1
ATOM 2747 O O . ALA A 1 350 ? 40.729 -0.350 8.140 1.00 41.25 350 ALA A O 1
ATOM 2748 N N . CYS A 1 351 ? 42.034 1.410 8.669 1.00 48.31 351 CYS A N 1
ATOM 2749 C CA . CYS A 1 351 ? 41.374 2.374 7.788 1.00 48.31 351 CYS A CA 1
ATOM 2750 C C . CYS A 1 351 ? 42.271 2.758 6.612 1.00 48.31 351 CYS A C 1
ATOM 2752 O O . CYS A 1 351 ? 43.452 3.072 6.777 1.00 48.31 351 CYS A O 1
ATOM 2754 N N . ARG A 1 352 ? 41.684 2.758 5.413 1.00 47.91 352 ARG A N 1
ATOM 2755 C CA . ARG A 1 352 ? 42.322 3.199 4.166 1.00 47.91 352 ARG A CA 1
ATOM 2756 C C . ARG A 1 352 ? 41.585 4.415 3.637 1.00 47.91 352 ARG A C 1
ATOM 2758 O O . ARG A 1 352 ? 40.365 4.375 3.558 1.00 47.91 352 ARG A O 1
ATOM 2765 N N . LEU A 1 353 ? 42.324 5.458 3.273 1.00 48.38 353 LEU A N 1
ATOM 2766 C CA . LEU A 1 353 ? 41.773 6.657 2.648 1.00 48.38 353 LEU A CA 1
ATOM 2767 C C . LEU A 1 353 ? 42.079 6.599 1.149 1.00 48.38 353 LEU A C 1
ATOM 2769 O O . LEU A 1 353 ? 43.247 6.449 0.791 1.00 48.38 353 LEU A O 1
ATOM 2773 N N . ARG A 1 354 ? 41.065 6.688 0.282 1.00 46.78 354 ARG A N 1
ATOM 2774 C CA . ARG A 1 354 ? 41.243 6.635 -1.180 1.00 46.78 354 ARG A CA 1
ATOM 2775 C C . ARG A 1 354 ? 40.570 7.808 -1.895 1.00 46.78 354 ARG A C 1
ATOM 2777 O O . ARG A 1 354 ? 39.569 8.324 -1.399 1.00 46.78 354 ARG A O 1
ATOM 2784 N N . ASP A 1 355 ? 41.116 8.209 -3.043 1.00 45.19 355 ASP A N 1
ATOM 2785 C CA . ASP A 1 355 ? 40.482 9.169 -3.956 1.00 45.19 355 ASP A CA 1
ATOM 2786 C C . ASP A 1 355 ? 39.373 8.519 -4.808 1.00 45.19 355 ASP A C 1
ATOM 2788 O O . ASP A 1 355 ? 39.167 7.305 -4.779 1.00 45.19 355 ASP A O 1
ATOM 2792 N N . LEU A 1 356 ? 38.661 9.340 -5.589 1.00 38.28 356 LEU A N 1
ATOM 2793 C CA . LEU A 1 356 ? 37.588 8.918 -6.506 1.00 38.28 356 LEU A CA 1
ATOM 2794 C C . LEU A 1 356 ? 38.046 7.960 -7.618 1.00 38.28 356 LEU A C 1
ATOM 2796 O O . LEU A 1 356 ? 37.214 7.302 -8.238 1.00 38.28 356 LEU A O 1
ATOM 2800 N N . SER A 1 357 ? 39.352 7.886 -7.865 1.00 38.66 357 SER A N 1
ATOM 2801 C CA . SER A 1 357 ? 39.979 6.984 -8.831 1.00 38.66 357 SER A CA 1
ATOM 2802 C C . SER A 1 357 ? 40.515 5.707 -8.161 1.00 38.66 357 SER A C 1
ATOM 2804 O O . SER A 1 357 ? 41.064 4.846 -8.845 1.00 38.66 357 SER A O 1
ATOM 2806 N N . GLY A 1 358 ? 40.361 5.566 -6.837 1.00 40.94 358 GLY A N 1
ATOM 2807 C CA . GLY A 1 358 ? 40.779 4.410 -6.041 1.00 40.94 358 GLY A CA 1
ATOM 2808 C C . GLY A 1 358 ? 42.210 4.468 -5.486 1.00 40.94 358 GLY A C 1
ATOM 2809 O O . GLY A 1 358 ? 42.634 3.524 -4.803 1.00 40.94 358 GLY A O 1
ATOM 2810 N N . ASN A 1 359 ? 42.961 5.549 -5.718 1.00 45.72 359 ASN A N 1
ATOM 2811 C CA . ASN A 1 359 ? 44.347 5.677 -5.258 1.00 45.72 359 ASN A CA 1
ATOM 2812 C C . ASN A 1 359 ? 44.409 5.967 -3.759 1.00 45.72 359 ASN A C 1
ATOM 2814 O O . ASN A 1 359 ? 43.616 6.745 -3.236 1.00 45.72 359 ASN A O 1
ATOM 2818 N N . LEU A 1 360 ? 45.368 5.358 -3.059 1.00 45.56 360 LEU A N 1
ATOM 2819 C CA . LEU A 1 360 ? 45.535 5.526 -1.616 1.00 45.56 360 LEU A CA 1
ATOM 2820 C C . LEU A 1 360 ? 46.110 6.918 -1.294 1.00 45.56 360 LEU A C 1
ATOM 2822 O O . LEU A 1 360 ? 47.199 7.258 -1.746 1.00 45.56 360 LEU A O 1
ATOM 2826 N N . LEU A 1 361 ? 45.385 7.698 -0.493 1.00 45.97 361 LEU A N 1
ATOM 2827 C CA . LEU A 1 361 ? 45.715 9.082 -0.133 1.00 45.97 361 LEU A CA 1
ATOM 2828 C C . LEU A 1 361 ? 46.555 9.204 1.147 1.00 45.97 361 LEU A C 1
ATOM 2830 O O . LEU A 1 361 ? 47.197 10.228 1.361 1.00 45.97 361 LEU A O 1
ATOM 2834 N N . ALA A 1 362 ? 46.552 8.182 2.009 1.00 49.88 362 ALA A N 1
ATOM 2835 C CA . ALA A 1 362 ? 47.319 8.165 3.255 1.00 49.88 362 ALA A CA 1
ATOM 2836 C C . ALA A 1 362 ? 47.751 6.734 3.642 1.00 49.88 362 ALA A C 1
ATOM 2838 O O . ALA A 1 362 ? 47.080 5.772 3.254 1.00 49.88 362 ALA A O 1
ATOM 2839 N N . PRO A 1 363 ? 48.838 6.569 4.425 1.00 44.41 363 PRO A N 1
ATOM 2840 C CA . PRO A 1 363 ? 49.236 5.273 4.972 1.00 44.41 363 PRO A CA 1
ATOM 2841 C C . PRO A 1 363 ? 48.116 4.637 5.802 1.00 44.41 363 PRO A C 1
ATOM 2843 O O . PRO A 1 363 ? 47.351 5.335 6.467 1.00 44.41 363 PRO A O 1
ATOM 2846 N N . ILE A 1 364 ? 48.050 3.305 5.792 1.00 45.56 364 ILE A N 1
ATOM 2847 C CA . ILE A 1 364 ? 47.048 2.544 6.547 1.00 45.56 364 ILE A CA 1
ATOM 2848 C C . ILE A 1 364 ? 47.248 2.801 8.042 1.00 45.56 364 ILE A C 1
ATOM 2850 O O . ILE A 1 364 ? 48.307 2.487 8.588 1.00 45.56 364 ILE A O 1
ATOM 2854 N N . GLN A 1 365 ? 46.229 3.353 8.699 1.00 48.59 365 GLN A N 1
ATOM 2855 C CA . GLN A 1 365 ? 46.225 3.506 10.151 1.00 48.59 365 GLN A CA 1
ATOM 2856 C C . GLN A 1 365 ? 45.492 2.326 10.782 1.00 48.59 365 GLN A C 1
ATOM 2858 O O . GLN A 1 365 ? 44.380 1.989 10.373 1.00 48.59 365 GLN A O 1
ATOM 2863 N N . TYR A 1 366 ? 46.134 1.703 11.768 1.00 42.12 366 TYR A N 1
ATOM 2864 C CA . TYR A 1 366 ? 45.589 0.587 12.533 1.00 42.12 366 TYR A CA 1
ATOM 2865 C C . TYR A 1 366 ? 45.187 1.084 13.919 1.00 42.12 366 TYR A C 1
ATOM 2867 O O . TYR A 1 366 ? 45.997 1.692 14.620 1.00 42.12 366 TYR A O 1
ATOM 2875 N N . HIS A 1 367 ? 43.945 0.824 14.313 1.00 48.00 367 HIS A N 1
ATOM 2876 C CA . HIS A 1 367 ? 43.438 1.096 15.652 1.00 48.00 367 HIS A CA 1
ATOM 2877 C C . HIS A 1 367 ? 43.064 -0.218 16.328 1.00 48.00 367 HIS A C 1
ATOM 2879 O O . HIS A 1 367 ? 42.422 -1.065 15.715 1.00 48.00 367 HIS A O 1
ATOM 2885 N N . THR A 1 368 ? 43.477 -0.419 17.575 1.00 42.22 368 THR A N 1
ATOM 2886 C CA . THR A 1 368 ? 43.094 -1.615 18.332 1.00 42.22 368 THR A CA 1
ATOM 2887 C C . THR A 1 368 ? 41.751 -1.352 18.989 1.00 42.22 368 THR A C 1
ATOM 2889 O O . THR A 1 368 ? 41.657 -0.466 19.832 1.00 42.22 368 THR A O 1
ATOM 2892 N N . LEU A 1 369 ? 40.728 -2.118 18.621 1.00 44.72 369 LEU A N 1
ATOM 2893 C CA . LEU A 1 369 ? 39.432 -2.080 19.282 1.00 44.72 369 LEU A CA 1
ATOM 2894 C C . LEU A 1 369 ? 39.497 -3.013 20.491 1.00 44.72 369 LEU A C 1
ATOM 2896 O O . LEU A 1 369 ? 39.552 -4.240 20.352 1.00 44.72 369 LEU A O 1
ATOM 2900 N N . ALA A 1 370 ? 39.512 -2.432 21.687 1.00 39.12 370 ALA A N 1
ATOM 2901 C CA . ALA A 1 370 ? 39.356 -3.190 22.917 1.00 39.12 370 ALA A CA 1
ATOM 2902 C C . ALA A 1 370 ? 37.862 -3.473 23.106 1.00 39.12 370 ALA A C 1
ATOM 2904 O O . ALA A 1 370 ? 37.160 -2.765 23.821 1.00 39.12 370 ALA A O 1
ATOM 2905 N N . ILE A 1 371 ? 37.353 -4.504 22.427 1.00 41.75 371 ILE A N 1
ATOM 2906 C CA . ILE A 1 371 ? 35.997 -4.995 22.685 1.00 41.75 371 ILE A CA 1
ATOM 2907 C C . ILE A 1 371 ? 36.055 -5.785 23.992 1.00 41.75 371 ILE A C 1
ATOM 2909 O O . ILE A 1 371 ? 36.124 -7.013 23.987 1.00 41.75 371 ILE A O 1
ATOM 2913 N N . ASP A 1 372 ? 36.080 -5.078 25.121 1.00 34.22 372 ASP A N 1
ATOM 2914 C CA . ASP A 1 372 ? 35.838 -5.716 26.406 1.00 34.22 372 ASP A CA 1
ATOM 2915 C C . ASP A 1 372 ? 34.441 -6.336 26.359 1.00 34.22 372 ASP A C 1
ATOM 2917 O O . ASP A 1 372 ? 33.461 -5.710 25.946 1.00 34.22 372 ASP A O 1
ATOM 2921 N N . THR A 1 373 ? 34.359 -7.610 26.733 1.00 34.81 373 THR A N 1
ATOM 2922 C CA . THR A 1 373 ? 33.119 -8.382 26.803 1.00 34.81 373 THR A CA 1
ATOM 2923 C C . THR A 1 373 ? 32.140 -7.717 27.769 1.00 34.81 373 THR A C 1
ATOM 2925 O O . THR A 1 373 ? 32.114 -8.025 28.959 1.00 34.81 373 THR A O 1
ATOM 2928 N N . LEU A 1 374 ? 31.320 -6.799 27.262 1.00 31.31 374 LEU A N 1
ATOM 2929 C CA . LEU A 1 374 ? 30.253 -6.161 28.020 1.00 31.31 374 LEU A CA 1
ATOM 2930 C C . LEU A 1 374 ? 29.091 -7.148 28.161 1.00 31.31 374 LEU A C 1
ATOM 2932 O O . LEU A 1 374 ? 28.195 -7.242 27.319 1.00 31.31 374 LEU A O 1
ATOM 2936 N N . GLN A 1 375 ? 29.101 -7.901 29.260 1.00 33.09 375 GLN A N 1
ATOM 2937 C CA . GLN A 1 375 ? 27.872 -8.457 29.806 1.00 33.09 375 GLN A CA 1
ATOM 2938 C C . GLN A 1 375 ? 26.959 -7.293 30.217 1.00 33.09 375 GLN A C 1
ATOM 2940 O O . GLN A 1 375 ? 27.194 -6.637 31.226 1.00 33.09 375 GLN A O 1
ATOM 2945 N N . GLY A 1 376 ? 25.896 -7.066 29.446 1.00 32.62 376 GLY A N 1
ATOM 2946 C CA . GLY A 1 376 ? 24.768 -6.225 29.849 1.00 32.62 376 GLY A CA 1
ATOM 2947 C C . GLY A 1 376 ? 24.721 -4.837 29.204 1.00 32.62 376 GLY A C 1
ATOM 2948 O O . GLY A 1 376 ? 25.637 -4.034 29.328 1.00 32.62 376 GLY A O 1
ATOM 2949 N N . ASN A 1 377 ? 23.596 -4.577 28.527 1.00 34.28 377 ASN A N 1
ATOM 2950 C CA . ASN A 1 377 ? 23.019 -3.280 28.151 1.00 34.28 377 ASN A CA 1
ATOM 2951 C C . ASN A 1 377 ? 23.948 -2.052 28.189 1.00 34.28 377 ASN A C 1
ATOM 2953 O O . ASN A 1 377 ? 23.843 -1.209 29.075 1.00 34.28 377 ASN A O 1
ATOM 2957 N N . SER A 1 378 ? 24.773 -1.882 27.161 1.00 31.58 378 SER A N 1
ATOM 2958 C CA . SER A 1 378 ? 25.196 -0.556 26.702 1.00 31.58 378 SER A CA 1
ATOM 2959 C C . SER A 1 378 ? 25.688 -0.640 25.257 1.00 31.58 378 SER A C 1
ATOM 2961 O O . SER A 1 378 ? 26.368 -1.586 24.868 1.00 31.58 378 SER A O 1
ATOM 2963 N N . GLN A 1 379 ? 25.278 0.325 24.430 1.00 37.44 379 GLN A N 1
ATOM 2964 C CA . GLN A 1 379 ? 25.887 0.564 23.122 1.00 37.44 379 GLN A CA 1
ATOM 2965 C C . GLN A 1 379 ? 27.340 0.990 23.368 1.00 37.44 379 GLN A C 1
ATOM 2967 O O . GLN A 1 379 ? 27.570 1.935 24.122 1.00 37.44 379 GLN A O 1
ATOM 2972 N N . ALA A 1 380 ? 28.311 0.290 22.782 1.00 35.66 380 ALA A N 1
ATOM 2973 C CA . ALA A 1 380 ? 29.705 0.717 22.827 1.00 35.66 380 ALA A CA 1
ATOM 2974 C C . ALA A 1 380 ? 29.911 1.867 21.828 1.00 35.66 380 ALA A C 1
ATOM 2976 O O . ALA A 1 380 ? 29.499 1.770 20.672 1.00 35.66 380 ALA A O 1
ATOM 2977 N N . TRP A 1 381 ? 30.536 2.953 22.283 1.00 37.56 381 TRP A N 1
ATOM 2978 C CA . TRP A 1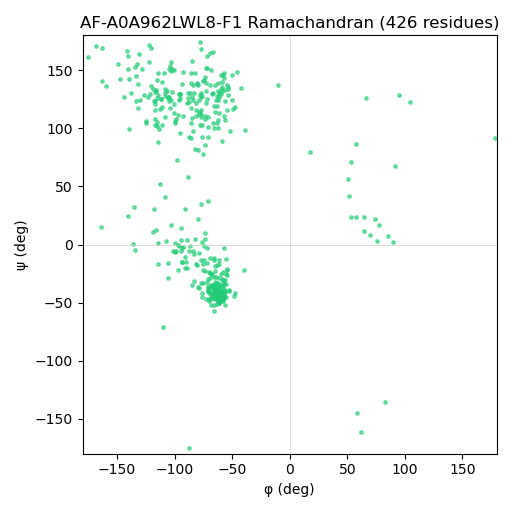 381 ? 30.874 4.118 21.468 1.00 37.56 381 TRP A CA 1
ATOM 2979 C C . TRP A 1 381 ? 32.393 4.189 21.359 1.00 37.56 381 TRP A C 1
ATOM 2981 O O . TRP A 1 381 ? 33.056 4.407 22.369 1.00 37.56 381 TRP A O 1
ATOM 2991 N N . GLU A 1 382 ? 32.947 4.051 20.157 1.00 41.22 382 GLU A N 1
ATOM 2992 C CA . GLU A 1 382 ? 34.366 4.326 19.921 1.00 41.22 382 GLU A CA 1
ATOM 2993 C C . GLU A 1 382 ? 34.527 5.455 18.904 1.00 41.22 382 GLU A C 1
ATOM 2995 O O . GLU A 1 382 ? 33.850 5.503 17.879 1.00 41.22 382 GLU A O 1
ATOM 3000 N N . THR A 1 383 ? 35.409 6.407 19.216 1.00 38.00 383 THR A N 1
ATOM 3001 C CA . THR A 1 383 ? 35.748 7.521 18.326 1.00 38.00 383 THR A CA 1
ATOM 3002 C C . THR A 1 383 ? 37.070 7.218 17.645 1.00 38.00 383 THR A C 1
ATOM 3004 O O . THR A 1 383 ? 38.116 7.225 18.289 1.00 38.00 383 THR A O 1
ATOM 3007 N N . LEU A 1 384 ? 37.036 7.023 16.329 1.00 43.56 384 LEU A N 1
ATOM 3008 C CA . LEU A 1 384 ? 38.245 6.944 15.523 1.00 43.56 384 LEU A CA 1
ATOM 3009 C C . LEU A 1 384 ? 38.694 8.359 15.131 1.00 43.56 384 LEU A C 1
ATOM 3011 O O . LEU A 1 384 ? 37.923 9.136 14.580 1.00 43.56 384 LEU A O 1
ATOM 3015 N N . SER A 1 385 ? 39.945 8.721 15.401 1.00 40.91 385 SER A N 1
ATOM 3016 C CA . SER A 1 385 ? 40.522 9.979 14.901 1.00 40.91 385 SER A CA 1
ATOM 3017 C C . SER A 1 385 ? 41.466 9.669 13.745 1.00 40.91 385 SER A C 1
ATOM 3019 O O . SER A 1 385 ? 42.451 8.964 13.941 1.00 40.91 385 SER A O 1
ATOM 3021 N N . LEU A 1 386 ? 41.163 10.172 12.546 1.00 44.97 386 LEU A N 1
ATOM 3022 C CA . LEU A 1 386 ? 41.980 9.965 11.346 1.00 44.97 386 LEU A CA 1
ATOM 3023 C C . LEU A 1 386 ? 42.753 11.239 11.009 1.00 44.97 386 LEU A C 1
ATOM 3025 O O . LEU A 1 386 ? 42.160 12.301 10.854 1.00 44.97 386 LEU A O 1
ATOM 3029 N N . PHE A 1 387 ? 44.070 11.128 10.852 1.00 40.59 387 PHE A N 1
ATOM 3030 C CA . PHE A 1 387 ? 44.912 12.260 10.467 1.00 40.59 387 PHE A CA 1
ATOM 3031 C C . PHE A 1 387 ? 44.990 12.386 8.940 1.00 40.59 387 PHE A C 1
ATOM 3033 O O . PHE A 1 387 ? 45.430 11.453 8.269 1.00 40.59 387 PHE A O 1
ATOM 3040 N N . VAL A 1 388 ? 44.597 13.540 8.393 1.00 44.94 388 VAL A N 1
ATOM 3041 C CA . VAL A 1 388 ? 44.735 13.854 6.961 1.00 44.94 388 VAL A CA 1
ATOM 3042 C C . VAL A 1 388 ? 45.898 14.839 6.787 1.00 44.94 388 VAL A C 1
ATOM 3044 O O . VAL A 1 388 ? 45.882 15.890 7.425 1.00 44.94 388 VAL A O 1
ATOM 3047 N N . PRO A 1 389 ? 46.924 14.530 5.971 1.00 41.53 389 PRO A N 1
ATOM 3048 C CA . PRO A 1 389 ? 48.052 15.435 5.773 1.00 41.53 389 PRO A CA 1
ATOM 3049 C C . PRO A 1 389 ? 47.622 16.775 5.147 1.00 41.53 389 PRO A C 1
ATOM 3051 O O . PRO A 1 389 ? 46.838 16.775 4.194 1.00 41.53 389 PRO A O 1
ATOM 3054 N N . PRO A 1 390 ? 48.177 17.915 5.600 1.00 40.03 390 PRO A N 1
ATOM 3055 C CA . PRO A 1 390 ? 47.816 19.250 5.104 1.00 40.03 390 PRO A CA 1
ATOM 3056 C C . PRO A 1 390 ? 48.197 19.495 3.632 1.00 40.03 390 PRO A C 1
ATOM 3058 O O . PRO A 1 390 ? 47.731 20.451 3.019 1.00 40.03 390 PRO A O 1
ATOM 3061 N N . GLU A 1 391 ? 49.024 18.623 3.054 1.00 42.06 391 GLU A N 1
ATOM 3062 C CA . GLU A 1 391 ? 49.490 18.667 1.663 1.00 42.06 391 GLU A CA 1
ATOM 3063 C C . GLU A 1 391 ? 48.391 18.308 0.645 1.00 42.06 391 GLU A C 1
ATOM 3065 O O . GLU A 1 391 ? 48.500 18.667 -0.525 1.00 42.06 391 GLU A O 1
ATOM 3070 N N . LEU A 1 392 ? 47.286 17.690 1.090 1.00 46.50 392 LEU A N 1
ATOM 3071 C CA . LEU A 1 392 ? 46.070 17.429 0.297 1.00 46.50 392 LEU A CA 1
ATOM 3072 C C . LEU A 1 392 ? 45.197 18.692 0.133 1.00 46.50 392 LEU A C 1
ATOM 3074 O O . LEU A 1 392 ? 43.966 18.631 0.119 1.00 46.50 392 LEU A O 1
ATOM 3078 N N . GLY A 1 393 ? 45.850 19.855 0.033 1.00 39.12 393 GLY A N 1
ATOM 3079 C CA . GLY A 1 393 ? 45.228 21.158 -0.145 1.00 39.12 393 GLY A CA 1
ATOM 3080 C C . GLY A 1 393 ? 44.210 21.130 -1.282 1.00 39.12 393 GLY A C 1
ATOM 3081 O O . GLY A 1 393 ? 44.555 20.910 -2.439 1.00 39.12 393 GLY A O 1
ATOM 3082 N N . ASN A 1 394 ? 42.947 21.364 -0.924 1.00 48.12 394 ASN A N 1
ATOM 3083 C CA . ASN A 1 394 ? 41.783 21.357 -1.807 1.00 48.12 394 ASN A CA 1
ATOM 3084 C C . ASN A 1 394 ? 41.609 20.076 -2.651 1.00 48.12 394 ASN A C 1
ATOM 3086 O O . ASN A 1 394 ? 41.744 20.122 -3.868 1.00 48.12 394 ASN A O 1
ATOM 3090 N N . THR A 1 395 ? 41.236 18.949 -2.032 1.00 38.50 395 THR A N 1
ATOM 3091 C CA . THR A 1 395 ? 40.404 17.848 -2.606 1.00 38.50 395 THR A CA 1
ATOM 3092 C C . THR A 1 395 ? 40.107 16.796 -1.508 1.00 38.50 395 THR A C 1
ATOM 3094 O O . THR A 1 395 ? 40.852 16.788 -0.529 1.00 38.50 395 THR A O 1
ATOM 3097 N N . PRO A 1 396 ? 39.103 15.878 -1.592 1.00 39.09 396 PRO A N 1
ATOM 3098 C CA . PRO A 1 396 ? 38.018 15.659 -2.568 1.00 39.09 396 PRO A CA 1
ATOM 3099 C C . PRO A 1 396 ? 36.586 15.695 -1.947 1.00 39.09 396 PRO A C 1
ATOM 3101 O O . PRO A 1 396 ? 36.404 15.706 -0.734 1.00 39.09 396 PRO A O 1
ATOM 3104 N N . SER A 1 397 ? 35.540 15.674 -2.783 1.00 35.69 397 SER A N 1
ATOM 3105 C CA . SER A 1 397 ? 34.107 15.719 -2.398 1.00 35.69 397 SER A CA 1
ATOM 3106 C C . SER A 1 397 ? 33.544 14.409 -1.805 1.00 35.69 397 SER A C 1
ATOM 3108 O O . SER A 1 397 ? 32.356 14.331 -1.477 1.00 35.69 397 SER A O 1
ATOM 3110 N N . SER A 1 398 ? 34.366 13.361 -1.715 1.00 36.09 398 SER A N 1
ATOM 3111 C CA . SER A 1 398 ? 33.985 12.032 -1.226 1.00 36.09 398 SER A CA 1
ATOM 3112 C C . SER A 1 398 ? 35.217 11.212 -0.858 1.00 36.09 398 SER A C 1
ATOM 3114 O O . SER A 1 398 ? 36.206 11.226 -1.592 1.00 36.09 398 SER A O 1
ATOM 3116 N N . VAL A 1 399 ? 35.131 10.457 0.234 1.00 37.59 399 VAL A N 1
ATOM 3117 C CA . VAL A 1 399 ? 36.190 9.562 0.713 1.00 37.59 399 VAL A CA 1
ATOM 3118 C C . VAL A 1 399 ? 35.579 8.197 1.025 1.00 37.59 399 VAL A C 1
ATOM 3120 O O . VAL A 1 399 ? 34.511 8.127 1.636 1.00 37.59 399 VAL A O 1
ATOM 3123 N N . THR A 1 400 ? 36.269 7.122 0.641 1.00 37.78 400 THR A N 1
ATOM 3124 C CA . THR A 1 400 ? 35.901 5.744 1.004 1.00 37.78 400 THR A CA 1
ATOM 3125 C C . THR A 1 400 ? 36.801 5.256 2.130 1.00 37.78 400 THR A C 1
ATOM 3127 O O . THR A 1 400 ? 38.022 5.380 2.039 1.00 37.78 400 THR A O 1
ATOM 3130 N N . VAL A 1 401 ? 36.195 4.693 3.176 1.00 39.50 401 VAL A N 1
ATOM 3131 C CA . VAL A 1 401 ? 36.890 4.022 4.279 1.00 39.50 401 VAL A CA 1
ATOM 3132 C C . VAL A 1 401 ? 36.674 2.517 4.113 1.00 39.50 401 VAL A C 1
ATOM 3134 O O . VAL A 1 401 ? 35.557 2.074 3.877 1.00 39.50 401 VAL A O 1
ATOM 3137 N N . SER A 1 402 ? 37.730 1.717 4.216 1.00 37.66 402 SER A N 1
ATOM 3138 C CA . SER A 1 402 ? 37.637 0.246 4.263 1.00 37.66 402 SER A CA 1
ATOM 3139 C C . SER A 1 402 ? 37.979 -0.225 5.673 1.00 37.66 402 SER A C 1
ATOM 3141 O O . SER A 1 402 ? 38.795 0.429 6.319 1.00 37.66 402 SER A O 1
ATOM 3143 N N . MET A 1 403 ? 37.379 -1.321 6.146 1.00 39.78 403 MET A N 1
ATOM 3144 C CA . MET A 1 403 ? 37.600 -1.862 7.496 1.00 39.78 403 MET A CA 1
ATOM 3145 C C . MET A 1 403 ? 38.122 -3.295 7.417 1.00 39.78 403 MET A C 1
ATOM 3147 O O . MET A 1 403 ? 37.521 -4.130 6.754 1.00 39.78 403 MET A O 1
ATOM 3151 N N . GLN A 1 404 ? 39.208 -3.607 8.117 1.00 36.12 404 GLN A N 1
ATOM 3152 C CA . GLN A 1 404 ? 39.707 -4.978 8.264 1.00 36.12 404 GLN A CA 1
ATOM 3153 C C . GLN A 1 404 ? 39.647 -5.392 9.726 1.00 36.12 404 GLN A C 1
ATOM 3155 O O . GLN A 1 404 ? 40.111 -4.623 10.558 1.00 36.12 404 GLN A O 1
ATOM 3160 N N . ILE A 1 405 ? 39.082 -6.572 10.012 1.00 36.88 405 ILE A N 1
ATOM 3161 C CA . ILE A 1 405 ? 38.987 -7.150 11.361 1.00 36.88 405 ILE A CA 1
ATOM 3162 C C . ILE A 1 405 ? 39.962 -8.330 11.433 1.00 36.88 405 ILE A C 1
ATOM 3164 O O . ILE A 1 405 ? 39.737 -9.359 10.806 1.00 36.88 405 ILE A O 1
ATOM 3168 N N . GLY A 1 406 ? 41.052 -8.186 12.188 1.00 39.75 406 GLY A N 1
ATOM 3169 C CA . GLY A 1 406 ? 42.074 -9.234 12.335 1.00 39.75 406 GLY A CA 1
ATOM 3170 C C . GLY A 1 406 ? 42.784 -9.626 11.024 1.00 39.75 406 GLY A C 1
ATOM 3171 O O . GLY A 1 406 ? 42.751 -8.902 10.026 1.00 39.75 406 GLY A O 1
ATOM 3172 N N . ASP A 1 407 ? 43.423 -10.797 11.020 1.00 30.45 407 ASP A N 1
ATOM 3173 C CA . ASP A 1 407 ? 44.319 -11.239 9.935 1.00 30.45 407 ASP A CA 1
ATOM 3174 C C . ASP A 1 407 ? 43.597 -11.855 8.721 1.00 30.45 407 ASP A C 1
ATOM 3176 O O . ASP A 1 407 ? 44.244 -12.370 7.811 1.00 30.45 407 ASP A O 1
ATOM 3180 N N . SER A 1 408 ? 42.260 -11.853 8.688 1.00 30.50 408 SER A N 1
ATOM 3181 C CA . SER A 1 408 ? 41.505 -12.687 7.733 1.00 30.50 408 SER A CA 1
ATOM 3182 C C . SER A 1 408 ? 40.360 -11.987 7.000 1.00 30.50 408 SER A C 1
ATOM 3184 O O . SER A 1 408 ? 39.759 -12.602 6.124 1.00 30.50 408 SER A O 1
ATOM 3186 N N . PHE A 1 409 ? 40.038 -10.728 7.319 1.00 35.78 409 PHE A N 1
ATOM 3187 C CA . PHE A 1 409 ? 38.820 -10.090 6.807 1.00 35.78 409 PHE A CA 1
ATOM 3188 C C . PHE A 1 409 ? 39.080 -8.680 6.279 1.00 35.78 409 PHE A C 1
ATOM 3190 O O . PHE A 1 409 ? 39.536 -7.827 7.027 1.00 35.78 409 PHE A O 1
ATOM 3197 N N . LEU A 1 410 ? 38.733 -8.411 5.019 1.00 28.88 410 LEU A N 1
ATOM 3198 C CA . LEU A 1 410 ? 38.764 -7.083 4.404 1.00 28.88 410 LEU A CA 1
ATOM 3199 C C . LEU A 1 410 ? 37.324 -6.711 4.011 1.00 28.88 410 LEU A C 1
ATOM 3201 O O . LEU A 1 410 ? 36.721 -7.389 3.185 1.00 28.88 410 LEU A O 1
ATOM 3205 N N . ILE A 1 411 ? 36.755 -5.668 4.611 1.00 34.88 411 ILE A N 1
ATOM 3206 C CA . ILE A 1 411 ? 35.479 -5.074 4.195 1.00 34.88 411 ILE A CA 1
ATOM 32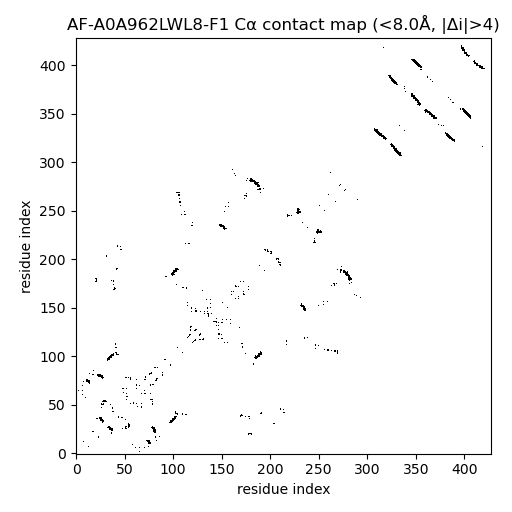07 C C . ILE A 1 411 ? 35.815 -3.906 3.269 1.00 34.88 411 ILE A C 1
ATOM 3209 O O . ILE A 1 411 ? 36.139 -2.801 3.715 1.00 34.88 411 ILE A O 1
ATOM 3213 N N . GLU A 1 412 ? 35.777 -4.180 1.969 1.00 31.12 412 GLU A N 1
ATOM 3214 C CA . GLU A 1 412 ? 35.827 -3.187 0.895 1.00 31.12 412 GLU A CA 1
ATOM 3215 C C . GLU A 1 412 ? 34.404 -2.893 0.420 1.00 31.12 412 GLU A C 1
ATOM 3217 O O . GLU A 1 412 ? 33.996 -3.379 -0.618 1.00 31.12 412 GLU A O 1
ATOM 3222 N N . ASP A 1 413 ? 33.631 -2.169 1.230 1.00 35.72 413 ASP A N 1
ATOM 3223 C CA . ASP A 1 413 ? 32.527 -1.316 0.765 1.00 35.72 413 ASP A CA 1
ATOM 3224 C C . ASP A 1 413 ? 31.840 -0.685 1.979 1.00 35.72 413 ASP A C 1
ATOM 3226 O O . ASP A 1 413 ? 30.926 -1.238 2.591 1.00 35.72 413 ASP A O 1
ATOM 3230 N N . LEU A 1 414 ? 32.311 0.501 2.357 1.00 34.12 414 LEU A N 1
ATOM 3231 C CA . LEU A 1 414 ? 31.454 1.466 3.033 1.00 34.12 414 LEU A CA 1
ATOM 3232 C C . LEU A 1 414 ? 30.931 2.398 1.944 1.00 34.12 414 LEU A C 1
ATOM 3234 O O . LEU A 1 414 ? 31.723 2.914 1.153 1.00 34.12 414 LEU A O 1
ATOM 3238 N N . SER A 1 415 ? 29.612 2.605 1.904 1.00 31.77 415 SER A N 1
ATOM 3239 C CA . SER A 1 415 ? 28.967 3.588 1.032 1.00 31.77 415 SER A CA 1
ATOM 3240 C C . SER A 1 415 ? 29.774 4.895 1.021 1.00 31.77 415 SER A C 1
ATOM 3242 O O . SER A 1 415 ? 30.185 5.341 2.098 1.00 31.77 415 SER A O 1
ATOM 3244 N N . PRO A 1 416 ? 30.022 5.525 -0.145 1.00 31.48 416 PRO A N 1
ATOM 3245 C CA . PRO A 1 416 ? 30.821 6.741 -0.201 1.00 31.48 416 PRO A CA 1
ATOM 3246 C C . PRO A 1 416 ? 30.205 7.804 0.709 1.00 31.48 416 PRO A C 1
ATOM 3248 O O . PRO A 1 416 ? 29.033 8.165 0.574 1.00 31.48 416 PRO A O 1
ATOM 3251 N N . LEU A 1 417 ? 30.998 8.304 1.656 1.00 32.62 417 LEU A N 1
ATOM 3252 C CA . LEU A 1 417 ? 30.579 9.402 2.512 1.00 32.62 417 LEU A CA 1
ATOM 3253 C C . LEU A 1 417 ? 30.612 10.672 1.651 1.00 32.62 417 LEU A C 1
ATOM 3255 O O . LEU A 1 417 ? 31.684 11.149 1.274 1.00 32.62 417 LEU A O 1
ATOM 3259 N N . HIS A 1 418 ? 29.441 11.201 1.291 1.00 30.05 418 HIS A N 1
ATOM 3260 C CA . HIS A 1 418 ? 29.344 12.492 0.613 1.00 30.05 418 HIS A CA 1
ATOM 3261 C C . HIS A 1 418 ? 29.621 13.611 1.621 1.00 30.05 418 HIS A C 1
ATOM 3263 O O . HIS A 1 418 ? 28.820 13.865 2.521 1.00 30.05 418 HIS A O 1
ATOM 3269 N N . VAL A 1 419 ? 30.763 14.282 1.469 1.00 28.05 419 VAL A N 1
ATOM 3270 C CA . VAL A 1 419 ? 31.161 15.408 2.319 1.00 28.05 419 VAL A CA 1
ATOM 3271 C C . VAL A 1 419 ? 30.855 16.703 1.577 1.00 28.05 419 VAL A C 1
ATOM 3273 O O . VAL A 1 419 ? 31.560 17.096 0.650 1.00 28.05 419 VAL A O 1
ATOM 3276 N N . THR A 1 420 ? 29.810 17.408 1.999 1.00 24.41 420 THR A N 1
ATOM 3277 C CA . THR A 1 420 ? 29.647 18.824 1.651 1.00 24.41 420 THR A CA 1
ATOM 3278 C C . THR A 1 420 ? 30.577 19.648 2.531 1.00 24.41 420 THR A C 1
ATOM 3280 O O . THR A 1 420 ? 30.343 19.784 3.730 1.00 24.41 420 THR A O 1
ATOM 3283 N N . CYS A 1 421 ? 31.630 20.212 1.937 1.00 24.52 421 CYS A N 1
ATOM 3284 C CA . CYS A 1 421 ? 32.456 21.220 2.591 1.00 24.52 421 CYS A CA 1
ATOM 3285 C C . CYS A 1 421 ? 31.589 22.472 2.797 1.00 24.52 421 CYS A C 1
ATOM 3287 O O . CYS A 1 421 ? 31.318 23.214 1.851 1.00 24.52 421 CYS A O 1
ATOM 3289 N N . ALA A 1 422 ? 31.078 22.675 4.013 1.00 23.55 422 ALA A N 1
ATOM 3290 C CA . ALA A 1 422 ? 30.489 23.955 4.374 1.00 23.55 422 ALA A CA 1
ATOM 3291 C C . ALA A 1 422 ? 31.592 25.012 4.252 1.00 23.55 422 ALA A C 1
ATOM 3293 O O . ALA A 1 422 ? 32.701 24.815 4.751 1.00 23.55 422 ALA A O 1
ATOM 3294 N N . GLN A 1 423 ? 31.298 26.113 3.556 1.00 23.22 423 GLN A N 1
ATOM 3295 C CA . GLN A 1 423 ? 32.190 27.268 3.491 1.00 23.22 423 GLN A CA 1
ATOM 3296 C C . GLN A 1 423 ? 32.713 27.630 4.890 1.00 23.22 423 GLN A C 1
ATOM 3298 O O . GLN A 1 423 ? 31.988 27.433 5.870 1.00 23.22 423 GLN A O 1
ATOM 3303 N N . PRO A 1 424 ? 33.943 28.161 5.005 1.00 23.58 424 PRO A N 1
ATOM 3304 C CA . PRO A 1 424 ? 34.549 28.431 6.299 1.00 23.58 424 PRO A CA 1
ATOM 3305 C C . PRO A 1 424 ? 33.651 29.371 7.106 1.00 23.58 424 PRO A C 1
ATOM 3307 O O . PRO A 1 424 ? 33.517 30.553 6.785 1.00 23.58 424 PRO A O 1
ATOM 3310 N N . ILE A 1 425 ? 33.045 28.850 8.175 1.00 22.17 425 ILE A N 1
ATOM 3311 C CA . ILE A 1 425 ? 32.456 29.688 9.212 1.00 22.17 425 ILE A CA 1
ATOM 3312 C C . ILE A 1 425 ? 33.646 30.301 9.945 1.00 22.17 425 ILE A C 1
ATOM 3314 O O . ILE A 1 425 ? 34.295 29.647 10.760 1.00 22.17 425 ILE A O 1
ATOM 3318 N N . ARG A 1 426 ? 33.962 31.561 9.627 1.00 22.28 426 ARG A N 1
ATOM 3319 C CA . ARG A 1 426 ? 34.806 32.381 10.495 1.00 22.28 426 ARG A CA 1
ATOM 3320 C C . ARG A 1 426 ? 34.068 32.559 11.815 1.00 22.28 426 ARG A C 1
ATOM 3322 O O . ARG A 1 426 ? 33.108 33.323 11.889 1.00 22.28 426 ARG A O 1
ATOM 3329 N N . ILE A 1 427 ? 34.513 31.847 12.842 1.00 23.72 427 ILE A N 1
ATOM 3330 C CA . ILE A 1 427 ? 34.247 32.233 14.222 1.00 23.72 427 ILE A CA 1
ATOM 3331 C C . ILE A 1 427 ? 35.518 32.930 14.710 1.00 23.72 427 ILE A C 1
ATOM 3333 O O . ILE A 1 427 ? 36.522 32.272 14.967 1.00 23.72 427 ILE A O 1
ATOM 3337 N N . GLN A 1 428 ? 35.388 34.262 14.774 1.00 26.31 428 GLN A N 1
ATOM 3338 C CA . GLN A 1 428 ? 36.370 35.333 15.021 1.00 26.31 428 GLN A CA 1
ATOM 3339 C C . GLN A 1 428 ? 37.413 35.572 13.925 1.00 26.31 428 GLN A C 1
ATOM 3341 O O . GLN A 1 428 ? 38.390 34.807 13.804 1.00 26.31 428 GLN A O 1
#

Sequence (428 aa):
MNWLDDVGQYFSRAGESQLPQPQMNMFISERHKLLYSPVAKCACTTLKHLMVDLSGAEHRDIILKFGVHPVTANFNTGVLLKDYAPEAANKVLSSDDYYKFSVIREPVSRTISAYSEKFLVNRTLPGNVLHTIDLIRSVRGRSAVDTYEGISFREFVDYLLASDPADLDPHWSSQHYQLASAVRYNDIFCVEQLDQLAARLTQRTGQAISLGKHNTSLRHDHVYDTSPGRYVDKLPSELDDVGILAPGDFMDPELVSRLQDYFCEDMALYDAARKGLSDFVPQQSGMRLGHQPVSTSPVTDMPAIARSLTLYSKGFFAVNASGHGVLQILIVNSKSRPLALHSNGPCYLACRLRDLSGNLLAPIQYHTLAIDTLQGNSQAWETLSLFVPPELGNTPSSVTVSMQIGDSFLIEDLSPLHVTCAQPIRIQ

Nearest PDB structures (foldseek):
  7uwn-assembly1_F  TM=4.609E-01  e=5.516E-01  Homo sapiens
  2vl4-assembly1_A  TM=4.421E-01  e=6.180E-01  Bacteroides thetaiotaomicron VPI-5482
  7mqs-assembly1_F  TM=3.870E-01  e=2.158E+00  Homo sapiens
  2edd-assembly1_A  TM=3.144E-01  e=1.449E+00  Homo sapiens
  8alz-assembly1_B  TM=2.860E-01  e=4.517E+00  Homo sapiens